Protein AF-A0A8G1U956-F1 (afdb_monomer)

pLDDT: mean 78.15, std 27.87, range [22.98, 98.88]

Foldseek 3Di:
DPADEAEFAEEEEALFLLSLLLLLLQLVLVGGYEYEAQAQDFDPDFPFFKAFPVNVLVCLLQVLVVQQPDFDFDQWFDQLLQIAGLADDAPRGGMTGGGSSSSSVSSNVSNVVSNYHYDYNWAWDAWDDDPQWIWTWTQHPVGIHIYIHNAYEYPNALPTPVCVRVVFDKDFDDFFFKKKKFFWAPDDDDADRLDAAQFWTWGWDADPVRTIMIIITGAPDTDDPDPDFDDVVVVQVRCCVGPVDGPPPIDTPDIGMWGQTWIATPFQDDSRYGYAASRGIDGTCGLSQRSNLRSVLSSQQNNQSSCVSVVVDDVVSNRLSGVQSVVLRVLLSVSRSVSCCSSRHHPVNVVVSVVLSVVCVDPVSVNVVSCSSNVQVRFGDDDDDDDPCHRGDDGFDWDQDPVGIDTPSHVSNVDVDDDDDDDDPDPPDDDDDDDDDDDDDDDDDDDDDDDDDDDDDDDDDDDDDDDDDDDDDDDDDDDDDDDDDDDDDDDDDDDDDDDDDDDDDDDDDDDDDDDDDDDDDDDDDDDDDDDDDDDDDDDDDDDDDDDDDDDDDDDDDDDDDD

Sequence (562 aa):
MAADRSQTDVVVVGAGPVGLMLAGELARGGARVVVLEKRHGRTTESRASTLHARTMEILDSRGLLPDLGDPPNEPRGHFGGIPMDLTLPGPHPGQWKVPQTRTEAVLEEWALPLGVDVRCGHTLAAVGEVGGQVEAEALGADGVLRLRARYLVACDGEDSTVRGLIGAEFPGTDAGRELIRADVAGIDVPARRFQRLERGLAIAARNPQGVTRVMVHEFGSTAGRRTGEPSFAEVAAVWQRVTGEDITGGTPLWVNSFGDASRQLARYRHGRILFAGDAAHRQMPIGGQALNLGLQDAFNLGWKLAA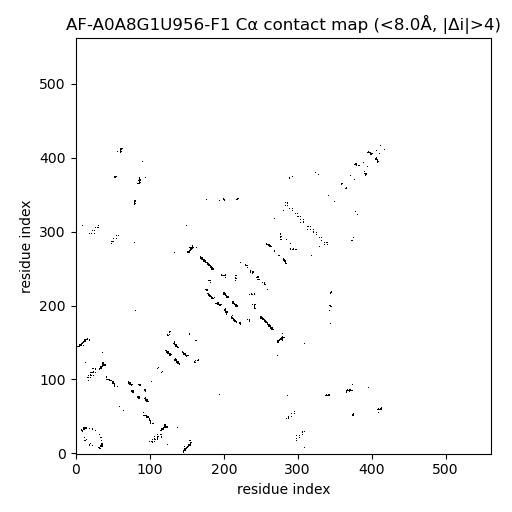VVRGDAGDDLLDTYHDERHAVGRRVLANIRSQATMLLGGPEVEPVRTLLGELITREEVRGHLAGMISGLDVRYPVDGPEHPLLGARLPHVLVRTGVGRAATAELLRAAPAACCCARPAWPAHPPPAGRTGSPRSPANPSPAAPWTAPAPSWSGPTATSPGSAPRTTACAPPCTAGSARPAEAPGRTPGTAAPPPHPRRPPPRPGTTAGLRTPHARGSPATATTPSLPRKDNHGRDSGRHRCHRHRCRPHRPDARR

Nearest PDB structures (foldseek):
  2qa2-assembly1_A-2  TM=9.614E-01  e=2.197E-51  Streptomyces
  4x4j-assembly1_A  TM=9.520E-01  e=1.843E-48  Amycolatopsis orientalis subsp. vinearia
  7vwp-assembly1_A  TM=9.411E-01  e=3.822E-48  Micromonospora rosaria
  7vwp-assembly2_B  TM=9.465E-01  e=1.644E-47  Micromonospora rosaria
  7vwp-assembly1_D-2  TM=9.442E-01  e=5.048E-47  Micromonospora rosaria

Organism: NCBI:txid88074

Solvent-accessible surface area (backbone atoms only — not comparable to full-atom values): 34417 Å² total; per-residue (Å²): 131,84,74,68,70,49,78,44,44,31,37,33,34,20,71,42,55,33,23,26,45,20,45,30,37,18,23,74,45,71,37,48,36,37,33,35,16,59,50,80,62,82,66,88,69,61,90,51,46,42,43,27,27,40,48,48,51,53,35,42,22,65,68,49,48,73,74,66,58,86,52,55,70,43,44,68,47,50,63,32,60,43,76,41,62,32,58,53,96,66,97,49,54,16,31,29,48,44,47,38,50,56,53,34,48,48,32,44,67,56,15,45,83,54,63,41,44,75,41,57,34,21,36,78,77,48,72,48,80,55,96,87,25,30,41,38,35,24,46,36,93,95,41,78,46,38,39,38,18,55,27,36,36,31,24,48,30,72,79,24,58,64,43,60,72,71,65,58,59,64,54,70,47,74,42,56,34,47,40,38,36,37,34,26,34,80,59,90,76,76,77,31,80,60,37,75,45,98,45,17,34,38,30,27,48,70,48,98,88,57,38,30,38,39,36,36,32,52,44,87,55,62,41,72,95,68,97,65,64,58,55,69,69,57,51,30,54,53,37,28,70,37,73,71,47,85,48,76,87,32,49,75,78,45,59,36,68,45,44,57,24,38,30,38,43,81,59,44,61,57,91,51,40,33,45,32,26,38,41,31,40,39,64,44,84,57,82,45,36,63,66,41,52,10,42,51,41,16,64,59,40,14,54,41,51,13,33,37,74,74,64,79,41,59,66,71,62,48,51,46,46,36,66,49,48,52,55,50,50,53,55,50,51,52,50,44,52,52,24,47,45,56,48,58,45,46,80,85,38,46,70,60,50,53,52,48,56,60,49,47,73,38,66,72,50,27,48,50,52,25,24,60,65,28,52,68,64,55,62,42,98,63,90,74,78,95,51,100,60,65,40,38,74,85,72,88,43,81,43,81,54,101,88,46,76,43,42,49,39,58,49,42,53,78,30,100,69,82,87,83,81,85,72,79,87,68,84,82,75,83,80,81,90,78,81,91,83,87,90,82,87,89,84,87,84,90,87,86,82,88,84,88,85,85,84,87,87,84,90,80,86,87,84,84,84,84,90,82,88,81,84,89,82,82,88,84,84,87,88,79,91,79,91,82,87,88,83,82,86,83,84,90,86,88,84,90,80,85,83,87,82,84,87,82,82,84,82,88,82,84,89,84,91,84,80,90,82,85,83,86,83,87,81,85,82,89,80,88,83,87,89,81,86,82,89,82,87,81,89,84,81,89,86,83,88,84,80,88,82,90,79,89,84,86,87,83,86,85,85,89,88,133

InterPro domains:
  IPR002938 FAD-binding domain [PF01494] (7-334)
  IPR036188 FAD/NAD(P)-binding domain superfamily [G3DSA:3.50.50.60] (10-334)
  IPR036188 FAD/NAD(P)-binding domain superfamily [SSF51905] (7-346)
  IPR050641 Rifampicin monooxygenase-like [PTHR43004] (1-334)

Structure (mmCIF, N/CA/C/O backbone):
data_AF-A0A8G1U956-F1
#
_entry.id   AF-A0A8G1U956-F1
#
loop_
_atom_site.group_PDB
_atom_site.id
_atom_site.type_symbol
_atom_site.label_atom_id
_atom_site.label_alt_id
_atom_site.label_comp_id
_atom_site.label_asym_id
_atom_site.label_entity_id
_atom_site.label_seq_id
_atom_site.pdbx_PDB_ins_code
_atom_site.Cartn_x
_atom_site.Cartn_y
_atom_site.Cartn_z
_atom_site.occupancy
_atom_site.B_iso_or_equiv
_atom_site.auth_seq_id
_atom_site.auth_comp_id
_atom_site.auth_asym_id
_atom_site.auth_atom_id
_atom_site.pdbx_PDB_model_num
ATOM 1 N N . MET A 1 1 ? -6.050 -25.867 34.397 1.00 36.09 1 MET A N 1
ATOM 2 C CA . MET A 1 1 ? -5.311 -24.633 34.064 1.00 36.09 1 MET A CA 1
ATOM 3 C C . MET A 1 1 ? -6.267 -23.719 33.321 1.00 36.09 1 MET A C 1
ATOM 5 O O . MET A 1 1 ? -6.673 -24.066 32.219 1.00 36.09 1 MET A O 1
ATOM 9 N N . ALA A 1 2 ? -6.735 -22.646 33.962 1.00 33.25 2 ALA A N 1
ATOM 10 C CA . ALA A 1 2 ? -7.567 -21.653 33.291 1.00 33.25 2 ALA A CA 1
ATOM 11 C C . ALA A 1 2 ? -6.692 -20.973 32.233 1.00 33.25 2 ALA A C 1
ATOM 13 O O . ALA A 1 2 ? -5.685 -20.367 32.582 1.00 33.25 2 ALA A O 1
ATOM 14 N N . ALA A 1 3 ? -7.009 -21.170 30.954 1.00 43.41 3 ALA A N 1
ATOM 15 C CA . ALA A 1 3 ? -6.305 -20.487 29.880 1.00 43.41 3 ALA A CA 1
ATOM 16 C C . ALA A 1 3 ? -6.486 -18.978 30.076 1.00 43.41 3 ALA A C 1
ATOM 18 O O . ALA A 1 3 ? -7.627 -18.520 30.175 1.00 43.41 3 ALA A O 1
ATOM 19 N N . ASP A 1 4 ? -5.375 -18.251 30.176 1.00 51.72 4 ASP A N 1
ATOM 20 C CA . ASP A 1 4 ? -5.362 -16.798 30.286 1.00 51.72 4 ASP A CA 1
ATOM 21 C C . ASP A 1 4 ? -6.109 -16.212 29.080 1.00 51.72 4 ASP A C 1
ATOM 23 O O . ASP A 1 4 ? -5.709 -16.381 27.925 1.00 51.72 4 ASP A O 1
ATOM 27 N N . ARG A 1 5 ? -7.287 -15.649 29.352 1.00 60.78 5 ARG A N 1
ATOM 28 C CA . ARG A 1 5 ? -8.169 -15.031 28.364 1.00 60.78 5 ARG A CA 1
ATOM 29 C C . ARG A 1 5 ? -7.995 -13.533 28.503 1.00 60.78 5 ARG A C 1
ATOM 31 O O . ARG A 1 5 ? -8.601 -12.928 29.386 1.00 60.78 5 ARG A O 1
ATOM 38 N N . SER A 1 6 ? -7.201 -12.935 27.626 1.00 79.81 6 SER A N 1
ATOM 39 C CA . SER A 1 6 ? -7.026 -11.486 27.601 1.00 79.81 6 SER A CA 1
ATOM 40 C C . SER A 1 6 ? -8.113 -10.824 26.750 1.00 79.81 6 SER A C 1
ATOM 42 O O . SER A 1 6 ? -8.519 -11.322 25.694 1.00 79.81 6 SER A O 1
ATOM 44 N N . GLN A 1 7 ? -8.643 -9.707 27.253 1.00 91.38 7 GLN A N 1
ATOM 45 C CA . GLN A 1 7 ? -9.733 -8.965 26.626 1.00 91.38 7 GLN A CA 1
ATOM 46 C C . GLN A 1 7 ? -9.228 -7.625 26.098 1.00 91.38 7 GLN A C 1
ATOM 48 O O . GLN A 1 7 ? -8.729 -6.796 26.862 1.00 91.38 7 GLN A O 1
ATOM 53 N N . THR A 1 8 ? -9.430 -7.386 24.807 1.00 96.62 8 THR A N 1
ATOM 54 C CA . THR A 1 8 ? -9.052 -6.145 24.123 1.00 96.62 8 THR A CA 1
ATOM 55 C C . THR A 1 8 ? -10.221 -5.612 23.296 1.00 96.62 8 THR A C 1
ATOM 57 O O . THR A 1 8 ? -11.270 -6.254 23.215 1.00 96.62 8 THR A O 1
ATOM 60 N N . ASP A 1 9 ? -10.082 -4.431 22.703 1.00 97.75 9 ASP A N 1
ATOM 61 C CA . ASP A 1 9 ? -11.124 -3.902 21.826 1.00 97.75 9 ASP A CA 1
ATOM 62 C C . ASP A 1 9 ? -10.911 -4.380 20.389 1.00 97.75 9 ASP A C 1
ATOM 64 O O . ASP A 1 9 ? -11.855 -4.871 19.764 1.00 97.75 9 ASP A O 1
ATOM 68 N N . VAL A 1 10 ? -9.668 -4.327 19.899 1.00 98.62 10 VAL A N 1
ATOM 69 C CA . VAL A 1 10 ? -9.298 -4.787 18.555 1.00 98.62 10 VAL A CA 1
ATOM 70 C C . VAL A 1 10 ? -8.060 -5.683 18.600 1.00 98.62 10 VAL A C 1
ATOM 72 O O . VAL A 1 10 ? -7.060 -5.349 19.238 1.00 98.62 10 VAL A O 1
ATOM 75 N N . VAL A 1 11 ? -8.118 -6.813 17.892 1.00 98.75 11 VAL A N 1
ATOM 76 C CA . VAL A 1 11 ? -6.933 -7.617 17.552 1.00 98.75 11 VAL A CA 1
ATOM 77 C C . VAL A 1 11 ? -6.506 -7.286 16.126 1.00 98.75 11 VAL A C 1
ATOM 79 O O . VAL A 1 11 ? -7.313 -7.370 15.207 1.00 98.75 11 VAL A O 1
ATOM 82 N N . VAL A 1 12 ? -5.241 -6.941 15.921 1.00 98.88 12 VAL A N 1
ATOM 83 C CA . VAL A 1 12 ? -4.641 -6.802 14.587 1.00 98.88 12 VAL A CA 1
ATOM 84 C C . VAL A 1 12 ? -3.729 -8.000 14.348 1.00 98.88 12 VAL A C 1
ATOM 86 O O . VAL A 1 12 ? -2.913 -8.336 15.201 1.00 98.88 12 VAL A O 1
ATOM 89 N N . VAL A 1 13 ? -3.857 -8.670 13.207 1.00 98.75 13 VAL A N 1
ATOM 90 C CA . VAL A 1 13 ? -3.028 -9.835 12.863 1.00 98.75 13 VAL A CA 1
ATOM 91 C C . VAL A 1 13 ? -2.005 -9.406 11.819 1.00 98.75 13 VAL A C 1
ATOM 93 O O . VAL A 1 13 ? -2.382 -9.051 10.710 1.00 98.75 13 VAL A O 1
ATOM 96 N N . GLY A 1 14 ? -0.724 -9.435 12.179 1.00 98.06 14 GLY A N 1
ATOM 97 C CA . GLY A 1 14 ? 0.415 -8.965 11.391 1.00 98.06 14 GLY A CA 1
ATOM 98 C C . GLY A 1 14 ? 0.943 -7.610 11.871 1.00 98.06 14 GLY A C 1
ATOM 99 O O . GLY A 1 14 ? 0.227 -6.613 11.836 1.00 98.06 14 GLY A O 1
ATOM 100 N N . ALA A 1 15 ? 2.224 -7.552 12.249 1.00 96.94 15 ALA A N 1
ATOM 101 C CA . ALA A 1 15 ? 2.962 -6.323 12.566 1.00 96.94 15 ALA A CA 1
ATOM 102 C C . ALA A 1 15 ? 3.822 -5.868 11.371 1.00 96.94 15 ALA A C 1
ATOM 104 O O . ALA A 1 15 ? 4.969 -5.446 11.509 1.00 96.94 15 ALA A O 1
ATOM 105 N N . GLY A 1 16 ? 3.277 -5.995 10.159 1.00 96.06 16 GLY A N 1
ATOM 106 C CA . GLY A 1 16 ? 3.798 -5.286 8.993 1.00 96.06 16 GLY A CA 1
ATOM 107 C C . GLY A 1 16 ? 3.453 -3.791 9.056 1.00 96.06 16 GLY A C 1
ATOM 108 O O . GLY A 1 16 ? 2.721 -3.356 9.947 1.00 96.06 16 GLY A O 1
ATOM 109 N N . PRO A 1 17 ? 3.889 -2.989 8.073 1.00 96.81 17 PRO A N 1
ATOM 110 C CA . PRO A 1 17 ? 3.665 -1.542 8.082 1.00 96.81 17 PRO A CA 1
ATOM 111 C C . PRO A 1 17 ? 2.170 -1.181 8.116 1.00 96.81 17 PRO A C 1
ATOM 113 O O . PRO A 1 17 ? 1.771 -0.256 8.813 1.00 96.81 17 PRO A O 1
ATOM 116 N N . VAL A 1 18 ? 1.317 -1.953 7.437 1.00 98.50 18 VAL A N 1
ATOM 117 C CA . VAL A 1 18 ? -0.144 -1.763 7.464 1.00 98.50 18 VAL A CA 1
ATOM 118 C C . VAL A 1 18 ? -0.718 -2.012 8.861 1.00 98.50 18 VAL A C 1
ATOM 120 O O . VAL A 1 18 ? -1.497 -1.202 9.357 1.00 98.50 18 VAL A O 1
ATOM 123 N N . GLY A 1 19 ? -0.314 -3.107 9.510 1.00 98.56 19 GLY A N 1
ATOM 124 C CA . GLY A 1 19 ? -0.787 -3.461 10.848 1.00 98.56 19 GLY A CA 1
ATOM 125 C C . GLY A 1 19 ? -0.326 -2.478 11.919 1.00 98.56 19 GLY A C 1
ATOM 126 O O . GLY A 1 19 ? -1.134 -2.068 12.747 1.00 98.56 19 GLY A O 1
ATOM 127 N N . LEU A 1 20 ? 0.932 -2.033 11.857 1.00 98.50 20 LEU A N 1
ATOM 128 C CA . LEU A 1 20 ? 1.485 -1.035 12.777 1.00 98.50 20 LEU A CA 1
ATOM 129 C C . LEU A 1 20 ? 0.822 0.338 12.598 1.00 98.50 20 LEU A C 1
ATOM 131 O O . LEU A 1 20 ? 0.425 0.956 13.584 1.00 98.50 20 LEU A O 1
ATOM 135 N N . MET A 1 21 ? 0.621 0.781 11.350 1.00 98.75 21 MET A N 1
ATOM 136 C CA . MET A 1 21 ? -0.123 2.012 11.062 1.00 98.75 21 MET A CA 1
ATOM 137 C C . MET A 1 21 ? -1.554 1.941 11.608 1.00 98.75 21 MET A C 1
ATOM 139 O O . MET A 1 21 ? -2.018 2.869 12.269 1.00 98.75 21 MET A O 1
ATOM 143 N N . LEU A 1 22 ? -2.252 0.827 11.364 1.00 98.88 22 LEU A N 1
ATOM 144 C CA . LEU A 1 22 ? -3.619 0.632 11.839 1.00 98.88 22 LEU A CA 1
ATOM 145 C C . LEU A 1 22 ? -3.685 0.619 13.368 1.00 98.88 22 LEU A C 1
ATOM 147 O O . LEU A 1 22 ? -4.555 1.266 13.946 1.00 98.88 22 LEU A O 1
ATOM 151 N N . ALA A 1 23 ? -2.774 -0.103 14.022 1.00 98.75 23 ALA A N 1
ATOM 152 C CA . ALA A 1 23 ? -2.728 -0.194 15.473 1.00 98.75 23 ALA A CA 1
ATOM 153 C C . ALA A 1 23 ? -2.494 1.180 16.115 1.00 98.75 23 ALA A C 1
ATOM 155 O O . ALA A 1 23 ? -3.193 1.530 17.065 1.00 98.75 23 ALA A O 1
ATOM 156 N N . GLY A 1 24 ? -1.584 1.984 15.556 1.00 98.38 24 GLY A N 1
ATOM 157 C CA . GLY A 1 24 ? -1.361 3.355 16.005 1.00 98.38 24 GLY A CA 1
ATOM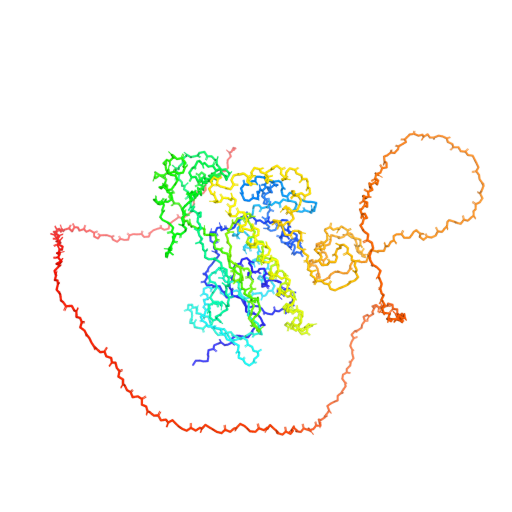 158 C C . GLY A 1 24 ? -2.573 4.269 15.784 1.00 98.38 24 GLY A C 1
ATOM 159 O O . GLY A 1 24 ? -2.955 4.994 16.701 1.00 98.38 24 GLY A O 1
ATOM 160 N N . GLU A 1 25 ? -3.256 4.203 14.631 1.00 98.31 25 GLU A N 1
ATOM 161 C CA . GLU A 1 25 ? -4.492 4.983 14.416 1.00 98.31 25 GLU A CA 1
ATOM 162 C C . GLU A 1 25 ? -5.608 4.588 15.393 1.00 98.31 25 GLU A C 1
ATOM 164 O O . GLU A 1 25 ? -6.298 5.462 15.923 1.00 98.31 25 GLU A O 1
ATOM 169 N N . LEU A 1 26 ? -5.775 3.289 15.655 1.00 98.44 26 LEU A N 1
ATOM 170 C CA . LEU A 1 26 ? -6.758 2.766 16.605 1.00 98.44 26 LEU A CA 1
ATOM 171 C C . LEU A 1 26 ? -6.464 3.227 18.037 1.00 98.44 26 LEU A C 1
ATOM 173 O O . LEU A 1 26 ? -7.364 3.730 18.713 1.00 98.44 26 LEU A O 1
ATOM 177 N N . ALA A 1 27 ? -5.212 3.099 18.482 1.00 97.81 27 ALA A N 1
ATOM 178 C CA . ALA A 1 27 ? -4.784 3.509 19.816 1.00 97.81 27 ALA A CA 1
ATOM 179 C C . ALA A 1 27 ? -4.865 5.030 20.004 1.00 97.81 27 ALA A C 1
ATOM 181 O O . ALA A 1 27 ? -5.357 5.504 21.026 1.00 97.81 27 ALA A O 1
ATOM 182 N N . ARG A 1 28 ? -4.500 5.816 18.981 1.00 95.81 28 ARG A N 1
ATOM 183 C CA . ARG A 1 28 ? -4.716 7.273 18.967 1.00 95.81 28 ARG A CA 1
ATOM 184 C C . ARG A 1 28 ? -6.202 7.633 19.035 1.00 95.81 28 ARG A C 1
ATOM 186 O O . ARG A 1 28 ? -6.571 8.646 19.620 1.00 95.81 28 ARG A O 1
ATOM 193 N N . GLY A 1 29 ? -7.059 6.792 18.460 1.00 95.50 29 GLY A N 1
ATOM 194 C CA . GLY A 1 29 ? -8.507 6.842 18.622 1.00 95.50 29 GLY A CA 1
ATOM 195 C C . GLY A 1 29 ? -9.014 6.283 19.960 1.00 95.50 29 GLY A C 1
ATOM 196 O O . GLY A 1 29 ? -10.220 6.171 20.139 1.00 95.50 29 GLY A O 1
ATOM 197 N N . GLY A 1 30 ? -8.157 5.919 20.912 1.00 95.44 30 GLY A N 1
ATOM 198 C CA . GLY A 1 30 ? -8.565 5.454 22.240 1.00 95.44 30 GLY A CA 1
ATOM 199 C C . GLY A 1 30 ? -9.076 4.010 22.307 1.00 95.44 30 GLY A C 1
ATOM 200 O O . GLY A 1 30 ? -9.703 3.650 23.301 1.00 95.44 30 GLY A O 1
ATOM 201 N N . ALA A 1 31 ? -8.837 3.181 21.286 1.00 97.25 31 ALA A N 1
ATOM 202 C CA . ALA A 1 31 ? -9.105 1.744 21.360 1.00 97.25 31 ALA A CA 1
ATOM 203 C C . ALA A 1 31 ? -7.935 0.998 22.025 1.00 97.25 31 ALA A C 1
ATOM 205 O O . ALA A 1 31 ? -6.773 1.321 21.780 1.00 97.25 31 ALA A O 1
ATOM 206 N N . ARG A 1 32 ? -8.217 -0.049 22.812 1.00 97.94 32 ARG A N 1
ATOM 207 C CA . ARG A 1 32 ? -7.186 -0.998 23.265 1.00 97.94 32 ARG A CA 1
ATOM 208 C C . ARG A 1 32 ? -6.881 -1.984 22.143 1.00 97.94 32 ARG A C 1
ATOM 210 O O . ARG A 1 32 ? -7.799 -2.600 21.592 1.00 97.94 32 ARG A O 1
ATOM 217 N N . VAL A 1 33 ? -5.601 -2.131 21.809 1.00 98.56 33 VAL A N 1
ATOM 218 C CA . VAL A 1 33 ? -5.155 -2.896 20.639 1.00 98.56 33 VAL A CA 1
ATOM 219 C C . VAL A 1 33 ? -4.106 -3.922 21.037 1.00 98.56 33 VAL A C 1
ATOM 221 O O . VAL A 1 33 ? -3.124 -3.586 21.694 1.00 98.56 33 VAL A O 1
ATOM 224 N N . VAL A 1 34 ? -4.307 -5.162 20.586 1.00 98.56 34 VAL A N 1
ATOM 225 C CA . VAL A 1 34 ? -3.283 -6.214 20.616 1.00 98.56 34 VAL A CA 1
ATOM 226 C C . VAL A 1 34 ? -2.910 -6.564 19.179 1.00 98.56 34 VAL A C 1
ATOM 228 O O . VAL A 1 34 ? -3.794 -6.848 18.371 1.00 98.56 34 VAL A O 1
ATOM 231 N N . VAL A 1 35 ? -1.619 -6.564 18.857 1.00 98.56 35 VAL A N 1
ATOM 232 C CA . VAL A 1 35 ? -1.087 -6.992 17.559 1.00 98.56 35 VAL A CA 1
ATOM 233 C C . VAL A 1 35 ? -0.463 -8.377 17.706 1.00 98.56 35 VAL A C 1
ATOM 235 O O . VAL A 1 35 ? 0.417 -8.571 18.537 1.00 98.56 35 VAL A O 1
ATOM 238 N N . LEU A 1 36 ? -0.893 -9.340 16.894 1.00 98.06 36 LEU A N 1
ATOM 239 C CA . LEU A 1 36 ? -0.307 -10.679 16.816 1.00 98.06 36 LEU A CA 1
ATOM 240 C C . LEU A 1 36 ? 0.659 -10.753 15.635 1.00 98.06 36 LEU A C 1
ATOM 242 O O . LEU A 1 36 ? 0.241 -10.574 14.494 1.00 98.06 36 LEU A O 1
ATOM 246 N N . GLU A 1 37 ? 1.932 -11.046 15.880 1.00 97.19 37 GLU A N 1
ATOM 247 C CA . GLU A 1 37 ? 2.950 -11.167 14.834 1.00 97.19 37 GLU A CA 1
ATOM 248 C C . GLU A 1 37 ? 3.657 -12.518 14.918 1.00 97.19 37 GLU A C 1
ATOM 250 O O . GLU A 1 37 ? 4.208 -12.878 15.954 1.00 97.19 37 GLU A O 1
ATOM 255 N N . LYS A 1 38 ? 3.689 -13.252 13.800 1.00 95.88 38 LYS A N 1
ATOM 256 C CA . LYS A 1 38 ? 4.317 -14.578 13.724 1.00 95.88 38 LYS A CA 1
ATOM 257 C C . LYS A 1 38 ? 5.843 -14.524 13.831 1.00 95.88 38 LYS A C 1
ATOM 259 O O . LYS A 1 38 ? 6.459 -15.466 14.318 1.00 95.88 38 LYS A O 1
ATOM 264 N N . ARG A 1 39 ? 6.471 -13.440 13.371 1.00 93.69 39 ARG A N 1
ATOM 265 C CA . ARG A 1 39 ? 7.922 -13.226 13.454 1.00 93.69 39 ARG A CA 1
ATOM 266 C C . ARG A 1 39 ? 8.334 -12.924 14.898 1.00 93.69 39 ARG A C 1
ATOM 268 O O . ARG A 1 39 ? 7.625 -12.237 15.624 1.00 93.69 39 ARG A O 1
ATOM 275 N N . HIS A 1 40 ? 9.515 -13.388 15.305 1.00 89.69 40 HIS A N 1
ATOM 276 C CA . HIS A 1 40 ? 10.098 -13.056 16.616 1.00 89.69 40 HIS A CA 1
ATOM 277 C C . HIS A 1 40 ? 10.765 -11.671 16.663 1.00 89.69 40 HIS A C 1
ATOM 279 O O . HIS A 1 40 ? 11.134 -11.203 17.735 1.00 89.69 40 HIS A O 1
ATOM 285 N N . GLY A 1 41 ? 10.926 -11.013 15.515 1.00 83.38 41 GLY A N 1
ATOM 286 C CA . GLY A 1 41 ? 11.522 -9.689 15.408 1.00 83.38 41 GLY A CA 1
ATOM 287 C C . GLY A 1 41 ? 11.230 -9.047 14.056 1.00 83.38 41 GLY A C 1
ATOM 288 O O . GLY A 1 41 ? 10.549 -9.631 13.207 1.00 83.38 41 GLY A O 1
ATOM 289 N N . ARG A 1 42 ? 11.762 -7.837 13.861 1.00 80.50 42 ARG A N 1
ATOM 290 C CA . ARG A 1 42 ? 11.619 -7.072 12.615 1.00 80.50 42 ARG A CA 1
ATOM 291 C C . ARG A 1 42 ? 12.161 -7.866 11.424 1.00 80.50 42 ARG A C 1
ATOM 293 O O . ARG A 1 42 ? 13.145 -8.597 11.545 1.00 80.50 42 ARG A O 1
ATOM 300 N N . THR A 1 43 ? 11.544 -7.689 10.256 1.00 76.00 43 THR A N 1
ATOM 301 C CA . THR A 1 43 ? 12.154 -8.177 9.013 1.00 76.00 43 THR A CA 1
ATOM 302 C C . THR A 1 43 ? 13.463 -7.438 8.758 1.00 76.00 43 THR A C 1
ATOM 304 O O . THR A 1 43 ? 13.565 -6.233 8.987 1.00 76.00 43 THR A O 1
ATOM 307 N N . THR A 1 44 ? 14.463 -8.153 8.260 1.00 73.06 44 THR A N 1
ATOM 308 C CA . THR A 1 44 ? 15.684 -7.557 7.704 1.00 73.06 44 THR A CA 1
ATOM 309 C C . THR A 1 44 ? 15.582 -7.372 6.188 1.00 73.06 44 THR A C 1
ATOM 311 O O . THR A 1 44 ? 16.412 -6.695 5.586 1.00 73.06 44 THR A O 1
ATOM 314 N N . GLU A 1 45 ? 14.538 -7.923 5.564 1.00 72.75 45 GLU A N 1
ATOM 315 C CA . GLU A 1 45 ? 14.290 -7.849 4.128 1.00 72.75 45 GLU A CA 1
ATOM 316 C C . GLU A 1 45 ? 13.415 -6.640 3.778 1.00 72.75 45 GLU A C 1
ATOM 318 O O . GLU A 1 45 ? 12.302 -6.494 4.290 1.00 72.75 45 GLU A O 1
ATOM 323 N N . SER A 1 46 ? 13.875 -5.805 2.843 1.00 66.62 46 SER A N 1
ATOM 324 C CA . SER A 1 46 ? 13.079 -4.704 2.286 1.00 66.62 46 SER A CA 1
ATOM 325 C C . SER A 1 46 ? 12.461 -5.128 0.953 1.00 66.62 46 SER A C 1
ATOM 327 O O . SER A 1 46 ? 13.138 -5.151 -0.080 1.00 66.62 46 SER A O 1
ATOM 329 N N . ARG A 1 47 ? 11.168 -5.471 0.971 1.00 70.88 47 ARG A N 1
ATOM 330 C CA . ARG A 1 47 ? 10.401 -5.848 -0.233 1.00 70.88 47 ARG A CA 1
ATOM 331 C C . ARG A 1 47 ? 9.868 -4.625 -0.981 1.00 70.88 47 ARG A C 1
ATOM 333 O O . ARG A 1 47 ? 9.918 -4.600 -2.206 1.00 70.88 47 ARG A O 1
ATOM 340 N N . ALA A 1 48 ? 9.451 -3.593 -0.251 1.00 74.56 48 ALA A N 1
ATOM 341 C CA . ALA A 1 48 ? 9.133 -2.273 -0.788 1.00 74.56 48 ALA A CA 1
ATOM 342 C C . ALA A 1 48 ? 10.221 -1.246 -0.437 1.00 74.56 48 ALA A C 1
ATOM 344 O O . ALA A 1 48 ? 10.949 -1.395 0.546 1.00 74.56 48 ALA A O 1
ATOM 345 N N . SER A 1 49 ? 10.340 -0.196 -1.251 1.00 84.25 49 SER A N 1
ATOM 346 C CA . SER A 1 49 ? 11.296 0.892 -1.010 1.00 84.25 49 SER A CA 1
ATOM 347 C C . SER A 1 49 ? 10.808 2.250 -1.523 1.00 84.25 49 SER A C 1
ATOM 349 O O . SER A 1 49 ? 11.613 3.089 -1.921 1.00 84.25 49 SER A O 1
ATOM 351 N N . THR A 1 50 ? 9.497 2.446 -1.683 1.00 94.62 50 THR A N 1
ATOM 352 C CA . THR A 1 50 ? 8.948 3.674 -2.279 1.00 94.62 50 THR A CA 1
ATOM 353 C C . THR A 1 50 ? 7.679 4.101 -1.560 1.00 94.62 50 THR A C 1
ATOM 355 O O . THR A 1 50 ? 6.700 3.357 -1.537 1.00 94.62 50 THR A O 1
ATOM 358 N N . LEU A 1 51 ? 7.701 5.309 -1.000 1.00 97.06 51 LEU A N 1
ATOM 359 C CA . LEU A 1 51 ? 6.526 6.005 -0.489 1.00 97.06 51 LEU A CA 1
ATOM 360 C C . LEU A 1 51 ? 6.134 7.108 -1.469 1.00 97.06 51 LEU A C 1
ATOM 362 O O . LEU A 1 51 ? 6.972 7.895 -1.907 1.00 97.06 51 LEU A O 1
ATOM 366 N N . HIS A 1 52 ? 4.858 7.151 -1.823 1.00 97.12 52 HIS A N 1
ATOM 367 C CA . HIS A 1 52 ? 4.307 8.147 -2.734 1.00 97.12 52 HIS A CA 1
ATOM 368 C C . HIS A 1 52 ? 3.767 9.360 -1.985 1.00 97.12 52 HIS A C 1
ATOM 370 O O . HIS A 1 52 ? 3.485 9.286 -0.787 1.00 97.12 52 HIS A O 1
ATOM 376 N N . ALA A 1 53 ? 3.573 10.462 -2.712 1.00 96.44 53 ALA A N 1
ATOM 377 C CA . ALA A 1 53 ? 3.127 11.743 -2.167 1.00 96.44 53 ALA A CA 1
ATOM 378 C C . ALA A 1 53 ? 1.942 11.629 -1.191 1.00 96.44 53 ALA A C 1
ATOM 380 O O . ALA A 1 53 ? 1.992 12.212 -0.109 1.00 96.44 53 ALA A O 1
ATOM 381 N N . ARG A 1 54 ? 0.902 10.833 -1.499 1.00 97.56 54 ARG A N 1
ATOM 382 C CA . ARG A 1 54 ? -0.250 10.696 -0.590 1.00 97.56 54 ARG A CA 1
ATOM 383 C C . ARG A 1 54 ? 0.117 10.046 0.743 1.00 97.56 54 ARG A C 1
ATOM 385 O O . ARG A 1 54 ? -0.402 10.444 1.782 1.00 97.56 54 ARG A O 1
ATOM 392 N N . THR A 1 55 ? 1.003 9.059 0.726 1.00 97.94 55 THR A N 1
ATOM 393 C CA . THR A 1 55 ? 1.480 8.403 1.947 1.00 97.94 55 THR A CA 1
ATOM 394 C C . THR A 1 55 ? 2.384 9.335 2.744 1.00 97.94 55 THR A C 1
ATOM 396 O O . THR A 1 55 ? 2.249 9.398 3.961 1.00 97.94 55 THR A O 1
ATOM 399 N N . MET A 1 56 ? 3.228 10.127 2.076 1.00 97.44 56 MET A N 1
ATOM 400 C CA . MET A 1 56 ? 4.012 11.172 2.743 1.00 97.44 56 MET A CA 1
ATOM 401 C C . MET A 1 56 ? 3.105 12.192 3.444 1.00 97.44 56 MET A C 1
ATOM 403 O O . MET A 1 56 ? 3.335 12.504 4.605 1.00 97.44 56 MET A O 1
ATOM 407 N N . GLU A 1 57 ? 2.016 12.637 2.804 1.00 96.75 57 GLU A N 1
ATOM 408 C CA . GLU A 1 57 ? 1.017 13.512 3.443 1.00 96.75 57 GLU A CA 1
ATOM 409 C C . GLU A 1 57 ? 0.327 12.860 4.652 1.00 96.75 57 GLU A C 1
ATOM 411 O O . GLU A 1 57 ? 0.022 13.536 5.635 1.00 96.75 57 GLU A O 1
ATOM 416 N N . ILE A 1 58 ? 0.063 11.551 4.594 1.00 96.88 58 ILE A N 1
ATOM 417 C CA . ILE A 1 58 ? -0.516 10.804 5.718 1.00 96.88 58 ILE A CA 1
ATOM 418 C C . ILE A 1 58 ? 0.459 10.770 6.897 1.00 96.88 58 ILE A C 1
ATOM 420 O O . ILE A 1 58 ? 0.068 11.114 8.013 1.00 96.88 58 ILE A O 1
ATOM 424 N N . LEU A 1 59 ? 1.723 10.421 6.654 1.00 97.25 59 LEU A N 1
ATOM 425 C CA . LEU A 1 59 ? 2.757 10.388 7.690 1.00 97.25 59 LEU A CA 1
ATOM 426 C C . LEU A 1 59 ? 3.020 11.788 8.266 1.00 97.25 59 LEU A C 1
ATOM 428 O O . LEU A 1 59 ? 3.162 11.943 9.479 1.00 97.25 59 LEU A O 1
ATOM 432 N N . ASP A 1 60 ? 2.978 12.825 7.429 1.00 95.56 60 ASP A N 1
ATOM 433 C CA . ASP A 1 60 ? 3.062 14.226 7.850 1.00 95.56 60 ASP A CA 1
ATOM 434 C C . ASP A 1 60 ? 1.913 14.611 8.788 1.00 95.56 60 ASP A C 1
ATOM 436 O O . ASP A 1 60 ? 2.126 15.202 9.848 1.00 95.56 60 ASP A O 1
ATOM 440 N N . SER A 1 61 ? 0.687 14.184 8.469 1.00 94.81 61 SER A N 1
ATOM 441 C CA . SER A 1 61 ? -0.494 14.412 9.315 1.00 94.81 61 SER A CA 1
ATOM 442 C C . SER A 1 61 ? -0.437 13.703 10.675 1.00 94.81 61 SER A C 1
ATOM 444 O O . SER A 1 61 ? -1.318 13.911 11.511 1.00 94.81 61 SER A O 1
ATOM 446 N N . ARG A 1 62 ? 0.586 12.870 10.906 1.00 95.56 62 ARG A N 1
ATOM 447 C CA . ARG A 1 62 ? 0.896 12.204 12.180 1.00 95.56 62 ARG A CA 1
ATOM 448 C C . ARG A 1 62 ? 2.247 12.606 12.768 1.00 95.56 62 ARG A C 1
ATOM 450 O O . ARG A 1 62 ? 2.588 12.141 13.846 1.00 95.56 62 ARG A O 1
ATOM 457 N N . GLY A 1 63 ? 2.973 13.511 12.110 1.00 95.50 63 GLY A N 1
ATOM 458 C CA . GLY A 1 63 ? 4.272 13.995 12.577 1.00 95.50 63 GLY A CA 1
ATOM 459 C C . GLY A 1 63 ? 5.402 12.974 12.436 1.00 95.50 63 GLY A C 1
ATOM 460 O O . GLY A 1 63 ? 6.400 13.111 13.125 1.00 95.50 63 GLY A O 1
ATOM 461 N N . LEU A 1 64 ? 5.256 11.980 11.554 1.00 97.00 64 LEU A N 1
ATOM 462 C CA . LEU A 1 64 ? 6.185 10.847 11.425 1.00 97.00 64 LEU A CA 1
ATOM 463 C C . LEU A 1 64 ? 7.301 11.069 10.400 1.00 97.00 64 LEU A C 1
ATOM 465 O O . LEU A 1 64 ? 8.209 10.252 10.283 1.00 97.00 64 LEU A O 1
ATOM 469 N N . LEU A 1 65 ? 7.232 12.150 9.618 1.00 95.25 65 LEU A N 1
ATOM 470 C CA . LEU A 1 65 ? 8.237 12.432 8.592 1.00 95.25 65 LEU A CA 1
ATOM 471 C C . LEU A 1 65 ? 9.652 12.661 9.138 1.00 95.25 65 LEU A C 1
ATOM 473 O O . LEU A 1 65 ? 10.568 12.114 8.528 1.00 95.25 65 LEU A O 1
ATOM 477 N N . PRO A 1 66 ? 9.869 13.404 10.245 1.00 95.31 66 PRO A N 1
ATOM 478 C CA . PRO A 1 66 ? 11.218 13.605 10.780 1.00 95.31 66 PRO A CA 1
ATOM 479 C C . PRO A 1 66 ? 11.926 12.284 11.098 1.00 95.31 66 PRO A C 1
ATOM 481 O O . PRO A 1 66 ? 13.123 12.140 10.860 1.00 95.31 66 PRO A O 1
ATOM 484 N N . ASP A 1 67 ? 11.168 11.284 11.548 1.00 96.00 67 ASP A N 1
ATOM 485 C CA . ASP A 1 67 ? 11.703 9.969 11.880 1.00 96.00 67 ASP A CA 1
ATOM 486 C C . ASP A 1 67 ? 12.052 9.148 10.632 1.00 96.00 67 ASP A C 1
ATOM 488 O O . ASP A 1 67 ? 12.790 8.173 10.718 1.00 96.00 67 ASP A O 1
ATOM 492 N N . LEU A 1 68 ? 11.623 9.531 9.429 1.00 94.38 68 LEU A N 1
ATOM 493 C CA . LEU A 1 68 ? 12.106 8.887 8.203 1.00 94.38 68 LEU A CA 1
ATOM 494 C C . LEU A 1 68 ? 13.549 9.293 7.852 1.00 94.38 68 LEU A C 1
ATOM 496 O O . LEU A 1 68 ? 14.184 8.594 7.059 1.00 94.38 68 LEU A O 1
ATOM 500 N N . GLY A 1 69 ? 14.077 10.361 8.463 1.00 92.06 69 GLY A N 1
ATOM 501 C CA . GLY A 1 69 ? 15.349 10.985 8.098 1.00 92.06 69 GLY A CA 1
ATOM 502 C C . GLY A 1 69 ? 15.221 11.815 6.819 1.00 92.06 69 GLY A C 1
ATOM 503 O O . GLY A 1 69 ? 14.175 12.408 6.571 1.00 92.06 69 GLY A O 1
ATOM 504 N N . ASP A 1 70 ? 16.263 11.796 5.985 1.00 91.44 70 ASP A N 1
ATOM 505 C CA . ASP A 1 70 ? 16.302 12.491 4.690 1.00 91.44 70 ASP A CA 1
ATOM 506 C C . ASP A 1 70 ? 16.246 11.488 3.522 1.00 91.44 70 ASP A C 1
ATOM 508 O O . ASP A 1 70 ? 17.252 11.262 2.836 1.00 91.44 70 ASP A O 1
ATOM 512 N N . PRO A 1 71 ? 15.107 10.804 3.297 1.00 92.88 71 PRO A N 1
ATOM 513 C CA . PRO A 1 71 ? 15.023 9.830 2.225 1.00 92.88 71 PRO A CA 1
ATOM 514 C C . PRO A 1 71 ? 15.188 10.511 0.859 1.00 92.88 71 PRO A C 1
ATOM 516 O O . PRO A 1 71 ? 14.607 11.574 0.627 1.00 92.88 71 PRO A O 1
ATOM 519 N N . PRO A 1 72 ? 15.921 9.899 -0.088 1.00 92.94 72 PRO A N 1
ATOM 520 C CA . PRO A 1 72 ? 16.045 10.442 -1.433 1.00 92.94 72 PRO A CA 1
ATOM 521 C C . PRO A 1 72 ? 14.679 10.594 -2.108 1.00 92.94 72 PRO A C 1
ATOM 523 O O . PRO A 1 72 ? 13.887 9.647 -2.145 1.00 92.94 72 PRO A O 1
ATOM 526 N N . ASN A 1 73 ? 14.425 11.767 -2.684 1.00 93.56 73 ASN A N 1
ATOM 527 C CA . ASN A 1 73 ? 13.288 11.996 -3.567 1.00 93.56 73 ASN A CA 1
ATOM 528 C C . ASN A 1 73 ? 13.693 11.712 -5.017 1.00 93.56 73 ASN A C 1
ATOM 530 O O . ASN A 1 73 ? 14.677 12.257 -5.518 1.00 93.56 73 ASN A O 1
ATOM 534 N N . GLU A 1 74 ? 12.912 10.886 -5.705 1.00 89.94 74 GLU A N 1
ATOM 535 C CA . GLU A 1 74 ? 13.058 10.596 -7.126 1.00 89.94 74 GLU A CA 1
ATOM 536 C C . GLU A 1 74 ? 11.829 11.083 -7.917 1.00 89.94 74 GLU A C 1
ATOM 538 O O . GLU A 1 74 ? 10.873 10.327 -8.120 1.00 89.94 74 GLU A O 1
ATOM 543 N N . PRO A 1 75 ? 11.859 12.314 -8.460 1.00 89.12 75 PRO A N 1
ATOM 544 C CA . PRO A 1 75 ? 10.784 12.844 -9.304 1.00 89.12 75 PRO A CA 1
ATOM 545 C C . PRO A 1 75 ? 10.435 11.940 -10.495 1.00 89.12 75 PRO A C 1
ATOM 547 O O . PRO A 1 75 ? 9.273 11.779 -10.860 1.00 89.12 75 PRO A O 1
ATOM 550 N N . ARG A 1 76 ? 11.449 11.295 -11.088 1.00 90.06 76 ARG A N 1
ATOM 551 C CA . ARG A 1 76 ? 11.278 10.405 -12.243 1.00 90.06 76 ARG A CA 1
ATOM 552 C C . ARG A 1 76 ? 10.811 9.019 -11.805 1.00 90.06 76 ARG A C 1
ATOM 554 O O . ARG A 1 76 ? 11.594 8.243 -11.253 1.00 90.06 76 ARG A O 1
ATOM 561 N N . GLY A 1 77 ? 9.573 8.674 -12.130 1.00 93.25 77 GLY A N 1
ATOM 562 C CA . GLY A 1 77 ? 9.003 7.333 -12.022 1.00 93.25 77 GLY A CA 1
ATOM 563 C C . GLY A 1 77 ? 8.823 6.665 -13.381 1.00 93.25 77 GLY A C 1
ATOM 564 O O . GLY A 1 77 ? 9.596 6.894 -14.313 1.00 93.25 77 GLY A O 1
ATOM 565 N N . HIS A 1 78 ? 7.818 5.800 -13.474 1.00 95.12 78 HIS A N 1
ATOM 566 C CA . HIS A 1 78 ? 7.421 5.170 -14.726 1.00 95.12 78 HIS A CA 1
ATOM 567 C C . HIS A 1 78 ? 5.947 4.763 -14.696 1.00 95.12 78 HIS A C 1
ATOM 569 O O . HIS A 1 78 ? 5.391 4.528 -13.625 1.00 95.12 78 HIS A O 1
ATOM 575 N N . PHE A 1 79 ? 5.373 4.531 -15.872 1.00 96.50 79 PHE A N 1
ATOM 576 C CA . PHE A 1 79 ? 4.148 3.756 -16.043 1.00 96.50 79 PHE A CA 1
ATOM 577 C C . PHE A 1 79 ? 4.468 2.532 -16.912 1.00 96.50 79 PHE A C 1
ATOM 579 O O . PHE A 1 79 ? 4.810 2.666 -18.083 1.00 96.50 79 PHE A O 1
ATOM 586 N N . GLY A 1 80 ? 4.469 1.327 -16.325 1.00 94.75 80 GLY A N 1
ATOM 587 C CA . GLY A 1 80 ? 4.820 0.097 -17.061 1.00 94.75 80 GLY A CA 1
ATOM 588 C C . GLY A 1 80 ? 6.221 0.113 -17.699 1.00 94.75 80 GLY A C 1
ATOM 589 O O . GLY A 1 80 ? 6.407 -0.355 -18.820 1.00 94.75 80 GLY A O 1
ATOM 590 N N . GLY A 1 81 ? 7.206 0.715 -17.026 1.00 94.56 81 GLY A N 1
ATOM 591 C CA . GLY A 1 81 ? 8.572 0.891 -17.534 1.00 94.56 81 GLY A CA 1
ATOM 592 C C . GLY A 1 81 ? 8.774 2.084 -18.477 1.00 94.56 81 GLY A C 1
ATOM 593 O O . GLY A 1 81 ? 9.917 2.391 -18.791 1.00 94.56 81 GLY A O 1
ATOM 594 N N . ILE A 1 82 ? 7.714 2.781 -18.903 1.00 96.25 82 ILE A N 1
ATOM 595 C CA . ILE A 1 82 ? 7.829 4.028 -19.678 1.00 96.25 82 ILE A CA 1
ATOM 596 C C . ILE A 1 82 ? 8.146 5.172 -18.704 1.00 96.25 82 ILE A C 1
ATOM 598 O O . ILE A 1 82 ? 7.339 5.408 -17.801 1.00 96.25 82 ILE A O 1
ATOM 602 N N . PRO A 1 83 ? 9.298 5.859 -18.820 1.00 95.31 83 PRO A N 1
ATOM 603 C CA . PRO A 1 83 ? 9.690 6.903 -17.877 1.00 95.31 83 PRO A CA 1
ATOM 604 C C . PRO A 1 83 ? 8.718 8.083 -17.872 1.00 95.31 83 PRO A C 1
ATOM 606 O O . PRO A 1 83 ? 8.267 8.524 -18.924 1.00 95.31 83 PRO A O 1
ATOM 609 N N . MET A 1 84 ? 8.442 8.632 -16.689 1.00 95.69 84 MET A N 1
ATOM 610 C CA . MET A 1 84 ? 7.642 9.852 -16.552 1.00 95.69 84 MET A CA 1
ATOM 611 C C . MET A 1 84 ? 7.979 10.619 -15.271 1.00 95.69 84 MET A C 1
ATOM 613 O O . MET A 1 84 ? 8.527 10.049 -14.326 1.00 95.69 84 MET A O 1
ATOM 617 N N . ASP A 1 85 ? 7.628 11.902 -15.224 1.00 95.88 85 ASP A N 1
ATOM 618 C CA . ASP A 1 85 ? 7.709 12.717 -14.010 1.00 95.88 85 ASP A CA 1
ATOM 619 C C . ASP A 1 85 ? 6.437 12.544 -13.158 1.00 95.88 85 ASP A C 1
ATOM 621 O O . ASP A 1 85 ? 5.321 12.750 -13.646 1.00 95.88 85 ASP A O 1
ATOM 625 N N . LEU A 1 86 ? 6.611 12.153 -11.893 1.00 96.12 86 LEU A N 1
ATOM 626 C CA . LEU A 1 86 ? 5.541 11.937 -10.913 1.00 96.12 86 LEU A CA 1
ATOM 627 C C . LEU A 1 86 ? 5.245 13.171 -10.047 1.00 96.12 86 LEU A C 1
ATOM 629 O O . LEU A 1 86 ? 4.426 13.096 -9.130 1.00 96.12 86 LEU A O 1
ATOM 633 N N . THR A 1 87 ? 5.907 14.301 -10.285 1.00 95.81 87 THR A N 1
ATOM 634 C CA . THR A 1 87 ? 5.686 15.516 -9.500 1.00 95.81 87 THR A CA 1
ATOM 635 C C . THR A 1 87 ? 4.298 16.101 -9.757 1.00 95.81 87 THR A C 1
ATOM 637 O O . THR A 1 87 ? 3.822 16.222 -10.889 1.00 95.81 87 THR A O 1
ATOM 640 N N . LEU A 1 88 ? 3.623 16.451 -8.667 1.00 94.75 88 LEU A N 1
ATOM 641 C CA . LEU A 1 88 ? 2.354 17.167 -8.651 1.00 94.75 88 LEU A CA 1
ATOM 642 C C . LEU A 1 88 ? 2.434 18.265 -7.586 1.00 94.75 88 LEU A C 1
ATOM 644 O O . LEU A 1 88 ? 3.185 18.100 -6.619 1.00 94.75 88 LEU A O 1
ATOM 648 N N . PRO A 1 89 ? 1.666 19.363 -7.719 1.00 91.81 89 PRO A N 1
ATOM 649 C CA . PRO A 1 89 ? 1.632 20.411 -6.708 1.00 91.81 89 PRO A CA 1
ATOM 650 C C . PRO A 1 89 ? 1.278 19.854 -5.324 1.00 91.81 89 PRO A C 1
ATOM 652 O O . PRO A 1 89 ? 0.242 19.211 -5.135 1.00 91.81 89 PRO A O 1
ATOM 655 N N . GLY A 1 90 ? 2.143 20.109 -4.346 1.00 90.69 90 GLY A N 1
ATOM 656 C CA . GLY A 1 90 ? 1.970 19.634 -2.980 1.00 90.69 90 GLY A CA 1
ATOM 657 C C . GLY A 1 90 ? 3.249 19.753 -2.153 1.00 90.69 90 GLY A C 1
ATOM 658 O O . GLY A 1 90 ? 4.297 20.109 -2.691 1.00 90.69 90 GLY A O 1
ATOM 659 N N . PRO A 1 91 ? 3.171 19.454 -0.847 1.00 90.31 91 PRO A N 1
ATOM 660 C CA . PRO A 1 91 ? 4.311 19.555 0.064 1.00 90.31 91 PRO A CA 1
ATOM 661 C C . PRO A 1 91 ? 5.351 18.449 -0.166 1.00 90.31 91 PRO A C 1
ATOM 663 O O . PRO A 1 91 ? 6.529 18.653 0.103 1.00 90.31 91 PRO A O 1
ATOM 666 N N . HIS A 1 92 ? 4.921 17.298 -0.698 1.00 93.69 92 HIS A N 1
ATOM 667 C CA . HIS A 1 92 ? 5.746 16.092 -0.838 1.00 93.69 92 HIS A CA 1
ATOM 668 C C . HIS A 1 92 ? 5.746 15.565 -2.286 1.00 93.69 92 HIS A C 1
ATOM 670 O O . HIS A 1 92 ? 5.291 14.444 -2.521 1.00 93.69 92 HIS A O 1
ATOM 676 N N . PRO A 1 93 ? 6.188 16.356 -3.284 1.00 93.62 93 PRO A N 1
ATOM 677 C CA . PRO A 1 93 ? 6.095 15.978 -4.694 1.00 93.62 93 PRO A CA 1
ATOM 678 C C . PRO A 1 93 ? 7.005 14.785 -5.028 1.00 93.62 93 PRO A C 1
ATOM 680 O O . PRO A 1 93 ? 8.090 14.655 -4.465 1.00 93.62 93 PRO A O 1
ATOM 683 N N . GLY A 1 94 ? 6.596 13.944 -5.982 1.00 92.44 94 GLY A N 1
ATOM 684 C CA . GLY A 1 94 ? 7.397 12.812 -6.460 1.00 92.44 94 GLY A CA 1
ATOM 685 C C . GLY A 1 94 ? 7.226 11.534 -5.631 1.00 92.44 94 GLY A C 1
ATOM 686 O O . GLY A 1 94 ? 6.139 11.240 -5.125 1.00 92.44 94 GLY A O 1
ATOM 687 N N . GLN A 1 95 ? 8.303 10.751 -5.532 1.00 94.88 95 GLN A N 1
ATOM 688 C CA . GLN A 1 95 ? 8.336 9.474 -4.817 1.00 94.88 95 GLN A CA 1
ATOM 689 C C . GLN A 1 95 ? 9.601 9.392 -3.954 1.00 94.88 95 GLN A C 1
ATOM 691 O O . GLN A 1 95 ? 10.665 9.857 -4.354 1.00 94.88 95 GLN A O 1
ATOM 696 N N . TRP A 1 96 ? 9.509 8.761 -2.791 1.00 96.00 96 TRP A N 1
ATOM 697 C CA . TRP A 1 96 ? 10.548 8.824 -1.767 1.00 96.00 96 TRP A CA 1
ATOM 698 C C . TRP A 1 96 ? 11.103 7.439 -1.469 1.00 96.00 96 TRP A C 1
ATOM 700 O O . TRP A 1 96 ? 10.345 6.497 -1.214 1.00 96.00 96 TRP A O 1
ATOM 710 N N . LYS A 1 97 ? 12.430 7.296 -1.509 1.00 93.88 97 LYS A N 1
ATOM 711 C CA . LYS A 1 97 ? 13.115 6.022 -1.283 1.00 93.88 97 LYS A CA 1
ATOM 712 C C . LYS A 1 97 ? 13.311 5.765 0.201 1.00 93.88 97 LYS A C 1
ATOM 714 O O . LYS A 1 97 ? 14.330 6.113 0.786 1.00 93.88 97 LYS A O 1
ATOM 719 N N . VAL A 1 98 ? 12.320 5.106 0.790 1.00 93.94 98 VAL A N 1
ATOM 720 C CA . VAL A 1 98 ? 12.340 4.670 2.187 1.00 93.94 98 VAL A CA 1
ATOM 721 C C . VAL A 1 98 ? 12.325 3.145 2.213 1.00 93.94 98 VAL A C 1
ATOM 723 O O . VAL A 1 98 ? 11.348 2.558 1.742 1.00 93.94 98 VAL A O 1
ATOM 726 N N . PRO A 1 99 ? 13.374 2.476 2.727 1.00 91.38 99 PRO A N 1
ATOM 727 C CA . PRO A 1 99 ? 13.334 1.038 2.955 1.00 91.38 99 PRO A CA 1
ATOM 728 C C . PRO A 1 99 ? 12.143 0.671 3.841 1.00 91.38 99 PRO A C 1
ATOM 730 O O . PRO A 1 99 ? 11.908 1.316 4.863 1.00 91.38 99 PRO A O 1
ATOM 733 N N . GLN A 1 100 ? 11.418 -0.389 3.491 1.00 91.50 100 GLN A N 1
ATOM 734 C CA . GLN A 1 100 ? 10.269 -0.853 4.270 1.00 91.50 100 GLN A CA 1
ATOM 735 C C . GLN A 1 100 ? 10.640 -1.129 5.733 1.00 91.50 100 GLN A C 1
ATOM 737 O O . GLN A 1 100 ? 9.852 -0.830 6.623 1.00 91.50 100 GLN A O 1
ATOM 742 N N . THR A 1 101 ? 11.854 -1.618 5.994 1.00 92.06 101 THR A N 1
ATOM 743 C CA . THR A 1 101 ? 12.375 -1.822 7.354 1.00 92.06 101 THR A CA 1
ATOM 744 C C . THR A 1 101 ? 12.413 -0.527 8.168 1.00 92.06 101 THR A C 1
ATOM 746 O O . THR A 1 101 ? 12.122 -0.549 9.362 1.00 92.06 101 THR A O 1
ATOM 749 N N . ARG A 1 102 ? 12.713 0.617 7.533 1.00 94.81 102 ARG A N 1
ATOM 750 C CA . ARG A 1 102 ? 12.658 1.931 8.186 1.00 94.81 102 ARG A CA 1
ATOM 751 C C . ARG A 1 102 ? 11.219 2.368 8.431 1.00 94.81 102 ARG A C 1
ATOM 753 O O . ARG A 1 102 ? 10.928 2.853 9.516 1.00 94.81 102 ARG A O 1
ATOM 760 N N . THR A 1 103 ? 10.322 2.165 7.466 1.00 95.75 103 THR A N 1
ATOM 761 C CA . THR A 1 103 ? 8.891 2.459 7.645 1.00 95.75 103 THR A CA 1
ATOM 762 C C . THR A 1 103 ? 8.282 1.635 8.784 1.00 95.75 103 THR A C 1
ATOM 764 O O . THR A 1 103 ? 7.597 2.199 9.627 1.00 95.75 103 THR A O 1
ATOM 767 N N . GLU A 1 104 ? 8.562 0.329 8.850 1.00 95.62 104 GLU A N 1
ATOM 768 C CA . GLU A 1 104 ? 8.128 -0.544 9.953 1.00 95.62 104 GLU A CA 1
ATOM 769 C C . GLU A 1 104 ? 8.667 -0.047 11.300 1.00 95.62 104 GLU A C 1
ATOM 771 O O . GLU A 1 104 ? 7.893 0.098 12.240 1.00 95.62 104 GLU A O 1
ATOM 776 N N . ALA A 1 105 ? 9.960 0.286 11.378 1.00 95.62 105 ALA A N 1
ATOM 777 C CA . ALA A 1 105 ? 10.576 0.797 12.603 1.00 95.62 105 ALA A CA 1
ATOM 778 C C . ALA A 1 105 ? 9.899 2.074 13.121 1.00 95.62 105 ALA A C 1
ATOM 780 O O . ALA A 1 105 ? 9.534 2.132 14.290 1.00 95.62 105 ALA A O 1
ATOM 781 N N . VAL A 1 106 ? 9.686 3.063 12.247 1.00 97.62 106 VAL A N 1
ATOM 782 C CA . VAL A 1 106 ? 9.050 4.340 12.615 1.00 97.62 106 VAL A CA 1
ATOM 783 C C . VAL A 1 106 ? 7.606 4.136 13.070 1.00 97.62 106 VAL A C 1
ATOM 785 O O . VAL A 1 106 ? 7.179 4.731 14.054 1.00 97.62 106 VAL A O 1
ATOM 788 N N . LEU A 1 107 ? 6.847 3.272 12.391 1.00 98.06 107 LEU A N 1
ATOM 789 C CA . LEU A 1 107 ? 5.461 2.993 12.771 1.00 98.06 107 LEU A CA 1
ATOM 790 C C . LEU A 1 107 ? 5.363 2.225 14.093 1.00 98.06 107 LEU A C 1
ATOM 792 O O . LEU A 1 107 ? 4.456 2.487 14.876 1.00 98.06 107 LEU A O 1
ATOM 796 N N . GLU A 1 108 ? 6.288 1.303 14.362 1.00 97.06 108 GLU A N 1
ATOM 797 C CA . GLU A 1 108 ? 6.368 0.605 15.648 1.00 97.06 108 GLU A CA 1
ATOM 798 C C . GLU A 1 108 ? 6.752 1.566 16.782 1.00 97.06 108 GLU A C 1
ATOM 800 O O . GLU A 1 108 ? 6.080 1.605 17.811 1.00 97.06 108 GLU A O 1
ATOM 805 N N . GLU A 1 109 ? 7.782 2.389 16.571 1.00 97.38 109 GLU A N 1
ATOM 806 C CA . GLU A 1 109 ? 8.239 3.414 17.520 1.00 97.38 109 GLU A CA 1
ATOM 807 C C . GLU A 1 109 ? 7.147 4.455 17.815 1.00 97.38 109 GLU A C 1
ATOM 809 O O . GLU A 1 109 ? 7.065 4.959 18.934 1.00 97.38 109 GLU A O 1
ATOM 814 N N . TRP A 1 110 ? 6.257 4.718 16.854 1.00 97.81 110 TRP A N 1
ATOM 815 C CA . TRP A 1 110 ? 5.068 5.549 17.041 1.00 97.81 110 TRP A CA 1
ATOM 816 C C . TRP A 1 110 ? 3.923 4.837 17.774 1.00 97.81 110 TRP A C 1
ATOM 818 O O . TRP A 1 110 ? 3.272 5.436 18.630 1.00 97.81 110 TRP A O 1
ATOM 828 N N . ALA A 1 111 ? 3.653 3.572 17.450 1.00 97.94 111 ALA A N 1
ATOM 829 C CA . ALA A 1 111 ? 2.504 2.840 17.977 1.00 97.94 111 ALA A CA 1
ATOM 830 C C . ALA A 1 111 ? 2.692 2.394 19.439 1.00 97.94 111 ALA A C 1
ATOM 832 O O . ALA A 1 111 ? 1.740 2.442 20.220 1.00 97.94 111 ALA A O 1
ATOM 833 N N . LEU A 1 112 ? 3.902 1.983 19.834 1.00 97.69 112 LEU A N 1
ATOM 834 C CA . LEU A 1 112 ? 4.160 1.450 21.179 1.00 97.69 112 LEU A CA 1
ATOM 835 C C . LEU A 1 112 ? 3.864 2.464 22.305 1.00 97.69 112 LEU A C 1
ATOM 837 O O . LEU A 1 112 ? 3.149 2.101 23.242 1.00 97.69 112 LEU A O 1
ATOM 841 N N . PRO A 1 113 ? 4.305 3.740 22.237 1.00 97.88 113 PRO A N 1
ATOM 842 C CA . PRO A 1 113 ? 3.978 4.737 23.260 1.00 97.88 113 PRO A CA 1
ATOM 843 C C . PRO A 1 113 ? 2.483 5.063 23.371 1.00 97.88 113 PRO A C 1
ATOM 845 O O . PRO A 1 113 ? 2.052 5.587 24.396 1.00 97.88 113 PRO A O 1
ATOM 848 N N . LEU A 1 114 ? 1.680 4.742 22.347 1.00 97.19 114 LEU A N 1
ATOM 849 C CA . LEU A 1 114 ? 0.220 4.889 22.377 1.00 97.19 114 LEU A CA 1
ATOM 850 C C . LEU A 1 114 ? -0.479 3.752 23.147 1.00 97.19 114 LEU A C 1
ATOM 852 O O . LEU A 1 114 ? -1.701 3.769 23.277 1.00 97.19 114 LEU A O 1
ATOM 856 N N . GLY A 1 115 ? 0.272 2.775 23.669 1.00 97.19 115 GLY A N 1
ATOM 857 C CA . GLY A 1 115 ? -0.258 1.652 24.447 1.00 97.19 115 GLY A CA 1
ATOM 858 C C . GLY A 1 115 ? -0.645 0.429 23.612 1.00 97.19 115 GLY A C 1
ATOM 859 O O . GLY A 1 115 ? -1.392 -0.421 24.095 1.00 97.19 115 GLY A O 1
ATOM 860 N N . VAL A 1 116 ? -0.162 0.331 22.369 1.00 98.31 116 VAL A N 1
ATOM 861 C CA . VAL A 1 116 ? -0.335 -0.866 21.533 1.00 98.31 116 VAL A CA 1
ATOM 862 C C . VAL A 1 116 ? 0.501 -2.020 22.094 1.00 98.31 116 VAL A C 1
ATOM 864 O O . VAL A 1 116 ? 1.711 -1.890 22.264 1.00 98.31 116 VAL A O 1
ATOM 867 N N . ASP A 1 117 ? -0.135 -3.167 22.333 1.00 97.56 117 ASP A N 1
ATOM 868 C CA . ASP A 1 117 ? 0.521 -4.391 22.806 1.00 97.56 117 ASP A CA 1
ATOM 869 C C . ASP A 1 117 ? 0.894 -5.294 21.620 1.00 97.56 117 ASP A C 1
ATOM 871 O O . ASP A 1 117 ? 0.024 -5.921 21.013 1.00 97.56 117 ASP A O 1
ATOM 875 N N . VAL A 1 118 ? 2.182 -5.352 21.265 1.00 96.81 118 VAL A N 1
ATOM 876 C CA . VAL A 1 118 ? 2.684 -6.176 20.153 1.00 96.81 118 VAL A CA 1
ATOM 877 C C . VAL A 1 118 ? 3.236 -7.505 20.673 1.00 96.81 118 VAL A C 1
ATOM 879 O O . VAL A 1 118 ? 4.252 -7.561 21.364 1.00 96.81 118 VAL A O 1
ATOM 882 N N . ARG A 1 119 ? 2.585 -8.604 20.284 1.00 95.56 119 ARG A N 1
ATOM 883 C CA . ARG A 1 119 ? 2.924 -9.983 20.653 1.00 95.56 119 ARG A CA 1
ATOM 884 C C . ARG A 1 119 ? 3.646 -10.676 19.493 1.00 95.56 119 ARG A C 1
ATOM 886 O O . ARG A 1 119 ? 3.020 -11.316 18.647 1.00 95.56 119 ARG A O 1
ATOM 893 N N . CYS A 1 120 ? 4.970 -10.554 19.459 1.00 95.75 120 CYS A N 1
ATOM 894 C CA . CYS A 1 120 ? 5.834 -11.253 18.500 1.00 95.75 120 CYS A CA 1
ATOM 895 C C . CYS A 1 120 ? 5.920 -12.762 18.790 1.00 95.75 120 CYS A C 1
ATOM 897 O O . CYS A 1 120 ? 5.710 -13.206 19.920 1.00 95.75 120 CYS A O 1
ATOM 899 N N . GLY A 1 121 ? 6.244 -13.563 17.775 1.00 96.19 121 GLY A N 1
ATOM 900 C CA . GLY A 1 121 ? 6.296 -15.026 17.862 1.00 96.19 121 GLY A CA 1
ATOM 901 C C . GLY A 1 121 ? 4.937 -15.707 18.064 1.00 96.19 121 GLY A C 1
ATOM 902 O O . GLY A 1 121 ? 4.907 -16.860 18.484 1.00 96.19 121 GLY A O 1
ATOM 903 N N . HIS A 1 122 ? 3.826 -15.011 17.803 1.00 96.81 122 HIS A N 1
ATOM 904 C CA . HIS A 1 122 ? 2.468 -15.529 17.958 1.00 96.81 122 HIS A CA 1
ATOM 905 C C . HIS A 1 122 ? 1.793 -15.677 16.593 1.00 96.81 122 HIS A C 1
ATOM 907 O O . HIS A 1 122 ? 1.485 -14.697 15.915 1.00 96.81 122 HIS A O 1
ATOM 913 N N . THR A 1 123 ? 1.533 -16.920 16.189 1.00 97.12 123 THR A N 1
ATOM 914 C CA . THR A 1 123 ? 0.867 -17.231 14.917 1.00 97.12 123 THR A CA 1
ATOM 915 C C . THR A 1 123 ? -0.607 -17.511 15.157 1.00 97.12 123 THR A C 1
ATOM 917 O O . THR A 1 123 ? -0.940 -18.448 15.878 1.00 97.12 123 THR A O 1
ATOM 920 N N . LEU A 1 124 ? -1.501 -16.729 14.547 1.00 97.88 124 LEU A N 1
ATOM 921 C CA . LEU A 1 124 ? -2.936 -17.006 14.602 1.00 97.88 124 LEU A CA 1
ATOM 922 C C . LEU A 1 124 ? -3.230 -18.393 14.007 1.00 97.88 124 LEU A C 1
ATOM 924 O O . LEU A 1 124 ? -2.803 -18.687 12.893 1.00 97.88 124 LEU A O 1
ATOM 928 N N . ALA A 1 125 ? -3.970 -19.220 14.740 1.00 97.56 125 ALA A N 1
ATOM 929 C CA . ALA A 1 125 ? -4.350 -20.570 14.330 1.00 97.56 125 ALA A CA 1
ATOM 930 C C . ALA A 1 125 ? -5.867 -20.763 14.221 1.00 97.56 125 ALA A C 1
ATOM 932 O O . ALA A 1 125 ? -6.313 -21.590 13.431 1.00 97.56 125 ALA A O 1
ATOM 933 N N . ALA A 1 126 ? -6.660 -19.998 14.974 1.00 97.38 126 ALA A N 1
ATOM 934 C CA . ALA A 1 126 ? -8.114 -20.031 14.877 1.00 97.38 126 ALA A CA 1
ATOM 935 C C . ALA A 1 126 ? -8.717 -18.645 15.106 1.00 97.38 126 ALA A C 1
ATOM 937 O O . ALA A 1 126 ? -8.198 -17.842 15.884 1.00 97.38 126 ALA A O 1
ATOM 938 N N . VAL A 1 127 ? -9.833 -18.381 14.433 1.00 97.75 127 VAL A N 1
ATOM 939 C CA . VAL A 1 127 ? -10.646 -17.180 14.620 1.00 97.75 127 VAL A CA 1
ATOM 940 C C . VAL A 1 127 ? -12.114 -17.530 14.408 1.00 97.75 127 VAL A C 1
ATOM 942 O O . VAL A 1 127 ? -12.445 -18.320 13.525 1.00 97.75 127 VAL A O 1
ATOM 945 N N . GLY A 1 128 ? -12.997 -16.942 15.207 1.00 95.19 128 GLY A N 1
ATOM 946 C CA . GLY A 1 128 ? -14.437 -17.085 15.037 1.00 95.19 128 GLY A CA 1
ATOM 947 C C . GLY A 1 128 ? -15.206 -15.972 15.730 1.00 95.19 128 GLY A C 1
ATOM 948 O O . GLY A 1 128 ? -14.707 -15.341 16.659 1.00 95.19 128 GLY A O 1
ATOM 949 N N . GLU A 1 129 ? -16.434 -15.734 15.281 1.00 94.44 129 GLU A N 1
ATOM 950 C CA . GLU A 1 129 ? -17.354 -14.820 15.953 1.00 94.44 129 GLU A CA 1
ATOM 951 C C . GLU A 1 129 ? -18.277 -15.614 16.890 1.00 94.44 129 GLU A C 1
ATOM 953 O O . GLU A 1 129 ? -18.984 -16.525 16.459 1.00 94.44 129 GLU A O 1
ATOM 958 N N . VAL A 1 130 ? -18.267 -15.281 18.183 1.00 90.88 130 VAL A N 1
ATOM 959 C CA . VAL A 1 130 ? -19.073 -15.934 19.221 1.00 90.88 130 VAL A CA 1
ATOM 960 C C . VAL A 1 130 ? -19.680 -14.867 20.126 1.00 90.88 130 VAL A C 1
ATOM 962 O O . VAL A 1 130 ? -18.970 -14.064 20.726 1.00 90.88 130 VAL A O 1
ATOM 965 N N . GLY A 1 131 ? -21.011 -14.853 20.244 1.00 86.25 131 GLY A N 1
ATOM 966 C CA . GLY A 1 131 ? -21.712 -13.951 21.167 1.00 86.25 131 GLY A CA 1
ATOM 967 C C . GLY A 1 131 ? -21.501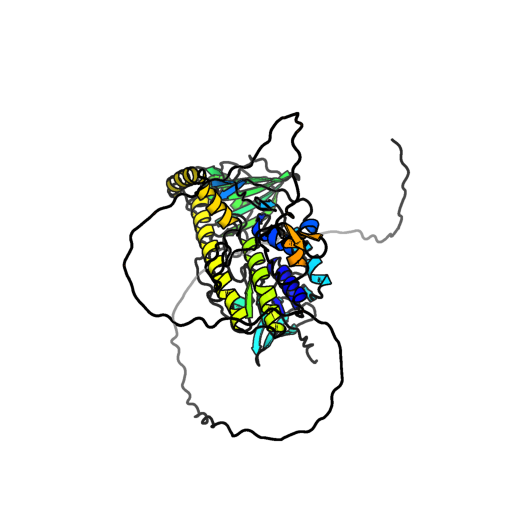 -12.458 20.878 1.00 86.25 131 GLY A C 1
ATOM 968 O O . GLY A 1 131 ? -21.449 -11.663 21.812 1.00 86.25 131 GLY A O 1
ATOM 969 N N . GLY A 1 132 ? -21.342 -12.076 19.605 1.00 88.06 132 GLY A N 1
ATOM 970 C CA . GLY A 1 132 ? -21.099 -10.685 19.207 1.00 88.06 132 GLY A CA 1
ATOM 971 C C . GLY A 1 132 ? -19.682 -10.184 19.513 1.00 88.06 132 GLY A C 1
ATOM 972 O O . GLY A 1 132 ? -19.464 -8.977 19.608 1.00 88.06 132 GLY A O 1
ATOM 973 N N . GLN A 1 133 ? -18.725 -11.092 19.688 1.00 93.94 133 GLN A N 1
ATOM 974 C CA . GLN A 1 133 ? -17.300 -10.804 19.839 1.00 93.94 133 GLN A CA 1
ATOM 975 C C . GLN A 1 133 ? -16.485 -11.750 18.961 1.00 93.94 133 GLN A C 1
ATOM 977 O O . GLN A 1 133 ? -16.955 -12.821 18.585 1.00 93.94 133 GLN A O 1
ATOM 982 N N . VAL A 1 134 ? -15.252 -11.364 18.656 1.00 97.06 134 VAL A N 1
ATOM 983 C CA . VAL A 1 134 ? -14.275 -12.236 18.010 1.00 97.06 134 VAL A CA 1
ATOM 984 C C . VAL A 1 134 ? -13.489 -12.981 19.084 1.00 97.06 134 VAL A C 1
ATOM 986 O O . VAL A 1 134 ? -12.943 -12.365 20.002 1.00 97.06 134 VAL A O 1
ATOM 989 N N . GLU A 1 135 ? -13.412 -14.302 18.955 1.00 97.25 135 GLU A N 1
ATOM 990 C CA . GLU A 1 135 ? -12.447 -15.136 19.665 1.00 97.25 135 GLU A CA 1
ATOM 991 C C . GLU A 1 135 ? -11.303 -15.486 18.710 1.00 97.25 135 GLU A C 1
ATOM 993 O O . GLU A 1 135 ? -11.539 -15.913 17.578 1.00 97.25 135 GLU A O 1
ATOM 998 N N . ALA A 1 136 ? -10.066 -15.290 19.160 1.00 97.31 136 ALA A N 1
ATOM 999 C CA . ALA A 1 136 ? -8.859 -15.607 18.408 1.00 97.31 136 ALA A CA 1
ATOM 1000 C C . ALA A 1 136 ? -7.938 -16.499 19.246 1.00 97.31 136 ALA A C 1
ATOM 1002 O O . ALA A 1 136 ? -7.722 -16.239 20.432 1.00 97.31 136 ALA A O 1
ATOM 1003 N N . GLU A 1 137 ? -7.378 -17.534 18.625 1.00 97.38 137 GLU A N 1
ATOM 1004 C CA . GLU A 1 137 ? -6.355 -18.388 19.226 1.00 97.38 137 GLU A CA 1
ATOM 1005 C C . GLU A 1 137 ? -5.046 -18.237 18.455 1.00 97.38 137 GLU A C 1
ATOM 1007 O O . GLU A 1 137 ? -5.008 -18.410 17.234 1.00 97.38 137 GLU A O 1
ATOM 1012 N N . ALA A 1 138 ? -3.971 -17.921 19.172 1.00 97.06 138 ALA A N 1
ATOM 1013 C CA . ALA A 1 138 ? -2.633 -17.793 18.617 1.00 97.06 138 ALA A CA 1
ATOM 1014 C C . ALA A 1 138 ? -1.668 -18.768 19.293 1.00 97.06 138 ALA A C 1
ATOM 1016 O O . ALA A 1 138 ? -1.686 -18.939 20.509 1.00 97.06 138 ALA A O 1
ATOM 1017 N N . LEU A 1 139 ? -0.815 -19.401 18.498 1.00 96.50 139 LEU A N 1
ATOM 1018 C CA . LEU A 1 139 ? 0.237 -20.298 18.957 1.00 96.50 139 LEU A CA 1
ATOM 1019 C C . LEU A 1 139 ? 1.507 -19.486 19.206 1.00 96.50 139 LEU A C 1
ATOM 1021 O O . LEU A 1 139 ? 2.019 -18.863 18.274 1.00 96.50 139 LEU A O 1
ATOM 1025 N N . GLY A 1 140 ? 1.998 -19.503 20.442 1.00 93.62 140 GLY A N 1
ATOM 1026 C CA . GLY A 1 140 ? 3.286 -18.941 20.841 1.00 93.62 140 GLY A CA 1
ATOM 1027 C C . GLY A 1 140 ? 4.178 -19.988 21.513 1.00 93.62 140 GLY A C 1
ATOM 1028 O O . GLY A 1 140 ? 3.771 -21.133 21.722 1.00 93.62 140 GLY A O 1
ATOM 1029 N N . ALA A 1 141 ? 5.402 -19.593 21.875 1.00 90.25 141 ALA A N 1
ATOM 1030 C CA . ALA A 1 141 ? 6.361 -20.474 22.552 1.00 90.25 141 ALA A CA 1
ATOM 1031 C C . ALA A 1 141 ? 5.842 -20.994 23.908 1.00 90.25 141 ALA A C 1
ATOM 1033 O O . ALA A 1 141 ? 6.101 -22.139 24.269 1.00 90.25 141 ALA A O 1
ATOM 1034 N N . ASP A 1 142 ? 5.053 -20.177 24.610 1.00 87.56 142 ASP A N 1
ATOM 1035 C CA . ASP A 1 142 ? 4.480 -20.494 25.925 1.00 87.56 142 ASP A CA 1
ATOM 1036 C C . ASP A 1 142 ? 3.126 -21.230 25.836 1.00 87.56 142 ASP A C 1
ATOM 1038 O O . ASP A 1 142 ? 2.459 -21.462 26.846 1.00 87.56 142 ASP A O 1
ATOM 1042 N N . GLY A 1 143 ? 2.705 -21.614 24.624 1.00 91.25 143 GLY A N 1
ATOM 1043 C CA . GLY A 1 143 ? 1.458 -22.326 24.357 1.00 91.25 143 GLY A CA 1
ATOM 1044 C C . GLY A 1 143 ? 0.412 -21.485 23.624 1.00 91.25 143 GLY A C 1
ATOM 1045 O O . GLY A 1 143 ? 0.730 -20.580 22.852 1.00 91.25 143 GLY A O 1
ATOM 1046 N N . VAL A 1 144 ? -0.862 -21.836 23.817 1.00 95.12 144 VAL A N 1
ATOM 1047 C CA . VAL A 1 144 ? -1.990 -21.192 23.127 1.00 95.12 144 VAL A CA 1
ATOM 1048 C C . VAL A 1 144 ? -2.426 -19.937 23.881 1.00 95.12 144 VAL A C 1
ATOM 1050 O O . VAL A 1 144 ? -2.939 -20.029 24.997 1.00 95.12 144 VAL A O 1
ATOM 1053 N N . LEU A 1 145 ? -2.298 -18.778 23.239 1.00 94.81 145 LEU A N 1
ATOM 1054 C CA . LEU A 1 145 ? -2.870 -17.511 23.683 1.00 94.81 145 LEU A CA 1
ATOM 1055 C C . LEU A 1 145 ? -4.307 -17.387 23.169 1.00 94.81 145 LEU A C 1
ATOM 1057 O O . LEU A 1 145 ? -4.549 -17.487 21.965 1.00 94.81 145 LEU A O 1
ATOM 1061 N N . ARG A 1 146 ? -5.259 -17.132 24.073 1.00 95.88 146 ARG A N 1
ATOM 1062 C CA . ARG A 1 146 ? -6.670 -16.914 23.730 1.00 95.88 146 ARG A CA 1
ATOM 1063 C C . ARG A 1 146 ? -7.063 -15.463 23.961 1.00 95.88 146 ARG A C 1
ATOM 1065 O O . ARG A 1 146 ? -6.981 -14.964 25.080 1.00 95.88 146 ARG A O 1
ATOM 1072 N N . LEU A 1 147 ? -7.552 -14.822 22.909 1.00 95.88 147 LEU A N 1
ATOM 1073 C CA . LEU A 1 147 ? -7.962 -13.423 22.904 1.00 95.88 147 LEU A CA 1
ATOM 1074 C C . LEU A 1 147 ? -9.461 -13.306 22.645 1.00 95.88 147 LEU A C 1
ATOM 1076 O O . LEU A 1 147 ? -10.015 -14.005 21.796 1.00 95.88 147 LEU A O 1
ATOM 1080 N N . ARG A 1 148 ? -10.106 -12.380 23.356 1.00 96.94 148 ARG A N 1
ATOM 1081 C CA . ARG A 1 148 ? -11.463 -11.911 23.051 1.00 96.94 148 ARG A CA 1
ATOM 1082 C C . ARG A 1 148 ? -11.429 -10.435 22.693 1.00 96.94 148 ARG A C 1
ATOM 1084 O O . ARG A 1 148 ? -10.880 -9.632 23.449 1.00 96.94 148 ARG A O 1
ATOM 1091 N N . ALA A 1 149 ? -12.041 -10.084 21.568 1.00 97.56 149 ALA A N 1
ATOM 1092 C CA . ALA A 1 149 ? -12.072 -8.718 21.063 1.00 97.56 149 ALA A CA 1
ATOM 1093 C C . ALA A 1 149 ? -13.428 -8.345 20.467 1.00 97.56 149 ALA A C 1
ATOM 1095 O O . ALA A 1 149 ? -14.225 -9.208 20.106 1.00 97.56 149 ALA A O 1
ATOM 1096 N N . ARG A 1 150 ? -13.703 -7.044 20.340 1.00 97.12 150 ARG A N 1
ATOM 1097 C CA . ARG A 1 150 ? -14.900 -6.568 19.627 1.00 97.12 150 ARG A CA 1
ATOM 1098 C C . ARG A 1 150 ? -14.748 -6.727 18.117 1.00 97.12 150 ARG A C 1
ATOM 1100 O O . ARG A 1 150 ? -15.748 -6.959 17.442 1.00 97.12 150 ARG A O 1
ATOM 1107 N N . TYR A 1 151 ? -13.517 -6.599 17.623 1.00 98.62 151 TYR A N 1
ATOM 1108 C CA . TYR A 1 151 ? -13.160 -6.715 16.213 1.00 98.62 151 TYR A CA 1
ATOM 1109 C C . TYR A 1 151 ? -11.786 -7.363 16.032 1.00 98.62 151 TYR A C 1
ATOM 1111 O O . TYR A 1 151 ? -10.927 -7.285 16.916 1.00 98.62 151 TYR A O 1
ATOM 1119 N N . LEU A 1 152 ? -11.569 -7.957 14.861 1.00 98.75 152 LEU A N 1
ATOM 1120 C CA . LEU A 1 152 ? -10.257 -8.399 14.399 1.00 98.75 152 LEU A CA 1
ATOM 1121 C C . LEU A 1 152 ? -9.978 -7.826 13.012 1.00 98.75 152 LEU A C 1
ATOM 1123 O O . LEU A 1 152 ? -10.859 -7.828 12.156 1.00 98.75 152 LEU A O 1
ATOM 1127 N N . VAL A 1 153 ? -8.754 -7.354 12.781 1.00 98.88 153 VAL A N 1
ATOM 1128 C CA . VAL A 1 153 ? -8.318 -6.868 11.470 1.00 98.88 153 VAL A CA 1
ATOM 1129 C C . VAL A 1 153 ? -7.112 -7.659 10.981 1.00 98.88 153 VAL A C 1
ATOM 1131 O O . VAL A 1 153 ? -6.076 -7.720 11.640 1.00 98.88 153 VAL A O 1
ATOM 1134 N N . ALA A 1 154 ? -7.260 -8.268 9.812 1.00 98.81 154 ALA A N 1
ATOM 1135 C CA . ALA A 1 154 ? -6.222 -8.996 9.110 1.00 98.81 154 ALA A CA 1
ATOM 1136 C C . ALA A 1 154 ? -5.322 -8.031 8.328 1.00 98.81 154 ALA A C 1
ATOM 1138 O O . ALA A 1 154 ? -5.759 -7.386 7.373 1.00 98.81 154 ALA A O 1
ATOM 1139 N N . CYS A 1 155 ? -4.060 -7.968 8.741 1.00 98.62 155 CYS A N 1
ATOM 1140 C CA . CYS A 1 155 ? -2.959 -7.236 8.115 1.00 98.62 155 CYS A CA 1
ATOM 1141 C C . CYS A 1 155 ? -1.769 -8.191 7.862 1.00 98.62 155 CYS A C 1
ATOM 1143 O O . CYS A 1 155 ? -0.606 -7.786 7.896 1.00 98.62 155 CYS A O 1
ATOM 1145 N N . ASP A 1 156 ? -2.059 -9.478 7.652 1.00 97.38 156 ASP A N 1
ATOM 1146 C CA . ASP A 1 156 ? -1.133 -10.616 7.714 1.00 97.38 156 ASP A CA 1
ATOM 1147 C C . ASP A 1 156 ? -0.546 -11.031 6.352 1.00 97.38 156 ASP A C 1
ATOM 1149 O O . ASP A 1 156 ? 0.047 -12.103 6.218 1.00 97.38 156 ASP A O 1
ATOM 1153 N N . GLY A 1 157 ? -0.632 -10.137 5.364 1.00 94.38 157 GLY A N 1
ATOM 1154 C CA . GLY A 1 157 ? 0.063 -10.242 4.081 1.00 94.38 157 GLY A CA 1
ATOM 1155 C C . GLY A 1 157 ? -0.699 -10.999 2.991 1.00 94.38 157 GLY A C 1
ATOM 1156 O O . GLY A 1 157 ? -1.855 -11.391 3.154 1.00 94.38 157 GLY A O 1
ATOM 1157 N N . GLU A 1 158 ? -0.029 -11.200 1.853 1.00 92.06 158 GLU A N 1
ATOM 1158 C CA . GLU A 1 158 ? -0.630 -11.792 0.649 1.00 92.06 158 GLU A CA 1
ATOM 1159 C C . GLU A 1 158 ? -1.196 -13.200 0.878 1.00 92.06 158 GLU A C 1
ATOM 1161 O O . GLU A 1 158 ? -2.231 -13.533 0.307 1.00 92.06 158 GLU A O 1
ATOM 1166 N N . ASP A 1 159 ? -0.592 -13.983 1.776 1.00 92.25 159 ASP A N 1
ATOM 1167 C CA . ASP A 1 159 ? -1.020 -15.329 2.177 1.00 92.25 159 ASP A CA 1
ATOM 1168 C C . ASP A 1 159 ? -1.785 -15.310 3.513 1.00 92.25 159 ASP A C 1
ATOM 1170 O O . ASP A 1 159 ? -1.557 -16.149 4.382 1.00 92.25 159 ASP A O 1
ATOM 1174 N N . SER A 1 160 ? -2.663 -14.314 3.693 1.00 97.50 160 SER A N 1
ATOM 1175 C CA . SER A 1 160 ? -3.462 -14.108 4.910 1.00 97.50 160 SER A CA 1
ATOM 1176 C C . SER A 1 160 ? -4.053 -15.406 5.473 1.00 97.50 160 SER A C 1
ATOM 1178 O O . SER A 1 160 ? -4.906 -16.054 4.853 1.00 97.50 160 SER A O 1
ATOM 1180 N N . THR A 1 161 ? -3.640 -15.739 6.696 1.00 97.62 161 THR A N 1
ATOM 1181 C CA . THR A 1 161 ? -4.180 -16.848 7.480 1.00 97.62 161 THR A CA 1
ATOM 1182 C C . THR A 1 161 ? -5.641 -16.582 7.816 1.00 97.62 161 THR A C 1
ATOM 1184 O O . THR A 1 161 ? -6.469 -17.482 7.695 1.00 97.62 161 THR A O 1
ATOM 1187 N N . VAL A 1 162 ? -5.988 -15.342 8.186 1.00 98.38 162 VAL A N 1
ATOM 1188 C CA . VAL A 1 162 ? -7.373 -14.970 8.525 1.00 98.38 162 VAL A CA 1
ATOM 1189 C C . VAL A 1 162 ? -8.305 -15.225 7.343 1.00 98.38 162 VAL A C 1
ATOM 1191 O O . VAL A 1 162 ? -9.375 -15.807 7.520 1.00 98.38 162 VAL A O 1
ATOM 1194 N N . ARG A 1 163 ? -7.882 -14.850 6.127 1.00 97.56 163 ARG A N 1
ATOM 1195 C CA . ARG A 1 163 ? -8.667 -15.056 4.902 1.00 97.56 163 ARG A CA 1
ATOM 1196 C C . ARG A 1 163 ? -8.956 -16.536 4.663 1.00 97.56 163 ARG A C 1
ATOM 1198 O O . ARG A 1 163 ? -10.090 -16.887 4.343 1.00 97.56 163 ARG A O 1
ATOM 1205 N N . GLY A 1 164 ? -7.947 -17.388 4.857 1.00 97.56 164 GLY A N 1
ATOM 1206 C CA . GLY A 1 164 ? -8.086 -18.840 4.754 1.00 97.56 164 GLY A CA 1
ATOM 1207 C C . GLY A 1 164 ? -9.010 -19.431 5.823 1.00 97.56 164 GLY A C 1
ATOM 1208 O O . GLY A 1 164 ? -9.887 -20.224 5.492 1.00 97.56 164 GLY A O 1
ATOM 1209 N N . LEU A 1 165 ? -8.860 -19.011 7.084 1.00 98.00 165 LEU A N 1
ATOM 1210 C CA . LEU A 1 165 ? -9.634 -19.537 8.216 1.00 98.00 165 LEU A CA 1
ATOM 1211 C C . LEU A 1 165 ? -11.137 -19.266 8.099 1.00 98.00 165 LEU A C 1
ATOM 1213 O O . LEU A 1 165 ? -11.934 -20.125 8.468 1.00 98.00 165 LEU A O 1
ATOM 1217 N N . ILE A 1 166 ? -11.529 -18.099 7.582 1.00 97.38 166 ILE A N 1
ATOM 1218 C CA . ILE A 1 166 ? -12.950 -17.748 7.434 1.00 97.38 166 ILE A CA 1
ATOM 1219 C C . ILE A 1 166 ? -13.522 -18.095 6.053 1.00 97.38 166 ILE A C 1
ATOM 1221 O O . ILE A 1 166 ? -14.699 -17.843 5.804 1.00 97.38 166 ILE A O 1
ATOM 1225 N N . GLY A 1 167 ? -12.699 -18.630 5.144 1.00 97.38 167 GLY A N 1
ATOM 1226 C CA . GLY A 1 167 ? -13.108 -18.950 3.776 1.00 97.38 167 GLY A CA 1
ATOM 1227 C C . GLY A 1 167 ? -13.544 -17.727 2.963 1.00 97.38 167 GLY A C 1
ATOM 1228 O O . GLY A 1 167 ? -14.482 -17.822 2.173 1.00 97.38 167 GLY A O 1
ATOM 1229 N N . ALA A 1 168 ? -12.909 -16.568 3.170 1.00 97.44 168 ALA A N 1
ATOM 1230 C CA . ALA A 1 168 ? -13.283 -15.344 2.466 1.00 97.44 168 ALA A CA 1
ATOM 1231 C C . ALA A 1 168 ? -12.907 -15.407 0.976 1.00 97.44 168 ALA A C 1
ATOM 1233 O O . ALA A 1 168 ? -11.795 -15.791 0.604 1.00 97.44 168 ALA A O 1
ATOM 1234 N N . GLU A 1 169 ? -13.849 -15.010 0.120 1.00 97.56 169 GLU A N 1
ATOM 1235 C CA . GLU A 1 169 ? -13.699 -15.073 -1.332 1.00 97.56 169 GLU A CA 1
ATOM 1236 C C . GLU A 1 169 ? -12.636 -14.084 -1.829 1.00 97.56 169 GLU A C 1
ATOM 1238 O O . GLU A 1 169 ? -12.698 -12.884 -1.547 1.00 97.56 169 GLU A O 1
ATOM 1243 N N . PHE A 1 170 ? -11.677 -14.591 -2.608 1.00 97.62 170 PHE A N 1
ATOM 1244 C CA . PHE A 1 170 ? -10.552 -13.817 -3.135 1.00 97.62 170 PHE A CA 1
ATOM 1245 C C . PHE A 1 170 ? -10.469 -13.902 -4.670 1.00 97.62 170 PHE A C 1
ATOM 1247 O O . PHE A 1 170 ? -9.524 -14.497 -5.214 1.00 97.62 170 PHE A O 1
ATOM 1254 N N . PRO A 1 171 ? -11.486 -13.378 -5.386 1.00 97.88 171 PRO A N 1
ATOM 1255 C CA . PRO A 1 171 ? -11.554 -13.444 -6.839 1.00 97.88 171 PRO A CA 1
ATOM 1256 C C . PRO A 1 171 ? -10.389 -12.707 -7.505 1.00 97.88 171 PRO A C 1
ATOM 1258 O O . PRO A 1 171 ? -9.798 -11.775 -6.957 1.00 97.88 171 PRO A O 1
ATOM 1261 N N . GLY A 1 172 ? -10.068 -13.136 -8.723 1.00 96.00 172 GLY A N 1
ATOM 1262 C CA . GLY A 1 172 ? -9.016 -12.548 -9.541 1.00 96.00 172 GLY A CA 1
ATOM 1263 C C . GLY A 1 172 ? -8.290 -13.586 -10.384 1.00 96.00 172 GLY A C 1
ATOM 1264 O O . GLY A 1 172 ? -8.793 -14.687 -10.602 1.00 96.00 172 GLY A O 1
ATOM 1265 N N . THR A 1 173 ? -7.106 -13.223 -10.862 1.00 94.31 173 THR A N 1
ATOM 1266 C CA . THR A 1 173 ? -6.287 -14.051 -11.749 1.00 94.31 173 THR A CA 1
ATOM 1267 C C . THR A 1 173 ? -5.024 -14.518 -11.041 1.00 94.31 173 THR A C 1
ATOM 1269 O O . THR A 1 173 ? -4.380 -13.746 -10.323 1.00 94.31 173 THR A O 1
ATOM 1272 N N . ASP A 1 174 ? -4.656 -15.777 -11.267 1.00 92.38 174 ASP A N 1
ATOM 1273 C CA . ASP A 1 174 ? -3.334 -16.280 -10.894 1.00 92.38 174 ASP A CA 1
ATOM 1274 C C . ASP A 1 174 ? -2.239 -15.624 -11.742 1.00 92.38 174 ASP A C 1
ATOM 1276 O O . ASP A 1 174 ? -2.524 -14.992 -12.762 1.00 92.38 174 ASP A O 1
ATOM 1280 N N . ALA A 1 175 ? -0.990 -15.741 -11.289 1.00 92.00 175 ALA A N 1
ATOM 1281 C CA . ALA A 1 175 ? 0.153 -15.218 -12.025 1.00 92.00 175 ALA A CA 1
ATOM 1282 C C . ALA A 1 175 ? 0.279 -15.950 -13.366 1.00 92.00 175 ALA A C 1
ATOM 1284 O O . ALA A 1 175 ? 0.387 -17.175 -13.401 1.00 92.00 175 ALA A O 1
ATOM 1285 N N . GLY A 1 176 ? 0.266 -15.190 -14.457 1.00 92.06 176 GLY A N 1
ATOM 1286 C CA . GLY A 1 176 ? 0.567 -15.677 -15.799 1.00 92.06 176 GLY A CA 1
ATOM 1287 C C . GLY A 1 176 ? 2.019 -15.418 -16.188 1.00 92.06 176 GLY A C 1
ATOM 1288 O O . GLY A 1 176 ? 2.583 -16.183 -16.961 1.00 92.06 176 GLY A O 1
ATOM 1289 N N . ARG A 1 177 ? 2.644 -14.375 -15.631 1.00 93.12 177 ARG A N 1
ATOM 1290 C CA . ARG A 1 177 ? 4.044 -13.987 -15.857 1.00 93.12 177 ARG A CA 1
ATOM 1291 C C . ARG A 1 177 ? 4.749 -13.753 -14.532 1.00 93.12 177 ARG A C 1
ATOM 1293 O O . ARG A 1 177 ? 4.115 -13.437 -13.524 1.00 93.12 177 ARG A O 1
ATOM 1300 N N . GLU A 1 178 ? 6.069 -13.865 -14.552 1.00 92.31 178 GLU A N 1
ATOM 1301 C CA . GLU A 1 178 ? 6.901 -13.607 -13.382 1.00 92.31 178 GLU A CA 1
ATOM 1302 C C . GLU A 1 178 ? 8.148 -12.792 -13.715 1.00 92.31 178 GLU A C 1
ATOM 1304 O O . GLU A 1 178 ? 8.716 -12.894 -14.801 1.00 92.31 178 GLU A O 1
ATOM 1309 N N . LEU A 1 179 ? 8.577 -11.990 -12.746 1.00 93.38 179 LEU A N 1
ATOM 1310 C CA . LEU A 1 179 ? 9.870 -11.325 -12.729 1.00 93.38 179 LEU A CA 1
ATOM 1311 C C . LEU A 1 179 ? 10.713 -11.983 -11.638 1.00 93.38 179 LEU A C 1
ATOM 1313 O O . LEU A 1 179 ? 10.345 -11.935 -10.461 1.00 93.38 179 LEU A O 1
ATOM 1317 N N . ILE A 1 180 ? 11.841 -12.578 -12.014 1.00 94.81 180 ILE A N 1
ATOM 1318 C CA . ILE A 1 180 ? 12.779 -13.172 -11.055 1.00 94.81 180 ILE A CA 1
ATOM 1319 C C . ILE A 1 180 ? 13.889 -12.178 -10.730 1.00 94.81 180 ILE A C 1
ATOM 1321 O O . ILE A 1 180 ? 14.296 -11.381 -11.580 1.00 94.81 180 ILE A O 1
ATOM 1325 N N . ARG A 1 181 ? 14.362 -12.194 -9.484 1.00 94.25 181 ARG A N 1
ATOM 1326 C CA . ARG A 1 181 ? 15.318 -11.218 -8.955 1.00 94.25 181 ARG A CA 1
ATOM 1327 C C . ARG A 1 181 ? 16.404 -11.900 -8.139 1.00 94.25 181 ARG A C 1
ATOM 1329 O O . ARG A 1 181 ? 16.118 -12.818 -7.375 1.00 94.25 181 ARG A O 1
ATOM 1336 N N . ALA A 1 182 ? 17.620 -11.365 -8.223 1.00 95.69 182 ALA A N 1
ATOM 1337 C CA . ALA A 1 182 ? 18.698 -11.672 -7.294 1.00 95.69 182 ALA A CA 1
ATOM 1338 C C . ALA A 1 182 ? 19.478 -10.413 -6.880 1.00 95.69 182 ALA A C 1
ATOM 1340 O O . ALA A 1 182 ? 19.688 -9.511 -7.689 1.00 95.69 182 ALA A O 1
ATOM 1341 N N . ASP A 1 183 ? 19.936 -10.375 -5.632 1.00 94.94 183 ASP A N 1
ATOM 1342 C CA . ASP A 1 183 ? 20.986 -9.466 -5.171 1.00 94.94 183 ASP A CA 1
ATOM 1343 C C . ASP A 1 183 ? 22.308 -10.231 -5.190 1.00 94.94 183 ASP A C 1
ATOM 1345 O O . ASP A 1 183 ? 22.446 -11.245 -4.506 1.00 94.94 183 ASP A O 1
ATOM 1349 N N . VAL A 1 184 ? 23.265 -9.774 -5.997 1.00 96.94 184 VAL A N 1
ATOM 1350 C CA . VAL A 1 184 ? 24.463 -10.545 -6.344 1.00 96.94 184 VAL A CA 1
ATOM 1351 C C . VAL A 1 184 ? 25.720 -9.720 -6.082 1.00 96.94 184 VAL A C 1
ATOM 1353 O O . VAL A 1 184 ? 25.860 -8.594 -6.565 1.00 96.94 184 VAL A O 1
ATOM 1356 N N . ALA A 1 185 ? 26.653 -10.280 -5.317 1.00 97.00 185 ALA A N 1
ATOM 1357 C CA . ALA A 1 185 ? 27.989 -9.723 -5.134 1.00 97.00 185 ALA A CA 1
ATOM 1358 C C . ALA A 1 185 ? 28.966 -10.298 -6.174 1.00 97.00 185 ALA A C 1
ATOM 1360 O O . ALA A 1 185 ? 28.814 -11.435 -6.612 1.00 97.00 185 ALA A O 1
ATOM 1361 N N . GLY A 1 186 ? 29.988 -9.524 -6.549 1.00 95.31 186 GLY A N 1
ATOM 1362 C CA . GLY A 1 186 ? 31.077 -10.009 -7.409 1.00 95.31 186 GLY A CA 1
ATOM 1363 C C . GLY A 1 186 ? 30.768 -10.089 -8.908 1.00 95.31 186 GLY A C 1
ATOM 1364 O O . GLY A 1 186 ? 31.585 -10.618 -9.649 1.00 95.31 186 GLY A O 1
ATOM 1365 N N . ILE A 1 187 ? 29.633 -9.552 -9.366 1.00 96.19 187 ILE A N 1
ATOM 1366 C CA . ILE A 1 187 ? 29.326 -9.416 -10.801 1.00 96.19 187 ILE A CA 1
ATOM 1367 C C . ILE A 1 187 ? 29.582 -7.994 -11.285 1.00 96.19 187 ILE A C 1
ATOM 1369 O O . ILE A 1 187 ? 29.462 -7.044 -10.501 1.00 96.19 187 ILE A O 1
ATOM 1373 N N . ASP A 1 188 ? 29.879 -7.847 -12.576 1.00 93.50 188 ASP A N 1
ATOM 1374 C CA . ASP A 1 188 ? 29.978 -6.560 -13.258 1.00 93.50 188 ASP A CA 1
ATOM 1375 C C . ASP A 1 188 ? 29.141 -6.540 -14.534 1.00 93.50 188 ASP A C 1
ATOM 1377 O O . ASP A 1 188 ? 29.516 -7.098 -15.559 1.00 93.50 188 ASP A O 1
ATOM 1381 N N . VAL A 1 189 ? 27.959 -5.931 -14.429 1.00 96.00 189 VAL A N 1
ATOM 1382 C CA . VAL A 1 189 ? 27.007 -5.765 -15.530 1.00 96.00 189 VAL A CA 1
ATOM 1383 C C . VAL A 1 189 ? 26.589 -4.292 -15.618 1.00 96.00 189 VAL A C 1
ATOM 1385 O O . VAL A 1 189 ? 26.488 -3.626 -14.580 1.00 96.00 189 VAL A O 1
ATOM 1388 N N . PRO A 1 190 ? 26.309 -3.761 -16.822 1.00 95.88 190 PRO A N 1
ATOM 1389 C CA . PRO A 1 190 ? 25.807 -2.406 -17.005 1.00 95.88 190 PRO A CA 1
ATOM 1390 C C . PRO A 1 190 ? 24.538 -2.132 -16.195 1.00 95.88 190 PRO A C 1
ATOM 1392 O O . PRO A 1 190 ? 23.661 -2.992 -16.066 1.00 95.88 190 PRO A O 1
ATOM 1395 N N . ALA A 1 191 ? 24.407 -0.900 -15.699 1.00 95.75 191 ALA A N 1
ATOM 1396 C CA . ALA A 1 191 ? 23.178 -0.440 -15.065 1.00 95.75 191 ALA A CA 1
ATOM 1397 C C . ALA A 1 191 ? 22.035 -0.377 -16.090 1.00 95.75 191 ALA A C 1
ATOM 1399 O O . ALA A 1 191 ? 22.184 0.173 -17.181 1.00 95.75 191 ALA A O 1
ATOM 1400 N N . ARG A 1 192 ? 20.871 -0.920 -15.724 1.00 95.44 192 ARG A N 1
ATOM 1401 C CA . ARG A 1 192 ? 19.687 -1.015 -16.587 1.00 95.44 192 ARG A CA 1
ATOM 1402 C C . ARG A 1 192 ? 18.449 -0.612 -15.814 1.00 95.44 192 ARG A C 1
ATOM 1404 O O . ARG A 1 192 ? 18.142 -1.197 -14.776 1.00 95.44 192 ARG A O 1
ATOM 1411 N N . ARG A 1 193 ? 17.701 0.354 -16.340 1.00 92.69 193 ARG A N 1
ATOM 1412 C CA . ARG A 1 193 ? 16.431 0.797 -15.759 1.00 92.69 193 ARG A CA 1
ATOM 1413 C C . ARG A 1 193 ? 15.287 0.401 -16.682 1.00 92.69 193 ARG A C 1
ATOM 1415 O O . ARG A 1 193 ? 15.034 1.090 -17.661 1.00 92.69 193 ARG A O 1
ATOM 1422 N N . PHE A 1 194 ? 14.615 -0.702 -16.347 1.00 93.75 194 PHE A N 1
ATOM 1423 C CA . PHE A 1 194 ? 13.520 -1.279 -17.139 1.00 93.75 194 PHE A CA 1
ATOM 1424 C C . PHE A 1 194 ? 13.883 -1.453 -18.625 1.00 93.75 194 PHE A C 1
ATOM 1426 O O . PHE A 1 194 ? 13.066 -1.174 -19.502 1.00 93.75 194 PHE A O 1
ATOM 1433 N N . GLN A 1 195 ? 15.119 -1.871 -18.917 1.00 96.00 195 GLN A N 1
ATOM 1434 C CA . GLN A 1 195 ? 15.582 -1.997 -20.295 1.00 96.00 195 GLN A CA 1
ATOM 1435 C C . GLN A 1 195 ? 14.887 -3.184 -20.955 1.00 96.00 195 GLN A C 1
ATOM 1437 O O . GLN A 1 195 ? 15.010 -4.317 -20.488 1.00 96.00 195 GLN A O 1
ATOM 1442 N N . ARG A 1 196 ? 14.182 -2.921 -22.053 1.00 95.94 196 ARG A N 1
ATOM 1443 C CA . ARG A 1 196 ? 13.605 -3.960 -22.904 1.00 95.94 196 ARG A CA 1
ATOM 1444 C C . ARG A 1 196 ? 14.600 -4.299 -24.010 1.00 95.94 196 ARG A C 1
ATOM 1446 O O . ARG A 1 196 ? 15.126 -3.407 -24.671 1.00 95.94 196 ARG A O 1
ATOM 1453 N N . LEU A 1 197 ? 14.894 -5.583 -24.129 1.00 95.75 197 LEU A N 1
ATOM 1454 C CA . LEU A 1 197 ? 15.789 -6.214 -25.090 1.00 95.75 197 LEU A CA 1
ATOM 1455 C C . LEU A 1 197 ? 14.954 -7.116 -26.005 1.00 95.75 197 LEU A C 1
ATOM 1457 O O . LEU A 1 197 ? 13.785 -7.372 -25.724 1.00 95.75 197 LEU A O 1
ATOM 1461 N N . GLU A 1 198 ? 15.554 -7.632 -27.074 1.00 94.38 198 GLU A N 1
ATOM 1462 C CA . GLU A 1 198 ? 14.859 -8.467 -28.066 1.00 94.38 198 GLU A CA 1
ATOM 1463 C C . GLU A 1 198 ? 14.086 -9.638 -27.433 1.00 94.38 198 GLU A C 1
ATOM 1465 O O . GLU A 1 198 ? 12.952 -9.922 -27.811 1.00 94.38 198 GLU A O 1
ATOM 1470 N N . ARG A 1 199 ? 14.681 -10.286 -26.423 1.00 95.31 199 ARG A N 1
ATOM 1471 C CA . ARG A 1 199 ? 14.133 -11.490 -25.782 1.00 95.31 199 ARG A CA 1
ATOM 1472 C C . ARG A 1 199 ? 13.433 -11.247 -24.447 1.00 95.31 199 ARG A C 1
ATOM 1474 O O . ARG A 1 199 ? 12.862 -12.184 -23.891 1.00 95.31 199 ARG A O 1
ATOM 1481 N N . GLY A 1 200 ? 13.499 -10.045 -23.881 1.00 96.94 200 GLY A N 1
ATOM 1482 C CA . GLY A 1 200 ? 12.999 -9.846 -22.525 1.00 96.94 200 GLY A CA 1
ATOM 1483 C C . GLY A 1 200 ? 13.266 -8.483 -21.910 1.00 96.94 200 GLY A C 1
ATOM 1484 O O . GLY A 1 200 ? 13.729 -7.544 -22.548 1.00 96.94 200 GLY A O 1
ATOM 1485 N N . LEU A 1 201 ? 12.974 -8.390 -20.620 1.00 97.31 201 LEU A N 1
ATOM 1486 C CA . LEU A 1 201 ? 13.207 -7.229 -19.773 1.00 97.31 201 LEU A CA 1
ATOM 1487 C C . LEU A 1 201 ? 14.378 -7.508 -18.829 1.00 97.31 201 LEU A C 1
ATOM 1489 O O . LEU A 1 201 ? 14.402 -8.552 -18.180 1.00 97.31 201 LEU A O 1
ATOM 1493 N N . ALA A 1 202 ? 15.280 -6.537 -18.679 1.00 97.62 202 ALA A N 1
ATOM 1494 C CA . ALA A 1 202 ? 16.373 -6.578 -17.715 1.00 97.62 202 ALA A CA 1
ATOM 1495 C C . ALA A 1 202 ? 16.460 -5.286 -16.882 1.00 97.62 202 ALA A C 1
ATOM 1497 O O . ALA A 1 202 ? 16.346 -4.161 -17.382 1.00 97.62 202 ALA A O 1
ATOM 1498 N N . ILE A 1 203 ? 16.696 -5.452 -15.582 1.00 96.81 203 ILE A N 1
ATOM 1499 C CA . ILE A 1 203 ? 16.959 -4.379 -14.619 1.00 96.81 203 ILE A CA 1
ATOM 1500 C C . ILE A 1 203 ? 18.254 -4.727 -13.891 1.00 96.81 203 ILE A C 1
ATOM 1502 O O . ILE A 1 203 ? 18.405 -5.850 -13.423 1.00 96.81 203 ILE A O 1
ATOM 1506 N N . ALA A 1 204 ? 19.162 -3.763 -13.777 1.00 97.00 204 ALA A N 1
ATOM 1507 C CA . ALA A 1 204 ? 20.410 -3.889 -13.037 1.00 97.00 204 ALA A CA 1
ATOM 1508 C C . ALA A 1 204 ? 20.700 -2.579 -12.306 1.00 97.00 204 ALA A C 1
ATOM 1510 O O . ALA A 1 204 ? 20.787 -1.520 -12.929 1.00 97.00 204 ALA A O 1
ATOM 1511 N N . ALA A 1 205 ? 20.856 -2.649 -10.988 1.00 94.12 205 ALA A N 1
ATOM 1512 C CA . ALA A 1 205 ? 21.222 -1.503 -10.166 1.00 94.12 205 ALA A CA 1
ATOM 1513 C C . ALA A 1 205 ? 22.246 -1.924 -9.111 1.00 94.12 205 ALA A C 1
ATOM 1515 O O . ALA A 1 205 ? 21.968 -2.791 -8.281 1.00 94.12 205 ALA A O 1
ATOM 1516 N N . ARG A 1 206 ? 23.426 -1.300 -9.142 1.00 93.50 206 ARG A N 1
ATOM 1517 C CA . ARG A 1 206 ? 24.480 -1.508 -8.146 1.00 93.50 206 ARG A CA 1
ATOM 1518 C C . ARG A 1 206 ? 24.293 -0.537 -6.983 1.00 93.50 206 ARG A C 1
ATOM 1520 O O . ARG A 1 206 ? 24.125 0.661 -7.202 1.00 93.50 206 ARG A O 1
ATOM 1527 N N . ASN A 1 207 ? 24.313 -1.048 -5.755 1.00 89.19 207 ASN A N 1
ATOM 1528 C CA . ASN A 1 207 ? 24.281 -0.219 -4.553 1.00 89.19 207 ASN A CA 1
ATOM 1529 C C . ASN A 1 207 ? 25.694 0.286 -4.175 1.00 89.19 207 ASN A C 1
ATOM 1531 O O . ASN A 1 207 ? 26.690 -0.226 -4.693 1.00 89.19 207 ASN A O 1
ATOM 1535 N N . PRO A 1 208 ? 25.820 1.263 -3.255 1.00 87.25 208 PRO A N 1
ATOM 1536 C CA . PRO A 1 208 ? 27.124 1.779 -2.825 1.00 87.25 208 PRO A CA 1
ATOM 1537 C C . PRO A 1 208 ? 28.058 0.733 -2.194 1.00 87.25 208 PRO A C 1
ATOM 1539 O O . PRO A 1 208 ? 29.265 0.939 -2.154 1.00 87.25 208 PRO A O 1
ATOM 1542 N N . GLN A 1 209 ? 27.521 -0.390 -1.708 1.00 87.88 209 GLN A N 1
ATOM 1543 C CA . GLN A 1 209 ? 28.282 -1.508 -1.139 1.00 87.88 209 GLN A CA 1
ATOM 1544 C C . GLN A 1 209 ? 28.786 -2.495 -2.208 1.00 87.88 209 GLN A C 1
ATOM 1546 O O . GLN A 1 209 ? 29.388 -3.512 -1.871 1.00 87.88 209 GLN A O 1
ATOM 1551 N N . GLY A 1 210 ? 28.537 -2.225 -3.493 1.00 90.94 210 GLY A N 1
ATOM 1552 C CA . GLY A 1 210 ? 29.000 -3.046 -4.610 1.00 90.94 210 GLY A CA 1
ATOM 1553 C C . GLY A 1 210 ? 28.111 -4.248 -4.945 1.00 90.94 210 GLY A C 1
ATOM 1554 O O . GLY A 1 210 ? 28.423 -4.966 -5.894 1.00 90.94 210 GLY A O 1
ATOM 1555 N N . VAL A 1 211 ? 26.996 -4.453 -4.237 1.00 94.62 211 VAL A N 1
ATOM 1556 C CA . VAL A 1 211 ? 26.005 -5.495 -4.552 1.00 94.62 211 VAL A CA 1
ATOM 1557 C C . VAL A 1 211 ? 25.135 -5.027 -5.713 1.00 94.62 211 VAL A C 1
ATOM 1559 O O . VAL A 1 211 ? 24.598 -3.917 -5.690 1.00 94.62 211 VAL A O 1
ATOM 1562 N N . THR A 1 212 ? 24.970 -5.880 -6.719 1.00 96.25 212 THR A N 1
ATOM 1563 C CA . THR A 1 212 ? 24.144 -5.598 -7.893 1.00 96.25 212 THR A CA 1
ATOM 1564 C C . THR A 1 212 ? 22.825 -6.343 -7.791 1.00 96.25 212 THR A C 1
ATOM 1566 O O . THR A 1 212 ? 22.794 -7.571 -7.757 1.00 96.25 212 THR A O 1
ATOM 1569 N N . ARG A 1 213 ? 21.722 -5.595 -7.769 1.00 95.31 213 ARG A N 1
ATOM 1570 C CA . ARG A 1 213 ? 20.377 -6.145 -7.912 1.00 95.31 213 ARG A CA 1
ATOM 1571 C C . ARG A 1 213 ? 20.083 -6.361 -9.385 1.00 95.31 213 ARG A C 1
ATOM 1573 O O . ARG A 1 213 ? 20.045 -5.385 -10.133 1.00 95.31 213 ARG A O 1
ATOM 1580 N N . VAL A 1 214 ? 19.821 -7.603 -9.768 1.00 96.94 214 VAL A N 1
ATOM 1581 C CA . VAL A 1 214 ? 19.361 -7.987 -11.104 1.00 96.94 214 VAL A CA 1
ATOM 1582 C C . VAL A 1 214 ? 17.903 -8.429 -11.048 1.00 96.94 214 VAL A C 1
ATOM 1584 O O . VAL A 1 214 ? 17.501 -9.140 -10.129 1.00 96.94 214 VAL A O 1
ATOM 1587 N N . MET A 1 215 ? 17.095 -7.999 -12.015 1.00 96.69 215 MET A N 1
ATOM 1588 C CA . MET A 1 215 ? 15.752 -8.538 -12.249 1.00 96.69 215 MET A CA 1
ATOM 1589 C C . MET A 1 215 ? 15.586 -8.836 -13.729 1.00 96.69 215 MET A C 1
ATOM 1591 O O . MET A 1 215 ? 16.003 -8.026 -14.561 1.00 96.69 215 MET A O 1
ATOM 1595 N N . VAL A 1 216 ? 14.963 -9.963 -14.056 1.00 97.31 216 VAL A N 1
ATOM 1596 C CA . VAL A 1 216 ? 14.817 -10.394 -15.446 1.00 97.31 216 VAL A CA 1
ATOM 1597 C C . VAL A 1 216 ? 13.491 -11.099 -15.695 1.00 97.31 216 VAL A C 1
ATOM 1599 O O . VAL A 1 216 ? 12.970 -11.805 -14.831 1.00 97.31 216 VAL A O 1
ATOM 1602 N N . HIS A 1 217 ? 12.944 -10.874 -16.885 1.00 96.88 217 HIS A N 1
ATOM 1603 C CA . HIS A 1 217 ? 11.790 -11.582 -17.429 1.00 96.88 217 HIS A CA 1
ATOM 1604 C C . HIS A 1 217 ? 12.045 -11.886 -18.909 1.00 96.88 217 HIS A C 1
ATOM 1606 O O . HIS A 1 217 ? 12.414 -10.985 -19.660 1.00 96.88 217 HIS A O 1
ATOM 1612 N N . GLU A 1 218 ? 11.843 -13.132 -19.332 1.00 96.81 218 GLU A N 1
ATOM 1613 C CA . GLU A 1 218 ? 11.910 -13.540 -20.742 1.00 96.81 218 GLU A CA 1
ATOM 1614 C C . GLU A 1 218 ? 10.512 -13.439 -21.363 1.00 96.81 218 GLU A C 1
ATOM 1616 O O . GLU A 1 218 ? 9.553 -13.985 -20.816 1.00 96.81 218 GLU A O 1
ATOM 1621 N N . PHE A 1 219 ? 10.367 -12.743 -22.492 1.00 95.62 219 PHE A N 1
ATOM 1622 C CA . PHE A 1 219 ? 9.057 -12.576 -23.122 1.00 95.62 219 PHE A CA 1
ATOM 1623 C C . PHE A 1 219 ? 8.487 -13.919 -23.589 1.00 95.62 219 PHE A C 1
ATOM 1625 O O . PHE A 1 219 ? 9.208 -14.784 -24.081 1.00 95.62 219 PHE A O 1
ATOM 1632 N N . GLY A 1 220 ? 7.176 -14.096 -23.412 1.00 91.00 220 GLY A N 1
ATOM 1633 C CA . GLY A 1 220 ? 6.487 -15.358 -23.696 1.00 91.00 220 GLY A CA 1
ATOM 1634 C C . GLY A 1 220 ? 6.664 -16.433 -22.616 1.00 91.00 220 GLY A C 1
ATOM 1635 O O . GLY A 1 220 ? 6.007 -17.469 -22.697 1.00 91.00 220 GLY A O 1
ATOM 1636 N N . SER A 1 221 ? 7.492 -16.200 -21.589 1.00 90.62 221 SER A N 1
ATOM 1637 C CA . SER A 1 221 ? 7.581 -17.110 -20.443 1.00 90.62 221 SER A CA 1
ATOM 1638 C C . SER A 1 221 ? 6.330 -17.026 -19.562 1.00 90.62 221 SER A C 1
ATOM 1640 O O . SER A 1 221 ? 5.789 -15.946 -19.305 1.00 90.62 221 SER A O 1
ATOM 1642 N N . THR A 1 222 ? 5.869 -18.186 -19.092 1.00 86.50 222 THR A N 1
ATOM 1643 C CA . THR A 1 222 ? 4.749 -18.304 -18.152 1.00 86.50 222 THR A CA 1
ATOM 1644 C C . THR A 1 222 ? 5.261 -18.485 -16.732 1.00 86.50 222 THR A C 1
ATOM 1646 O O . THR A 1 222 ? 6.213 -19.240 -16.529 1.00 86.50 222 THR A O 1
ATOM 1649 N N . ALA A 1 223 ? 4.594 -17.882 -15.747 1.00 83.88 223 ALA A N 1
ATOM 1650 C CA . ALA A 1 223 ? 4.886 -18.140 -14.339 1.00 83.88 223 ALA A CA 1
ATOM 1651 C C . ALA A 1 223 ? 4.698 -19.634 -14.023 1.00 83.88 223 ALA A C 1
ATOM 1653 O O . ALA A 1 223 ? 3.616 -20.197 -14.215 1.00 83.88 223 ALA A O 1
ATOM 1654 N N . GLY A 1 224 ? 5.758 -20.292 -13.554 1.00 71.38 224 GLY A N 1
ATOM 1655 C CA . GLY A 1 224 ? 5.680 -21.683 -13.119 1.00 71.38 224 GLY A CA 1
ATOM 1656 C C . GLY A 1 224 ? 4.915 -21.819 -11.800 1.00 71.38 224 GLY A C 1
ATOM 1657 O O . GLY A 1 224 ? 4.889 -20.906 -10.977 1.00 71.38 224 GLY A O 1
ATOM 1658 N N . ARG A 1 225 ? 4.328 -22.993 -11.533 1.00 69.88 225 ARG A N 1
ATOM 1659 C CA . ARG A 1 225 ? 3.859 -23.321 -10.178 1.00 69.88 225 ARG A CA 1
ATOM 1660 C C . ARG A 1 225 ? 5.081 -23.643 -9.317 1.00 69.88 225 ARG A C 1
ATOM 1662 O O . ARG A 1 225 ? 5.677 -24.704 -9.480 1.00 69.88 225 ARG A O 1
ATOM 1669 N N . ARG A 1 226 ? 5.460 -22.737 -8.415 1.00 71.31 226 ARG A N 1
ATOM 1670 C CA . ARG A 1 226 ? 6.659 -22.875 -7.566 1.00 71.31 226 ARG A CA 1
ATOM 1671 C C . ARG A 1 226 ? 6.240 -23.174 -6.127 1.00 71.31 226 ARG A C 1
ATOM 1673 O O . ARG A 1 226 ? 5.266 -22.615 -5.635 1.00 71.31 226 ARG A O 1
ATOM 1680 N N . THR A 1 227 ? 6.967 -24.059 -5.449 1.00 71.75 227 THR A N 1
ATOM 1681 C CA . THR A 1 227 ? 6.799 -24.334 -4.007 1.00 71.75 227 THR A CA 1
ATOM 1682 C C . THR A 1 227 ? 7.780 -23.535 -3.140 1.00 71.75 227 THR A C 1
ATOM 1684 O O . THR A 1 227 ? 7.807 -23.716 -1.927 1.00 71.75 227 THR A O 1
ATOM 1687 N N . GLY A 1 228 ? 8.600 -22.676 -3.753 1.00 80.44 228 GLY A N 1
ATOM 1688 C CA . GLY A 1 228 ? 9.616 -21.860 -3.092 1.00 80.44 228 GLY A CA 1
ATOM 1689 C C . GLY A 1 228 ? 10.262 -20.856 -4.050 1.00 80.44 228 GLY A C 1
ATOM 1690 O O . GLY A 1 228 ? 9.847 -20.727 -5.205 1.00 80.44 228 GLY A O 1
ATOM 1691 N N . GLU A 1 229 ? 11.278 -20.148 -3.558 1.00 88.19 229 GLU A N 1
ATOM 1692 C CA . GLU A 1 229 ? 12.002 -19.122 -4.320 1.00 88.19 229 GLU A CA 1
ATOM 1693 C C . GLU A 1 229 ? 12.907 -19.713 -5.416 1.00 88.19 229 GLU A C 1
ATOM 1695 O O . GLU A 1 229 ? 13.212 -20.909 -5.389 1.00 88.19 229 GLU A O 1
ATOM 1700 N N . PRO A 1 230 ? 13.291 -18.934 -6.449 1.00 91.19 230 PRO A N 1
ATOM 1701 C CA . PRO A 1 230 ? 14.123 -19.443 -7.530 1.00 91.19 230 PRO A CA 1
ATOM 1702 C C . PRO A 1 230 ? 15.520 -19.805 -7.067 1.00 91.19 230 PRO A C 1
ATOM 1704 O O . PRO A 1 230 ? 16.048 -19.243 -6.108 1.00 91.19 230 PRO A O 1
ATOM 1707 N N . SER A 1 231 ? 16.150 -20.712 -7.809 1.00 94.56 231 SER A N 1
ATOM 1708 C CA . SER A 1 231 ? 17.590 -20.902 -7.668 1.00 94.56 231 SER A CA 1
ATOM 1709 C C . SER A 1 231 ? 18.331 -19.743 -8.339 1.00 94.56 231 SER A C 1
ATOM 1711 O O . SER A 1 231 ? 17.871 -19.186 -9.336 1.00 94.56 231 SER A O 1
ATOM 1713 N N . PHE A 1 232 ? 19.520 -19.398 -7.845 1.00 96.81 232 PHE A N 1
ATOM 1714 C CA . PHE A 1 232 ? 20.358 -18.414 -8.535 1.00 96.81 232 PHE A CA 1
ATOM 1715 C C . PHE A 1 232 ? 20.746 -18.872 -9.952 1.00 96.81 232 PHE A C 1
ATOM 1717 O O . PHE A 1 232 ? 20.791 -18.057 -10.867 1.00 96.81 232 PHE A O 1
ATOM 1724 N N . ALA A 1 233 ? 20.953 -20.178 -10.152 1.00 96.81 233 ALA A N 1
ATOM 1725 C CA . ALA A 1 233 ? 21.262 -20.755 -11.461 1.00 96.81 233 ALA A CA 1
ATOM 1726 C C . ALA A 1 233 ? 20.160 -20.480 -12.499 1.00 96.81 233 ALA A C 1
ATOM 1728 O O . ALA A 1 233 ? 20.450 -20.202 -13.658 1.00 96.81 233 ALA A O 1
ATOM 1729 N N . GLU A 1 234 ? 18.897 -20.501 -12.078 1.00 95.31 234 GLU A N 1
ATOM 1730 C CA . GLU A 1 234 ? 17.759 -20.140 -12.923 1.00 95.31 234 GLU A CA 1
ATOM 1731 C C . GLU A 1 234 ? 17.762 -18.652 -13.283 1.00 95.31 234 GLU A C 1
ATOM 1733 O O . GLU A 1 234 ? 17.608 -18.315 -14.457 1.00 95.31 234 GLU A O 1
ATOM 1738 N N . VAL A 1 235 ? 18.023 -17.768 -12.310 1.00 96.94 235 VAL A N 1
ATOM 1739 C CA . VAL A 1 235 ? 18.178 -16.325 -12.567 1.00 96.94 235 VAL A CA 1
ATOM 1740 C C . VAL A 1 235 ? 19.308 -16.071 -13.561 1.00 96.94 235 VAL A C 1
ATOM 1742 O O . VAL A 1 235 ? 19.102 -15.351 -14.535 1.00 96.94 235 VAL A O 1
ATOM 1745 N N . ALA A 1 236 ? 20.469 -16.699 -13.363 1.00 97.94 236 ALA A N 1
ATOM 1746 C CA . ALA A 1 236 ? 21.616 -16.580 -14.256 1.00 97.94 236 ALA A CA 1
ATOM 1747 C C . ALA A 1 236 ? 21.315 -17.105 -15.668 1.00 97.94 236 ALA A C 1
ATOM 1749 O O . ALA A 1 236 ? 21.659 -16.455 -16.651 1.00 97.94 236 ALA A O 1
ATOM 1750 N N . ALA A 1 237 ? 20.610 -18.234 -15.785 1.00 97.38 237 ALA A N 1
ATOM 1751 C CA . ALA A 1 237 ? 20.237 -18.801 -17.076 1.00 97.38 237 ALA A CA 1
ATOM 1752 C C . ALA A 1 237 ? 19.260 -17.904 -17.851 1.00 97.38 237 ALA A C 1
ATOM 1754 O O . ALA A 1 237 ? 19.405 -17.742 -19.062 1.00 97.38 237 ALA A O 1
ATOM 1755 N N . VAL A 1 238 ? 18.256 -17.328 -17.179 1.00 97.31 238 VAL A N 1
ATOM 1756 C CA . VAL A 1 238 ? 17.321 -16.380 -17.810 1.00 97.31 238 VAL A CA 1
ATOM 1757 C C . VAL A 1 238 ? 18.045 -15.078 -18.160 1.00 97.31 238 VAL A C 1
ATOM 1759 O O . VAL A 1 238 ? 17.863 -14.568 -19.263 1.00 97.31 238 VAL A O 1
ATOM 1762 N N . TRP A 1 239 ? 18.908 -14.574 -17.270 1.00 98.19 239 TRP A N 1
ATOM 1763 C CA . TRP A 1 239 ? 19.740 -13.396 -17.521 1.00 98.19 239 TRP A CA 1
ATOM 1764 C C . TRP A 1 239 ? 20.575 -13.576 -18.789 1.00 98.19 239 TRP A C 1
ATOM 1766 O O . TRP A 1 239 ? 20.410 -12.800 -19.722 1.00 98.19 239 TRP A O 1
ATOM 1776 N N . GLN A 1 240 ? 21.342 -14.665 -18.894 1.00 98.06 240 GLN A N 1
ATOM 1777 C CA . GLN A 1 240 ? 22.149 -14.989 -20.074 1.00 98.06 240 GLN A CA 1
ATOM 1778 C C . GLN A 1 240 ? 21.320 -15.046 -21.366 1.00 98.06 240 GLN A C 1
ATOM 1780 O O . GLN A 1 240 ? 21.769 -14.555 -22.400 1.00 98.06 240 GLN A O 1
ATOM 1785 N N . ARG A 1 241 ? 20.108 -15.622 -21.341 1.00 97.81 241 ARG A N 1
ATOM 1786 C CA . ARG A 1 241 ? 19.236 -15.668 -22.530 1.00 97.81 241 ARG A CA 1
ATOM 1787 C C . ARG A 1 241 ? 18.707 -14.295 -22.934 1.00 97.81 241 ARG A C 1
ATOM 1789 O O . ARG A 1 241 ? 18.534 -14.056 -24.124 1.00 97.81 241 ARG A O 1
ATOM 1796 N N . VAL A 1 242 ? 18.416 -13.424 -21.970 1.00 97.81 242 VAL A N 1
ATOM 1797 C CA . VAL A 1 242 ? 17.813 -12.106 -22.217 1.00 97.81 242 VAL A CA 1
ATOM 1798 C C . VAL A 1 242 ? 18.863 -11.045 -22.547 1.00 97.81 242 VAL A C 1
ATOM 1800 O O . VAL A 1 242 ? 18.634 -10.230 -23.438 1.00 97.81 242 VAL A O 1
ATOM 1803 N N . THR A 1 243 ? 19.999 -11.041 -21.847 1.00 98.00 243 THR A N 1
ATOM 1804 C CA . THR A 1 243 ? 21.037 -10.001 -21.943 1.00 98.00 243 THR A CA 1
ATOM 1805 C C . THR A 1 243 ? 22.279 -10.434 -22.714 1.00 98.00 243 THR A C 1
ATOM 1807 O O . THR A 1 243 ? 23.019 -9.571 -23.179 1.00 98.00 243 THR A O 1
ATOM 1810 N N . GLY A 1 244 ? 22.519 -11.742 -22.850 1.00 97.62 244 GLY A N 1
ATOM 1811 C CA . GLY A 1 244 ? 23.767 -12.285 -23.390 1.00 97.62 244 GLY A CA 1
ATOM 1812 C C . GLY A 1 244 ? 24.933 -12.310 -22.393 1.00 97.62 244 GLY A C 1
ATOM 1813 O O . GLY A 1 244 ? 26.033 -12.699 -22.777 1.00 97.62 244 GLY A O 1
ATOM 1814 N N . GLU A 1 245 ? 24.718 -11.920 -21.134 1.00 97.56 245 GLU A N 1
ATOM 1815 C CA . GLU A 1 245 ? 25.772 -11.792 -20.117 1.00 97.56 245 GLU A CA 1
ATOM 1816 C C . GLU A 1 245 ? 25.761 -12.953 -19.118 1.00 97.56 245 GLU A C 1
ATOM 1818 O O . GLU A 1 245 ? 24.694 -13.382 -18.675 1.00 97.56 245 GLU A O 1
ATOM 1823 N N . ASP A 1 246 ? 26.944 -13.400 -18.693 1.00 97.12 246 ASP A N 1
ATOM 1824 C CA . ASP A 1 246 ? 27.084 -14.470 -17.706 1.00 97.12 246 ASP A CA 1
ATOM 1825 C C . ASP A 1 246 ? 27.271 -13.886 -16.300 1.00 97.12 246 ASP A C 1
ATOM 1827 O O . ASP A 1 246 ? 28.213 -13.137 -16.036 1.00 97.12 246 ASP A O 1
ATOM 1831 N N . ILE A 1 247 ? 26.369 -14.241 -15.383 1.00 97.94 247 ILE A N 1
ATOM 1832 C CA . ILE A 1 247 ? 26.440 -13.853 -13.966 1.00 97.94 247 ILE A CA 1
ATOM 1833 C C . ILE A 1 247 ? 26.690 -15.045 -13.033 1.00 97.94 247 ILE A C 1
ATOM 1835 O O . ILE A 1 247 ? 26.652 -14.876 -11.817 1.00 97.94 247 ILE A O 1
ATOM 1839 N N . THR A 1 248 ? 26.955 -16.245 -13.560 1.00 97.31 248 THR A N 1
ATOM 1840 C CA . THR A 1 248 ? 27.112 -17.481 -12.769 1.00 97.31 248 THR A CA 1
ATOM 1841 C C . THR A 1 248 ? 28.264 -17.428 -11.765 1.00 97.31 248 THR A C 1
ATOM 1843 O O . THR A 1 248 ? 28.184 -18.075 -10.723 1.00 97.31 248 THR A O 1
ATOM 1846 N N . GLY A 1 249 ? 29.296 -16.617 -12.026 1.00 95.75 249 GLY A N 1
ATOM 1847 C CA . GLY A 1 249 ? 30.412 -16.380 -11.102 1.00 95.75 249 GLY A CA 1
ATOM 1848 C C . GLY A 1 249 ? 30.076 -15.506 -9.885 1.00 95.75 249 GLY A C 1
ATOM 1849 O O . GLY A 1 249 ? 30.927 -15.315 -9.018 1.00 95.75 249 GLY A O 1
ATOM 1850 N N . GLY A 1 250 ? 28.863 -14.953 -9.814 1.00 96.50 250 GLY A N 1
ATOM 1851 C CA . GLY A 1 250 ? 28.417 -14.108 -8.712 1.00 96.50 250 GLY A CA 1
ATOM 1852 C C . GLY A 1 250 ? 28.021 -14.877 -7.452 1.00 96.50 250 GLY A C 1
ATOM 1853 O O . GLY A 1 250 ? 27.551 -16.011 -7.508 1.00 96.50 250 GLY A O 1
ATOM 1854 N N . THR A 1 251 ? 28.124 -14.213 -6.302 1.00 97.06 251 THR A N 1
ATOM 1855 C CA . THR A 1 251 ? 27.628 -14.737 -5.023 1.00 97.06 251 THR A CA 1
ATOM 1856 C C . THR A 1 251 ? 26.212 -14.213 -4.767 1.00 97.06 251 THR A C 1
ATOM 1858 O O . THR A 1 251 ? 26.061 -13.010 -4.516 1.00 97.06 251 THR A O 1
ATOM 1861 N N . PRO A 1 252 ? 25.167 -15.064 -4.799 1.00 96.00 252 PRO A N 1
ATOM 1862 C CA . PRO A 1 252 ? 23.808 -14.637 -4.492 1.00 96.00 252 PRO A CA 1
ATOM 1863 C C . PRO A 1 252 ? 23.661 -14.371 -2.992 1.00 96.00 252 PRO A C 1
ATOM 1865 O O . PRO A 1 252 ? 23.912 -15.241 -2.161 1.00 96.00 252 PRO A O 1
ATOM 1868 N N . LEU A 1 253 ? 23.231 -13.162 -2.647 1.00 93.12 253 LEU A N 1
ATOM 1869 C CA . LEU A 1 253 ? 22.905 -12.763 -1.277 1.00 93.12 253 LEU A CA 1
ATOM 1870 C C . LEU A 1 253 ? 21.415 -12.937 -0.984 1.00 93.12 253 LEU A C 1
ATOM 1872 O O . LEU A 1 253 ? 21.031 -13.226 0.145 1.00 93.12 253 LEU A O 1
ATOM 1876 N N . TRP A 1 254 ? 20.577 -12.763 -2.006 1.00 91.56 254 TRP A N 1
ATOM 1877 C CA . TRP A 1 254 ? 19.134 -12.939 -1.914 1.00 91.56 254 TRP A CA 1
ATOM 1878 C C . TRP A 1 254 ? 18.560 -13.261 -3.288 1.00 91.56 254 TRP A C 1
ATOM 1880 O O . TRP A 1 254 ? 19.002 -12.686 -4.281 1.00 91.56 254 TRP A O 1
ATOM 1890 N N . VAL A 1 255 ? 17.580 -14.160 -3.354 1.00 93.12 255 VAL A N 1
ATOM 1891 C CA . VAL A 1 255 ? 16.893 -14.541 -4.593 1.00 93.12 255 VAL A CA 1
ATOM 1892 C C . VAL A 1 255 ? 15.408 -14.654 -4.300 1.00 93.12 255 VAL A C 1
ATOM 1894 O O . VAL A 1 255 ? 15.030 -15.240 -3.287 1.00 93.12 255 VAL A O 1
ATOM 1897 N N . ASN A 1 256 ? 14.573 -14.089 -5.169 1.00 91.44 256 ASN A N 1
ATOM 1898 C CA . ASN A 1 256 ? 13.134 -14.295 -5.098 1.00 91.44 256 ASN A CA 1
ATOM 1899 C C . ASN A 1 256 ? 12.433 -14.095 -6.454 1.00 91.44 256 ASN A C 1
ATOM 1901 O O . ASN A 1 256 ? 13.065 -13.776 -7.464 1.00 91.44 256 ASN A O 1
ATOM 1905 N N . SER A 1 257 ? 11.112 -14.261 -6.466 1.00 91.62 257 SER A N 1
ATOM 1906 C CA . SER A 1 257 ? 10.256 -14.043 -7.638 1.00 91.62 257 SER A CA 1
ATOM 1907 C C . SER A 1 257 ? 9.025 -13.193 -7.322 1.00 91.62 257 SER A C 1
ATOM 1909 O O . SER A 1 257 ? 8.574 -13.118 -6.181 1.00 91.62 257 SER A O 1
ATOM 1911 N N . PHE A 1 258 ? 8.481 -12.539 -8.350 1.00 89.38 258 PHE A N 1
ATOM 1912 C CA . PHE A 1 258 ? 7.234 -11.783 -8.273 1.00 89.38 258 PHE A CA 1
ATOM 1913 C C . PHE A 1 258 ? 6.330 -12.144 -9.447 1.00 89.38 258 PHE A C 1
ATOM 1915 O O . PHE A 1 258 ? 6.676 -11.873 -10.597 1.00 89.38 258 PHE A O 1
ATOM 1922 N N . GLY A 1 259 ? 5.165 -12.720 -9.160 1.00 91.75 259 GLY A N 1
ATOM 1923 C CA . GLY A 1 259 ? 4.143 -12.996 -10.168 1.00 91.75 259 GLY A CA 1
ATOM 1924 C C . GLY A 1 259 ? 3.231 -11.796 -10.434 1.00 91.75 259 GLY A C 1
ATOM 1925 O O . GLY A 1 259 ? 3.053 -10.935 -9.570 1.00 91.75 259 GLY A O 1
ATOM 1926 N N . ASP A 1 260 ? 2.588 -11.774 -11.602 1.00 92.94 260 ASP A N 1
ATOM 1927 C CA . ASP A 1 260 ? 1.550 -10.793 -11.953 1.00 92.94 260 ASP A CA 1
ATOM 1928 C C . ASP A 1 260 ? 0.130 -11.185 -11.505 1.00 92.94 260 ASP A C 1
ATOM 1930 O O . ASP A 1 260 ? -0.864 -10.694 -12.048 1.00 92.94 260 ASP A O 1
ATOM 1934 N N . ALA A 1 261 ? 0.030 -12.034 -10.473 1.00 93.94 261 ALA A N 1
ATOM 1935 C CA . ALA A 1 261 ? -1.238 -12.369 -9.836 1.00 93.94 261 ALA A CA 1
ATOM 1936 C C . ALA A 1 261 ? -1.967 -11.092 -9.397 1.00 93.94 261 ALA A C 1
ATOM 1938 O O . ALA A 1 261 ? -1.362 -10.156 -8.867 1.00 93.94 261 ALA A O 1
ATOM 1939 N N . SER A 1 262 ? -3.281 -11.066 -9.605 1.00 96.56 262 SER A N 1
ATOM 1940 C CA . SER A 1 262 ? -4.115 -9.916 -9.274 1.00 96.56 262 SER A CA 1
ATOM 1941 C C . SER A 1 262 ? -5.421 -10.395 -8.672 1.00 96.56 262 SER A C 1
ATOM 1943 O O . SER A 1 262 ? -6.280 -10.912 -9.386 1.00 96.56 262 SER A O 1
ATOM 1945 N N . ARG A 1 263 ? -5.555 -10.262 -7.352 1.00 97.75 263 ARG A N 1
ATOM 1946 C CA . ARG A 1 263 ? -6.721 -10.726 -6.590 1.00 97.75 263 ARG A CA 1
ATOM 1947 C C . ARG A 1 263 ? -7.145 -9.680 -5.574 1.00 97.75 263 ARG A C 1
ATOM 1949 O O . ARG A 1 263 ? -6.301 -9.004 -5.000 1.00 97.75 263 ARG A O 1
ATOM 1956 N N . GLN A 1 264 ? -8.441 -9.558 -5.336 1.00 98.69 264 GLN A N 1
ATOM 1957 C CA . GLN A 1 264 ? -9.004 -8.643 -4.346 1.00 98.69 264 GLN A CA 1
ATOM 1958 C C . GLN A 1 264 ? -10.117 -9.355 -3.594 1.00 98.69 264 GLN A C 1
ATOM 1960 O O . GLN A 1 264 ? -10.857 -10.127 -4.193 1.00 98.69 264 GLN A O 1
ATOM 1965 N N . LEU A 1 265 ? -10.241 -9.113 -2.290 1.00 98.50 265 LEU A N 1
ATOM 1966 C CA . LEU A 1 265 ? -11.354 -9.644 -1.510 1.00 98.50 265 LEU A CA 1
ATOM 1967 C C . LEU A 1 265 ? -12.680 -9.102 -2.029 1.00 98.50 265 LEU A C 1
ATOM 1969 O O . LEU A 1 265 ? -12.812 -7.894 -2.203 1.00 98.50 265 LEU A O 1
ATOM 1973 N N . ALA A 1 266 ? -13.679 -9.976 -2.168 1.00 98.44 266 ALA A N 1
ATOM 1974 C CA . ALA A 1 266 ? -15.028 -9.563 -2.559 1.00 98.44 266 ALA A CA 1
ATOM 1975 C C . ALA A 1 266 ? -15.659 -8.596 -1.539 1.00 98.44 266 ALA A C 1
ATOM 1977 O O . ALA A 1 266 ? -16.434 -7.711 -1.901 1.00 98.44 266 ALA A O 1
ATOM 1978 N N . ARG A 1 267 ? -15.319 -8.750 -0.251 1.00 98.44 267 ARG A N 1
ATOM 1979 C CA . ARG A 1 267 ? -15.726 -7.854 0.837 1.00 98.44 267 ARG A CA 1
ATOM 1980 C C . ARG A 1 267 ? -14.558 -7.605 1.778 1.00 98.44 267 ARG A C 1
ATOM 1982 O O . ARG A 1 267 ? -13.827 -8.518 2.131 1.00 98.44 267 ARG A O 1
ATOM 1989 N N . TYR A 1 268 ? -14.388 -6.356 2.203 1.00 98.69 268 TYR A N 1
ATOM 1990 C CA . TYR A 1 268 ? -13.323 -5.988 3.151 1.00 98.69 268 TYR A CA 1
ATOM 1991 C C . TYR A 1 268 ? -13.743 -6.195 4.612 1.00 98.69 268 TYR A C 1
ATOM 1993 O O . TYR A 1 268 ? -12.894 -6.171 5.502 1.00 98.69 268 TYR A O 1
ATOM 2001 N N . ARG A 1 269 ? -15.043 -6.403 4.854 1.00 98.12 269 ARG A N 1
ATOM 2002 C CA . ARG A 1 269 ? -15.654 -6.629 6.164 1.00 98.12 269 ARG A CA 1
ATOM 2003 C C . ARG A 1 269 ? -16.541 -7.872 6.115 1.00 98.12 269 ARG A C 1
ATOM 2005 O O . ARG A 1 269 ? -17.400 -7.998 5.246 1.00 98.12 269 ARG A O 1
ATOM 2012 N N . HIS A 1 270 ? -16.343 -8.752 7.086 1.00 97.44 270 HIS A N 1
ATOM 2013 C CA . HIS A 1 270 ? -17.111 -9.963 7.348 1.00 97.44 270 HIS A CA 1
ATOM 2014 C C . HIS A 1 270 ? -17.563 -9.924 8.812 1.00 97.44 270 HIS A C 1
ATOM 2016 O O . HIS A 1 270 ? -16.857 -10.397 9.702 1.00 97.44 270 HIS A O 1
ATOM 2022 N N . GLY A 1 271 ? -18.706 -9.282 9.075 1.00 95.56 271 GLY A N 1
ATOM 2023 C CA . GLY A 1 271 ? -19.172 -9.034 10.441 1.00 95.56 271 GLY A CA 1
ATOM 2024 C C . GLY A 1 271 ? -18.149 -8.215 11.230 1.00 95.56 271 GLY A C 1
ATOM 2025 O O . GLY A 1 271 ? -17.931 -7.033 10.942 1.00 95.56 271 GLY A O 1
ATOM 2026 N N . ARG A 1 272 ? -17.506 -8.855 12.212 1.00 97.88 272 ARG A N 1
ATOM 2027 C CA . ARG A 1 272 ? -16.483 -8.248 13.083 1.00 97.88 272 ARG A CA 1
ATOM 2028 C C . ARG A 1 272 ? -15.037 -8.489 12.641 1.00 97.88 272 ARG A C 1
ATOM 2030 O O . ARG A 1 272 ? -14.112 -8.068 13.338 1.00 97.88 272 ARG A O 1
ATOM 2037 N N . ILE A 1 273 ? -14.836 -9.145 11.501 1.00 98.56 273 ILE A N 1
ATOM 2038 C CA . ILE A 1 273 ? -13.518 -9.427 10.927 1.00 98.56 273 ILE A CA 1
ATOM 2039 C C . ILE A 1 273 ? -13.323 -8.557 9.683 1.00 98.56 273 ILE A C 1
ATOM 2041 O O . ILE A 1 273 ? -14.144 -8.588 8.769 1.00 98.56 273 ILE A O 1
ATOM 2045 N N . LEU A 1 274 ? -12.252 -7.768 9.646 1.00 98.81 274 LEU A N 1
ATOM 2046 C CA . LEU A 1 274 ? -11.932 -6.861 8.540 1.00 98.81 274 LEU A CA 1
ATOM 2047 C C . LEU A 1 274 ? -10.545 -7.156 7.965 1.00 98.81 274 LEU A C 1
ATOM 2049 O O . LEU A 1 274 ? -9.735 -7.817 8.607 1.00 98.81 274 LEU A O 1
ATOM 2053 N N . PHE A 1 275 ? -10.259 -6.646 6.770 1.00 98.88 275 PHE A N 1
ATOM 2054 C CA . PHE A 1 275 ? -8.993 -6.866 6.065 1.00 98.88 275 PHE A CA 1
ATOM 2055 C C . PHE A 1 275 ? -8.404 -5.550 5.566 1.00 98.88 275 PHE A C 1
ATOM 2057 O O . PHE A 1 275 ? -9.148 -4.705 5.070 1.00 98.88 275 PHE A O 1
ATOM 2064 N N . ALA A 1 276 ? -7.082 -5.391 5.652 1.00 98.88 276 ALA A N 1
ATOM 2065 C CA . ALA A 1 276 ? -6.354 -4.233 5.134 1.00 98.88 276 ALA A CA 1
ATOM 2066 C C . ALA A 1 276 ? -5.003 -4.637 4.521 1.00 98.88 276 ALA A C 1
ATOM 2068 O O . ALA A 1 276 ? -4.369 -5.606 4.946 1.00 98.88 276 ALA A O 1
ATOM 2069 N N . GLY A 1 277 ? -4.536 -3.868 3.531 1.00 98.31 277 GLY A N 1
ATOM 2070 C CA . GLY A 1 277 ? -3.268 -4.145 2.850 1.00 98.31 277 GLY A CA 1
ATOM 2071 C C . GLY A 1 277 ? -3.291 -5.445 2.054 1.00 98.31 277 GLY A C 1
ATOM 2072 O O . GLY A 1 277 ? -4.336 -5.845 1.547 1.00 98.31 277 GLY A O 1
ATOM 2073 N N . ASP A 1 278 ? -2.147 -6.127 1.978 1.00 97.25 278 ASP A N 1
ATOM 2074 C CA . ASP A 1 278 ? -1.995 -7.302 1.111 1.00 97.25 278 ASP A CA 1
ATOM 2075 C C . ASP A 1 278 ? -2.909 -8.488 1.496 1.00 97.25 278 ASP A C 1
ATOM 2077 O O . ASP A 1 278 ? -3.162 -9.388 0.695 1.00 97.25 278 ASP A O 1
ATOM 2081 N N . ALA A 1 279 ? -3.471 -8.473 2.711 1.00 98.19 279 ALA A N 1
ATOM 2082 C CA . ALA A 1 279 ? -4.506 -9.421 3.117 1.00 98.19 279 ALA A CA 1
ATOM 2083 C C . ALA A 1 279 ? -5.818 -9.230 2.327 1.00 98.19 279 ALA A C 1
ATOM 2085 O O . ALA A 1 279 ? -6.547 -10.201 2.099 1.00 98.19 279 ALA A O 1
ATOM 2086 N N . ALA A 1 280 ? -6.093 -7.998 1.883 1.00 98.50 280 ALA A N 1
ATOM 2087 C CA . ALA A 1 280 ? -7.270 -7.602 1.117 1.00 98.50 280 ALA A CA 1
ATOM 2088 C C . ALA A 1 280 ? -7.044 -7.542 -0.401 1.00 98.50 280 ALA A C 1
ATOM 2090 O O . ALA A 1 280 ? -8.003 -7.683 -1.164 1.00 98.50 280 ALA A O 1
ATOM 2091 N N . HIS A 1 281 ? -5.808 -7.336 -0.858 1.00 97.81 281 HIS A N 1
ATOM 2092 C CA . HIS A 1 281 ? -5.469 -7.225 -2.278 1.00 97.81 281 HIS A CA 1
ATOM 2093 C C . HIS A 1 281 ? -4.065 -7.757 -2.571 1.00 97.81 281 HIS A C 1
ATOM 2095 O O . HIS A 1 281 ? -3.112 -7.452 -1.874 1.00 97.81 281 HIS A O 1
ATOM 2101 N N . ARG A 1 282 ? -3.941 -8.573 -3.618 1.00 95.38 282 ARG A N 1
ATOM 2102 C CA . ARG A 1 282 ? -2.679 -9.130 -4.105 1.00 95.38 282 ARG A CA 1
ATOM 2103 C C . ARG A 1 282 ? -2.395 -8.596 -5.500 1.00 95.38 282 ARG A C 1
ATOM 2105 O O . ARG A 1 282 ? -3.269 -8.641 -6.369 1.00 95.38 282 ARG A O 1
ATOM 2112 N N . GLN A 1 283 ? -1.167 -8.131 -5.711 1.00 93.56 283 GLN A N 1
ATOM 2113 C CA . GLN A 1 283 ? -0.730 -7.477 -6.938 1.00 93.56 283 GLN A CA 1
ATOM 2114 C C . GLN A 1 283 ? 0.774 -7.642 -7.151 1.00 93.56 283 GLN A C 1
ATOM 2116 O O . GLN A 1 283 ? 1.537 -7.801 -6.199 1.00 93.56 283 GLN A O 1
ATOM 2121 N N . MET A 1 284 ? 1.211 -7.491 -8.401 1.00 92.12 284 MET A N 1
ATOM 2122 C CA . MET A 1 284 ? 2.628 -7.337 -8.712 1.00 92.12 284 MET A CA 1
ATOM 2123 C C . MET A 1 284 ? 3.183 -6.036 -8.101 1.00 92.12 284 MET A C 1
ATOM 2125 O O . MET A 1 284 ? 2.520 -4.997 -8.192 1.00 92.12 284 MET A O 1
ATOM 2129 N N . PRO A 1 285 ? 4.410 -6.021 -7.547 1.00 90.56 285 PRO A N 1
ATOM 2130 C CA . PRO A 1 285 ? 5.015 -4.822 -6.962 1.00 90.56 285 PRO A CA 1
ATOM 2131 C C . PRO A 1 285 ? 5.558 -3.842 -8.023 1.00 90.56 285 PRO A C 1
ATOM 2133 O O . PRO A 1 285 ? 6.716 -3.428 -7.982 1.00 90.56 285 PRO A O 1
ATOM 2136 N N . ILE A 1 286 ? 4.724 -3.441 -8.983 1.00 90.88 286 ILE A N 1
ATOM 2137 C CA . ILE A 1 286 ? 5.057 -2.436 -9.999 1.00 90.88 286 ILE A CA 1
ATOM 2138 C C . ILE A 1 286 ? 4.704 -1.036 -9.488 1.00 90.88 286 ILE A C 1
ATOM 2140 O O . ILE A 1 286 ? 3.703 -0.838 -8.800 1.00 90.88 286 ILE A O 1
ATOM 2144 N N . GLY A 1 287 ? 5.559 -0.055 -9.793 1.00 87.12 287 GLY A N 1
ATOM 2145 C CA . GLY A 1 287 ? 5.309 1.354 -9.473 1.00 87.12 287 GLY A CA 1
ATOM 2146 C C . GLY A 1 287 ? 5.305 1.675 -7.974 1.00 87.12 287 GLY A C 1
ATOM 2147 O O . GLY A 1 287 ? 4.935 2.778 -7.593 1.00 87.12 287 GLY A O 1
ATOM 2148 N N . GLY A 1 288 ? 5.689 0.733 -7.103 1.00 90.94 288 GLY A N 1
ATOM 2149 C CA . GLY A 1 288 ? 5.739 0.938 -5.652 1.00 90.94 288 GLY A CA 1
ATOM 2150 C C . GLY A 1 288 ? 4.373 1.140 -4.983 1.00 90.94 288 GLY A C 1
ATOM 2151 O O . GLY A 1 288 ? 4.311 1.713 -3.904 1.00 90.94 288 GLY A O 1
ATOM 2152 N N . GLN A 1 289 ? 3.265 0.713 -5.591 1.00 94.88 289 GLN A N 1
ATOM 2153 C CA . GLN A 1 289 ? 1.920 1.090 -5.126 1.00 94.88 289 GLN A CA 1
ATOM 2154 C C . GLN A 1 289 ? 1.365 0.229 -3.976 1.00 94.88 289 GLN A C 1
ATOM 2156 O O . GLN A 1 289 ? 0.570 0.739 -3.193 1.00 94.88 289 GLN A O 1
ATOM 2161 N N . ALA A 1 290 ? 1.789 -1.032 -3.826 1.00 93.81 290 ALA A N 1
ATOM 216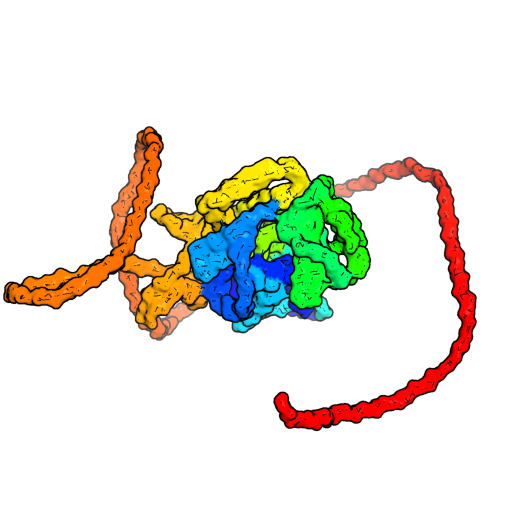2 C CA . ALA A 1 290 ? 1.182 -1.980 -2.877 1.00 93.81 290 ALA A CA 1
ATOM 2163 C C . ALA A 1 290 ? 1.241 -1.511 -1.407 1.00 93.81 290 ALA A C 1
ATOM 2165 O O . ALA A 1 290 ? 0.206 -1.354 -0.760 1.00 93.81 290 ALA A O 1
ATOM 2166 N N . LEU A 1 291 ? 2.440 -1.179 -0.911 1.00 96.06 291 LEU A N 1
ATOM 2167 C CA . LEU A 1 291 ? 2.622 -0.650 0.447 1.00 96.06 291 LEU A CA 1
ATOM 2168 C C . LEU A 1 291 ? 1.812 0.638 0.674 1.00 96.06 291 LEU A C 1
ATOM 2170 O O . LEU A 1 291 ? 1.176 0.807 1.712 1.00 96.06 291 LEU A O 1
ATOM 2174 N N . ASN A 1 292 ? 1.817 1.539 -0.311 1.00 98.12 292 ASN A N 1
ATOM 2175 C CA . ASN A 1 292 ? 1.092 2.806 -0.246 1.00 98.12 292 ASN A CA 1
ATOM 2176 C C . ASN A 1 292 ? -0.423 2.589 -0.155 1.00 98.12 292 ASN A C 1
ATOM 2178 O O . ASN A 1 292 ? -1.085 3.247 0.645 1.00 98.12 292 ASN A O 1
ATOM 2182 N N . LEU A 1 293 ? -0.963 1.645 -0.931 1.00 98.25 293 LEU A N 1
ATOM 2183 C CA . LEU A 1 293 ? -2.373 1.277 -0.883 1.00 98.25 293 LEU A CA 1
ATOM 2184 C C . LEU A 1 293 ? -2.756 0.752 0.508 1.00 98.25 293 LEU A C 1
ATOM 2186 O O . LEU A 1 293 ? -3.716 1.244 1.097 1.00 98.25 293 LEU A O 1
ATOM 2190 N N . GLY A 1 294 ? -1.966 -0.169 1.066 1.00 98.31 294 GLY A N 1
ATOM 2191 C CA . GLY A 1 294 ? -2.226 -0.732 2.391 1.00 98.31 294 GLY A CA 1
ATOM 2192 C C . GLY A 1 294 ? -2.137 0.290 3.529 1.00 98.31 294 GLY A C 1
ATOM 2193 O O . GLY A 1 294 ? -2.995 0.306 4.407 1.00 98.31 294 GLY A O 1
ATOM 2194 N N . LEU A 1 295 ? -1.149 1.191 3.510 1.00 98.69 295 LEU A N 1
ATOM 2195 C CA . LEU A 1 295 ? -1.052 2.268 4.508 1.00 98.69 295 LEU A CA 1
ATOM 2196 C C . LEU A 1 295 ? -2.252 3.224 4.439 1.00 98.69 295 LEU A C 1
ATOM 2198 O O . LEU A 1 295 ? -2.737 3.689 5.471 1.00 98.69 295 LEU A O 1
ATOM 2202 N N . GLN A 1 296 ? -2.769 3.488 3.237 1.00 98.75 296 GLN A N 1
ATOM 2203 C CA . GLN A 1 296 ? -3.986 4.280 3.053 1.00 98.75 296 GLN A CA 1
ATOM 2204 C C . GLN A 1 296 ? -5.245 3.547 3.535 1.00 98.75 296 GLN A C 1
ATOM 2206 O O . GLN A 1 296 ? -6.153 4.202 4.047 1.00 98.75 296 GLN A O 1
ATOM 2211 N N . ASP A 1 297 ? -5.304 2.217 3.416 1.00 98.88 297 ASP A N 1
ATOM 2212 C CA . ASP A 1 297 ? -6.391 1.415 3.991 1.00 98.88 297 ASP A CA 1
ATOM 2213 C C . ASP A 1 297 ? -6.384 1.495 5.519 1.00 98.88 297 ASP A C 1
ATOM 2215 O O . ASP A 1 297 ? -7.414 1.797 6.120 1.00 98.88 297 ASP A O 1
ATOM 2219 N N . ALA A 1 298 ? -5.215 1.311 6.141 1.00 98.81 298 ALA A N 1
ATOM 2220 C CA . ALA A 1 298 ? -5.041 1.437 7.587 1.00 98.81 298 ALA A CA 1
ATOM 2221 C C . ALA A 1 298 ? -5.446 2.830 8.097 1.00 98.81 298 ALA A C 1
ATOM 2223 O O . ALA A 1 298 ? -6.183 2.944 9.077 1.00 98.81 298 ALA A O 1
ATOM 2224 N N . PHE A 1 299 ? -5.024 3.885 7.393 1.00 98.50 299 PHE A N 1
ATOM 2225 C CA . PHE A 1 299 ? -5.399 5.264 7.709 1.00 98.50 299 PHE A CA 1
ATOM 2226 C C . PHE A 1 299 ? -6.908 5.513 7.583 1.00 98.50 299 PHE A C 1
ATOM 2228 O O . PHE A 1 299 ? -7.480 6.252 8.382 1.00 98.50 299 PHE A O 1
ATOM 2235 N N . ASN A 1 300 ? -7.567 4.902 6.593 1.00 98.69 300 ASN A N 1
ATOM 2236 C CA . ASN A 1 300 ? -9.013 5.011 6.419 1.00 98.69 300 ASN A CA 1
ATOM 2237 C C . ASN A 1 300 ? -9.783 4.279 7.525 1.00 98.69 300 ASN A C 1
ATOM 2239 O O . ASN A 1 300 ? -10.706 4.843 8.107 1.00 98.69 300 ASN A O 1
ATOM 2243 N N . LEU A 1 301 ? -9.389 3.038 7.816 1.00 98.81 301 LEU A N 1
ATOM 2244 C CA . LEU A 1 301 ? -10.085 2.164 8.753 1.00 98.81 301 LEU A CA 1
ATOM 2245 C C . LEU A 1 301 ? -9.900 2.596 10.210 1.00 98.81 301 LEU A C 1
ATOM 2247 O O . LEU A 1 301 ? -10.855 2.548 10.983 1.00 98.81 301 LEU A O 1
ATOM 2251 N N . GLY A 1 302 ? -8.690 3.007 10.596 1.00 98.38 302 GLY A N 1
ATOM 2252 C CA . GLY A 1 302 ? -8.319 3.178 12.001 1.00 98.38 302 GLY A CA 1
ATOM 2253 C C . GLY A 1 302 ? -9.229 4.137 12.770 1.00 98.38 302 GLY A C 1
ATOM 2254 O O . GLY A 1 302 ? -9.733 3.786 13.836 1.00 98.38 302 GLY A O 1
ATOM 2255 N N . TRP A 1 303 ? -9.522 5.315 12.214 1.00 97.31 303 TRP A N 1
ATOM 2256 C CA . TRP A 1 303 ? -10.384 6.290 12.894 1.00 97.31 303 TRP A CA 1
ATOM 2257 C C . TRP A 1 303 ? -11.860 5.860 12.930 1.00 97.31 303 TRP A C 1
ATOM 2259 O O . TRP A 1 303 ? -12.529 6.089 13.940 1.00 97.31 303 TRP A O 1
ATOM 2269 N N . LYS A 1 304 ? -12.357 5.208 11.865 1.00 98.38 304 LYS A N 1
ATOM 2270 C CA . LYS A 1 304 ? -13.739 4.705 11.771 1.00 98.38 304 LYS A CA 1
ATOM 2271 C C . LYS A 1 304 ? -13.975 3.612 12.804 1.00 98.38 304 LYS A C 1
ATOM 2273 O O . LYS A 1 304 ? -14.905 3.689 13.603 1.00 98.38 304 LYS A O 1
ATOM 2278 N N . LEU A 1 305 ? -13.082 2.625 12.833 1.00 98.56 305 LEU A N 1
ATOM 2279 C CA . LEU A 1 305 ? -13.177 1.501 13.753 1.00 98.56 305 LEU A CA 1
ATOM 2280 C C . LEU A 1 305 ? -12.998 1.949 15.208 1.00 98.56 305 LEU A C 1
ATOM 2282 O O . LEU A 1 305 ? -13.729 1.479 16.077 1.00 98.56 305 LEU A O 1
ATOM 2286 N N . ALA A 1 306 ? -12.105 2.905 15.482 1.00 97.69 306 ALA A N 1
ATOM 2287 C CA . ALA A 1 306 ? -11.990 3.485 16.817 1.00 97.69 306 ALA A CA 1
ATOM 2288 C C . ALA A 1 306 ? -13.288 4.187 17.261 1.00 97.69 306 ALA A C 1
ATOM 2290 O O . ALA A 1 306 ? -13.721 3.996 18.396 1.00 97.69 306 ALA A O 1
ATOM 2291 N N . ALA A 1 307 ? -13.944 4.951 16.378 1.00 97.31 307 ALA A N 1
ATOM 2292 C CA . ALA A 1 307 ? -15.228 5.588 16.685 1.00 97.31 307 ALA A CA 1
ATOM 2293 C C . ALA A 1 307 ? -16.329 4.561 17.003 1.00 97.31 307 ALA A C 1
ATOM 2295 O O . ALA A 1 307 ? -17.045 4.718 17.992 1.00 97.31 307 ALA A O 1
ATOM 2296 N N . VAL A 1 308 ? -16.410 3.470 16.234 1.00 97.81 308 VAL A N 1
ATOM 2297 C CA . VAL A 1 308 ? -17.360 2.373 16.494 1.00 97.81 308 VAL A CA 1
ATOM 2298 C C . VAL A 1 308 ? -17.054 1.647 17.804 1.00 97.81 308 VAL A C 1
ATOM 2300 O O . VAL A 1 308 ? -17.961 1.340 18.574 1.00 97.81 308 VAL A O 1
ATOM 2303 N N . VAL A 1 309 ? -15.779 1.398 18.109 1.00 96.12 309 VAL A N 1
ATOM 2304 C CA . VAL A 1 309 ? -15.368 0.771 19.374 1.00 96.12 309 VAL A CA 1
ATOM 2305 C C . VAL A 1 309 ? -15.784 1.612 20.583 1.00 96.12 309 VAL A C 1
ATOM 2307 O O . VAL A 1 309 ? -16.264 1.038 21.565 1.00 96.12 309 VAL A O 1
ATOM 2310 N N . ARG A 1 310 ? -15.643 2.944 20.503 1.00 95.19 310 ARG A N 1
ATOM 2311 C CA . ARG A 1 310 ? -16.070 3.881 21.557 1.00 95.19 310 ARG A CA 1
ATOM 2312 C C . ARG A 1 310 ? -17.590 4.038 21.655 1.00 95.19 310 ARG A C 1
ATOM 2314 O O . ARG A 1 310 ? -18.079 4.445 22.703 1.00 95.19 310 ARG A O 1
ATOM 2321 N N . GLY A 1 311 ? -18.328 3.670 20.607 1.00 95.69 311 GLY A N 1
ATOM 2322 C CA . GLY A 1 311 ? -19.776 3.865 20.518 1.00 95.69 311 GLY A CA 1
ATOM 2323 C C . GLY A 1 311 ? -20.185 5.254 20.018 1.00 95.69 311 GLY A C 1
ATOM 2324 O O . GLY A 1 311 ? -21.354 5.608 20.125 1.00 95.69 311 GLY A O 1
ATOM 2325 N N . ASP A 1 312 ? -19.248 6.025 19.457 1.00 95.75 312 ASP A N 1
ATOM 2326 C CA . ASP A 1 312 ? -19.513 7.355 18.886 1.00 95.75 312 ASP A CA 1
ATOM 2327 C C . ASP A 1 312 ? -20.144 7.271 17.486 1.00 95.75 312 ASP A C 1
ATOM 2329 O O . ASP A 1 312 ? -20.688 8.252 16.980 1.00 95.75 312 ASP A O 1
ATOM 2333 N N . ALA A 1 313 ? -20.037 6.110 16.838 1.00 95.75 313 ALA A N 1
ATOM 2334 C CA . ALA A 1 313 ? -20.575 5.842 15.513 1.00 95.75 313 ALA A CA 1
ATOM 2335 C C . ALA A 1 313 ? -21.098 4.402 15.412 1.00 95.75 313 ALA A C 1
ATOM 2337 O O . ALA A 1 313 ? -20.639 3.511 16.129 1.00 95.75 313 ALA A O 1
ATOM 2338 N N . GLY A 1 314 ? -22.060 4.189 14.514 1.00 94.38 314 GLY A N 1
ATOM 2339 C CA . GLY A 1 314 ? -22.633 2.876 14.215 1.00 94.38 314 GLY A CA 1
ATOM 2340 C C . GLY A 1 314 ? -21.920 2.139 13.080 1.00 94.38 314 GLY A C 1
ATOM 2341 O O . GLY A 1 314 ? -20.931 2.618 12.519 1.00 94.38 314 GLY A O 1
ATOM 2342 N N . ASP A 1 315 ? -22.466 0.976 12.724 1.00 94.88 315 ASP A N 1
ATOM 2343 C CA . ASP A 1 315 ? -21.932 0.119 11.662 1.00 94.88 315 ASP A CA 1
ATOM 2344 C C . ASP A 1 315 ? -21.938 0.789 10.284 1.00 94.88 315 ASP A C 1
ATOM 2346 O O . ASP A 1 315 ? -21.008 0.540 9.522 1.00 94.88 315 ASP A O 1
ATOM 2350 N N . ASP A 1 316 ? -22.878 1.702 10.016 1.00 96.19 316 ASP A N 1
ATOM 2351 C CA . ASP A 1 316 ? -22.960 2.450 8.754 1.00 96.19 316 ASP A CA 1
ATOM 2352 C C . ASP A 1 316 ? -21.655 3.198 8.444 1.00 96.19 316 ASP A C 1
ATOM 2354 O O . ASP A 1 316 ? -21.167 3.173 7.316 1.00 96.19 316 ASP A O 1
ATOM 2358 N N . LEU A 1 317 ? -21.025 3.815 9.457 1.00 96.56 317 LEU A N 1
ATOM 2359 C CA . LEU A 1 317 ? -19.727 4.469 9.274 1.00 96.56 317 LEU A CA 1
ATOM 2360 C C . LEU A 1 317 ? -18.640 3.446 8.937 1.00 96.56 317 LEU A C 1
ATOM 2362 O O . LEU A 1 317 ? -17.775 3.715 8.107 1.00 96.56 317 LEU A O 1
ATOM 2366 N N . LEU A 1 318 ? -18.646 2.289 9.595 1.00 98.00 318 LEU A N 1
ATOM 2367 C CA . LEU A 1 318 ? -17.640 1.258 9.366 1.00 98.00 318 LEU A CA 1
ATOM 2368 C C . LEU A 1 318 ? -17.818 0.584 8.000 1.00 98.00 318 LEU A C 1
ATOM 2370 O O . LEU A 1 318 ? -16.820 0.228 7.380 1.00 98.00 318 LEU A O 1
ATOM 2374 N N . ASP A 1 319 ? -19.044 0.481 7.490 1.00 97.69 319 ASP A N 1
ATOM 2375 C CA . ASP A 1 319 ? -19.332 -0.058 6.158 1.00 97.69 319 ASP A CA 1
ATOM 2376 C C . ASP A 1 319 ? -18.759 0.817 5.039 1.00 97.69 319 ASP A C 1
ATOM 2378 O O . ASP A 1 319 ? -18.224 0.282 4.061 1.00 97.69 319 ASP A O 1
ATOM 2382 N N . THR A 1 320 ? -18.677 2.138 5.247 1.00 98.25 320 THR A N 1
ATOM 2383 C CA . THR A 1 320 ? -17.995 3.034 4.295 1.00 98.25 320 THR A CA 1
ATOM 2384 C C . THR A 1 320 ? -16.526 2.660 4.062 1.00 98.25 320 THR A C 1
ATOM 2386 O O . THR A 1 320 ? -15.968 3.013 3.027 1.00 98.25 320 THR A O 1
ATOM 2389 N N . TYR A 1 321 ? -15.860 1.943 4.983 1.00 98.75 321 TYR A N 1
ATOM 2390 C CA . TYR A 1 321 ? -14.501 1.439 4.738 1.00 98.75 321 TYR A CA 1
ATOM 2391 C C . TYR A 1 321 ? -14.457 0.549 3.494 1.00 98.75 321 TYR A C 1
ATOM 2393 O O . TYR A 1 321 ? -13.573 0.709 2.650 1.00 98.75 321 TYR A O 1
ATOM 2401 N N . HIS A 1 322 ? -15.417 -0.369 3.360 1.00 98.56 322 HIS A N 1
ATOM 2402 C CA . HIS A 1 322 ? -15.499 -1.223 2.185 1.00 98.56 322 HIS A CA 1
ATOM 2403 C C . HIS A 1 322 ? -15.806 -0.392 0.940 1.00 98.56 322 HIS A C 1
ATOM 2405 O O . HIS A 1 322 ? -15.043 -0.465 -0.021 1.00 98.56 322 HIS A O 1
ATOM 2411 N N . ASP A 1 323 ? -16.858 0.425 0.975 1.00 97.38 323 ASP A N 1
ATOM 2412 C CA . ASP A 1 323 ? -17.318 1.179 -0.197 1.00 97.38 323 ASP A CA 1
ATOM 2413 C C . ASP A 1 323 ? -16.223 2.095 -0.759 1.00 97.38 323 ASP A C 1
ATOM 2415 O O . ASP A 1 323 ? -15.967 2.132 -1.966 1.00 97.38 323 ASP A O 1
ATOM 2419 N N . GLU A 1 324 ? -15.499 2.773 0.130 1.00 98.56 324 GLU A N 1
ATOM 2420 C CA . GLU A 1 324 ? -14.403 3.661 -0.229 1.00 98.56 324 GLU A CA 1
ATOM 2421 C C . GLU A 1 324 ? -13.165 2.895 -0.713 1.00 98.56 324 GLU A C 1
ATOM 2423 O O . GLU A 1 324 ? -12.607 3.190 -1.775 1.00 98.56 324 GLU A O 1
ATOM 2428 N N . ARG A 1 325 ? -12.687 1.917 0.066 1.00 98.75 325 ARG A N 1
ATOM 2429 C CA . ARG A 1 325 ? -11.360 1.317 -0.152 1.00 98.75 325 ARG A CA 1
ATOM 2430 C C . ARG A 1 325 ? -11.373 0.166 -1.137 1.00 98.75 325 ARG A C 1
ATOM 2432 O O . ARG A 1 325 ? -10.387 -0.022 -1.850 1.00 98.75 325 ARG A O 1
ATOM 2439 N N . HIS A 1 326 ? -12.485 -0.549 -1.265 1.00 98.62 326 HIS A N 1
ATOM 2440 C CA . HIS A 1 326 ? -12.627 -1.581 -2.285 1.00 98.62 326 HIS A CA 1
ATOM 2441 C C . HIS A 1 326 ? -12.614 -0.968 -3.695 1.00 98.62 326 HIS A C 1
ATOM 2443 O O . HIS A 1 326 ? -11.923 -1.473 -4.584 1.00 98.62 326 HIS A O 1
ATOM 2449 N N . ALA A 1 327 ? -13.292 0.168 -3.900 1.00 98.06 327 ALA A N 1
ATOM 2450 C CA . ALA A 1 327 ? -13.273 0.886 -5.176 1.00 98.06 327 ALA A CA 1
ATOM 2451 C C . ALA A 1 327 ? -11.866 1.392 -5.545 1.00 98.06 327 ALA A C 1
ATOM 2453 O O . ALA A 1 327 ? -11.445 1.254 -6.699 1.00 98.06 327 ALA A O 1
ATOM 2454 N N . VAL A 1 328 ? -11.121 1.918 -4.566 1.00 98.56 328 VAL A N 1
ATOM 2455 C CA . VAL A 1 328 ? -9.724 2.339 -4.757 1.00 98.56 328 VAL A CA 1
ATOM 2456 C C . VAL A 1 328 ? -8.829 1.142 -5.073 1.00 98.56 328 VAL A C 1
ATOM 2458 O O . VAL A 1 328 ? -8.106 1.185 -6.069 1.00 98.56 328 VAL A O 1
ATOM 2461 N N . GLY A 1 329 ? -8.916 0.057 -4.297 1.00 98.25 329 GLY A N 1
ATOM 2462 C CA . GLY A 1 329 ? -8.155 -1.172 -4.536 1.00 98.25 329 GLY A CA 1
ATOM 2463 C C . GLY A 1 329 ? -8.377 -1.720 -5.945 1.00 98.25 329 GLY A C 1
ATOM 2464 O O . GLY A 1 329 ? -7.417 -1.971 -6.670 1.00 98.25 329 GLY A O 1
ATOM 2465 N N . ARG A 1 330 ? -9.633 -1.762 -6.405 1.00 98.12 330 ARG A N 1
ATOM 2466 C CA . ARG A 1 330 ? -9.992 -2.211 -7.757 1.00 98.12 330 ARG A CA 1
ATOM 2467 C C . ARG A 1 330 ? -9.327 -1.369 -8.848 1.00 98.12 330 ARG A C 1
ATOM 2469 O O . ARG A 1 330 ? -8.796 -1.918 -9.813 1.00 98.12 330 ARG A O 1
ATOM 2476 N N . ARG A 1 331 ? -9.334 -0.037 -8.707 1.00 97.81 331 ARG A N 1
ATOM 2477 C CA . ARG A 1 331 ? -8.675 0.886 -9.653 1.00 97.81 331 ARG A CA 1
ATOM 2478 C C . ARG A 1 331 ? -7.153 0.733 -9.627 1.00 97.81 331 ARG A C 1
ATOM 2480 O O . ARG A 1 331 ? -6.519 0.804 -10.680 1.00 97.81 331 ARG A O 1
ATOM 2487 N N . VAL A 1 332 ? -6.574 0.514 -8.447 1.00 97.88 332 VAL A N 1
ATOM 2488 C CA . VAL A 1 332 ? -5.130 0.303 -8.288 1.00 97.88 332 VAL A CA 1
ATOM 2489 C C . VAL A 1 332 ? -4.689 -0.998 -8.953 1.00 97.88 332 VAL A C 1
ATOM 2491 O O . VAL A 1 332 ? -3.780 -0.982 -9.779 1.00 97.88 332 VAL A O 1
ATOM 2494 N N . LEU A 1 333 ? -5.390 -2.101 -8.695 1.00 97.69 333 LEU A N 1
ATOM 2495 C CA . LEU A 1 333 ? -5.112 -3.392 -9.326 1.00 97.69 333 LEU A CA 1
ATOM 2496 C C . LEU A 1 333 ? -5.270 -3.330 -10.846 1.00 97.69 333 LEU A C 1
ATOM 2498 O O . LEU A 1 333 ? -4.427 -3.861 -11.568 1.00 97.69 333 LEU A O 1
ATOM 2502 N N . ALA A 1 334 ? -6.305 -2.648 -11.345 1.00 97.12 334 ALA A N 1
ATOM 2503 C CA . ALA A 1 334 ? -6.497 -2.462 -12.779 1.00 97.12 334 ALA A CA 1
ATOM 2504 C C . ALA A 1 334 ? -5.306 -1.739 -13.429 1.00 97.12 334 ALA A C 1
ATOM 2506 O O . ALA A 1 334 ? -4.794 -2.208 -14.445 1.00 97.12 334 ALA A O 1
ATOM 2507 N N . ASN A 1 335 ? -4.812 -0.646 -12.835 1.00 95.88 335 ASN A N 1
ATOM 2508 C CA . ASN A 1 335 ? -3.658 0.050 -13.405 1.00 95.88 335 ASN A CA 1
ATOM 2509 C C . ASN A 1 335 ? -2.357 -0.752 -13.266 1.00 95.88 335 ASN A C 1
ATOM 2511 O O . ASN A 1 335 ? -1.564 -0.756 -14.203 1.00 95.88 335 ASN A O 1
ATOM 2515 N N . ILE A 1 336 ? -2.155 -1.489 -12.167 1.00 96.75 336 ILE A N 1
ATOM 2516 C CA . ILE A 1 336 ? -0.984 -2.362 -12.010 1.00 96.75 336 ILE A CA 1
ATOM 2517 C C . ILE A 1 336 ? -0.994 -3.456 -13.080 1.00 96.75 336 ILE A C 1
ATOM 2519 O O . ILE A 1 336 ? 0.047 -3.720 -13.673 1.00 96.75 336 ILE A O 1
ATOM 2523 N N . ARG A 1 337 ? -2.155 -4.041 -13.403 1.00 96.00 337 ARG A N 1
ATOM 2524 C CA . ARG A 1 337 ? -2.291 -5.011 -14.505 1.00 96.00 337 ARG A CA 1
ATOM 2525 C C . ARG A 1 337 ? -1.950 -4.402 -15.866 1.00 96.00 337 ARG A C 1
ATOM 2527 O O . ARG A 1 337 ? -1.263 -5.047 -16.662 1.00 96.00 337 ARG A O 1
ATOM 2534 N N . SER A 1 338 ? -2.378 -3.166 -16.128 1.00 96.25 338 SER A N 1
ATOM 2535 C CA . SER A 1 338 ? -1.977 -2.438 -17.339 1.00 96.25 338 SER A CA 1
ATOM 2536 C C . SER A 1 338 ? -0.464 -2.232 -17.375 1.00 96.25 338 SER A C 1
ATOM 2538 O O . SER A 1 338 ? 0.178 -2.542 -18.375 1.00 96.25 338 SER A O 1
ATOM 2540 N N . GLN A 1 339 ? 0.136 -1.791 -16.268 1.00 97.12 339 GLN A N 1
ATOM 2541 C CA . GLN A 1 339 ? 1.581 -1.607 -16.184 1.00 97.12 339 GLN A CA 1
ATOM 2542 C C . GLN A 1 339 ? 2.351 -2.928 -16.329 1.00 97.12 339 GLN A C 1
ATOM 2544 O O . GLN A 1 339 ? 3.359 -2.946 -17.025 1.00 97.12 339 GLN A O 1
ATOM 2549 N N . ALA A 1 340 ? 1.879 -4.025 -15.732 1.00 95.75 340 ALA A N 1
ATOM 2550 C CA . ALA A 1 340 ? 2.468 -5.358 -15.867 1.00 95.75 340 ALA A CA 1
ATOM 2551 C C . ALA A 1 340 ? 2.434 -5.840 -17.316 1.00 95.75 340 ALA A C 1
ATOM 2553 O O . ALA A 1 340 ? 3.439 -6.323 -17.826 1.00 95.75 340 ALA A O 1
ATOM 2554 N N . THR A 1 341 ? 1.311 -5.632 -18.005 1.00 95.25 341 THR A N 1
ATOM 2555 C CA . THR A 1 341 ? 1.172 -5.967 -19.428 1.00 95.25 341 THR A CA 1
ATOM 2556 C C . THR A 1 341 ? 2.166 -5.180 -20.274 1.00 95.25 341 THR A C 1
ATOM 2558 O O . THR A 1 341 ? 2.871 -5.763 -21.087 1.00 95.25 341 THR A O 1
ATOM 2561 N N . MET A 1 342 ? 2.294 -3.876 -20.038 1.00 95.38 342 MET A N 1
ATOM 2562 C CA . MET A 1 342 ? 3.243 -3.039 -20.776 1.00 95.38 342 MET A CA 1
ATOM 2563 C C . MET A 1 342 ? 4.698 -3.369 -20.443 1.00 95.38 342 MET A C 1
ATOM 2565 O O . MET A 1 342 ? 5.567 -3.241 -21.301 1.00 95.38 342 MET A O 1
ATOM 2569 N N . LEU A 1 343 ? 4.981 -3.757 -19.200 1.00 95.38 343 LEU A N 1
ATOM 2570 C CA . LEU A 1 343 ? 6.335 -4.010 -18.724 1.00 95.38 343 LEU A CA 1
ATOM 2571 C C . LEU A 1 343 ? 6.848 -5.398 -19.127 1.00 95.38 343 LEU A C 1
ATOM 2573 O O . LEU A 1 343 ? 8.016 -5.517 -19.494 1.00 95.38 343 LEU A O 1
ATOM 2577 N N . LEU A 1 344 ? 5.990 -6.420 -19.058 1.00 95.38 344 LEU A N 1
ATOM 2578 C CA . LEU A 1 344 ? 6.333 -7.832 -19.259 1.00 95.38 344 LEU A CA 1
ATOM 2579 C C . LEU A 1 344 ? 5.797 -8.422 -20.574 1.00 95.38 344 LEU A C 1
ATOM 2581 O O . LEU A 1 344 ? 6.183 -9.525 -20.935 1.00 95.38 344 LEU A O 1
ATOM 2585 N N . GLY A 1 345 ? 4.908 -7.731 -21.294 1.00 94.81 345 GLY A N 1
ATOM 2586 C CA . GLY A 1 345 ? 4.477 -8.152 -22.634 1.00 94.81 345 GLY A CA 1
ATOM 2587 C C . GLY A 1 345 ? 5.648 -8.176 -23.617 1.00 94.81 345 GLY A C 1
ATOM 2588 O O . GLY A 1 345 ? 6.648 -7.498 -23.383 1.00 94.81 345 GLY A O 1
ATOM 2589 N N . GLY A 1 346 ? 5.545 -8.947 -24.694 1.00 94.06 346 GLY A N 1
ATOM 2590 C CA . GLY A 1 346 ? 6.565 -9.051 -25.737 1.00 94.06 346 GLY A CA 1
ATOM 2591 C C . GLY A 1 346 ? 6.508 -7.908 -26.761 1.00 94.06 346 GLY A C 1
ATOM 2592 O O . GLY A 1 346 ? 6.020 -6.818 -26.452 1.00 94.06 346 GLY A O 1
ATOM 2593 N N . PRO A 1 347 ? 7.013 -8.117 -27.990 1.00 92.44 347 PRO A N 1
ATOM 2594 C CA . PRO A 1 347 ? 6.975 -7.114 -29.058 1.00 92.44 347 PRO A CA 1
ATOM 2595 C C . PRO A 1 347 ? 5.566 -6.593 -29.390 1.00 92.44 347 PRO A C 1
ATOM 2597 O O . PRO A 1 347 ? 5.416 -5.470 -29.868 1.00 92.44 347 PRO A O 1
ATOM 2600 N N . GLU A 1 348 ? 4.522 -7.373 -29.103 1.00 94.62 348 GLU A N 1
ATOM 2601 C CA . GLU A 1 348 ? 3.128 -7.022 -29.373 1.00 94.62 348 GLU A CA 1
ATOM 2602 C C . GLU A 1 348 ? 2.638 -5.785 -28.608 1.00 94.62 348 GLU A C 1
ATOM 2604 O O . GLU A 1 348 ? 1.699 -5.125 -29.054 1.00 94.62 348 GLU A O 1
ATOM 2609 N N . VAL A 1 349 ? 3.271 -5.435 -27.480 1.00 95.88 349 VAL A N 1
ATOM 2610 C CA . VAL A 1 349 ? 2.894 -4.240 -26.708 1.00 95.88 349 VAL A CA 1
ATOM 2611 C C . VAL A 1 349 ? 3.627 -2.973 -27.156 1.00 95.88 349 VAL A C 1
ATOM 2613 O O . VAL A 1 349 ? 3.219 -1.878 -26.766 1.00 95.88 349 VAL A O 1
ATOM 2616 N N . GLU A 1 350 ? 4.675 -3.069 -27.983 1.00 95.62 350 GLU A N 1
ATOM 2617 C CA . GLU A 1 350 ? 5.505 -1.910 -28.353 1.00 95.62 350 GLU A CA 1
ATOM 2618 C C . GLU A 1 350 ? 4.743 -0.778 -29.060 1.00 95.62 350 GLU A C 1
ATOM 2620 O O . GLU A 1 350 ? 4.944 0.373 -28.671 1.00 95.62 350 GLU A O 1
ATOM 2625 N N . PRO A 1 351 ? 3.816 -1.026 -30.009 1.00 97.44 351 PRO A N 1
ATOM 2626 C CA . PRO A 1 351 ? 3.063 0.063 -30.638 1.00 97.44 351 PRO A CA 1
ATOM 2627 C C . PRO A 1 351 ? 2.264 0.894 -29.624 1.00 97.44 351 PRO A C 1
ATOM 2629 O O . PRO A 1 351 ? 2.267 2.125 -29.669 1.00 97.44 351 PRO A O 1
ATOM 2632 N N . VAL A 1 352 ? 1.628 0.224 -28.657 1.00 97.50 352 VAL A N 1
ATOM 2633 C CA . VAL A 1 352 ? 0.879 0.890 -27.581 1.00 97.50 352 VAL A CA 1
ATOM 2634 C C . VAL A 1 352 ? 1.834 1.616 -26.632 1.00 97.50 352 VAL A C 1
ATOM 2636 O O . VAL A 1 352 ? 1.503 2.691 -26.137 1.00 97.50 352 VAL A O 1
ATOM 2639 N N . ARG A 1 353 ? 3.029 1.062 -26.379 1.00 97.12 353 ARG A N 1
ATOM 2640 C CA . ARG A 1 353 ? 4.043 1.689 -25.516 1.00 97.12 353 ARG A CA 1
ATOM 2641 C C . ARG A 1 353 ? 4.574 2.978 -26.130 1.00 97.12 353 ARG A C 1
ATOM 2643 O O . ARG A 1 353 ? 4.667 3.969 -25.412 1.00 97.12 353 ARG A O 1
ATOM 2650 N N . THR A 1 354 ? 4.866 2.977 -27.429 1.00 97.38 354 THR A N 1
ATOM 2651 C CA . THR A 1 354 ? 5.293 4.167 -28.180 1.00 97.38 354 THR A CA 1
ATOM 2652 C C . THR A 1 354 ? 4.228 5.255 -28.118 1.00 97.38 354 THR A C 1
ATOM 2654 O O . THR A 1 354 ? 4.520 6.359 -27.662 1.00 97.38 354 THR A O 1
ATOM 2657 N N . LEU A 1 355 ? 2.977 4.921 -28.456 1.00 98.06 355 LEU A N 1
ATOM 2658 C CA . LEU A 1 355 ? 1.865 5.870 -28.390 1.00 98.06 355 LEU A CA 1
ATOM 2659 C C . LEU A 1 355 ? 1.682 6.433 -26.974 1.00 98.06 355 LEU A C 1
ATOM 2661 O O . LEU A 1 355 ? 1.525 7.637 -26.791 1.00 98.06 355 LEU A O 1
ATOM 2665 N N . LEU A 1 356 ? 1.725 5.579 -25.950 1.00 97.50 356 LEU A N 1
ATOM 2666 C CA . LEU A 1 356 ? 1.607 6.033 -24.567 1.00 97.50 356 LEU A CA 1
ATOM 2667 C C . LEU A 1 356 ? 2.782 6.933 -24.159 1.00 97.50 356 LEU A C 1
ATOM 2669 O O . LEU A 1 356 ? 2.570 7.915 -23.453 1.00 97.50 356 LEU A O 1
ATOM 2673 N N . GLY A 1 357 ? 3.998 6.638 -24.623 1.00 97.19 357 GLY A N 1
ATOM 2674 C CA . GLY A 1 357 ? 5.171 7.489 -24.430 1.00 97.19 357 GLY A CA 1
ATOM 2675 C C . GLY A 1 357 ? 4.984 8.889 -25.016 1.00 97.19 357 GLY A C 1
ATOM 2676 O O . GLY A 1 357 ? 5.291 9.870 -24.342 1.00 97.19 357 GLY A O 1
ATOM 2677 N N . GLU A 1 358 ? 4.409 8.996 -26.216 1.00 98.00 358 GLU A N 1
ATOM 2678 C CA . GLU A 1 358 ? 4.052 10.282 -26.829 1.00 98.00 358 GLU A CA 1
ATOM 2679 C C . GLU A 1 358 ? 2.991 11.023 -26.006 1.00 98.00 358 GLU A C 1
ATOM 2681 O O . GLU A 1 358 ? 3.148 12.206 -25.702 1.00 98.00 358 GLU A O 1
ATOM 2686 N N . LEU A 1 359 ? 1.927 10.329 -25.591 1.00 98.25 359 LEU A N 1
ATOM 2687 C CA . LEU A 1 359 ? 0.831 10.925 -24.825 1.00 98.25 359 LEU A CA 1
ATOM 2688 C C . LEU A 1 359 ? 1.273 11.405 -23.438 1.00 98.25 359 LEU A C 1
ATOM 2690 O O . LEU A 1 359 ? 0.826 12.459 -22.996 1.00 98.25 359 LEU A O 1
ATOM 2694 N N . ILE A 1 360 ? 2.182 10.685 -22.773 1.00 97.12 360 ILE A N 1
ATOM 2695 C CA . ILE A 1 360 ? 2.743 11.056 -21.462 1.00 97.12 360 ILE A CA 1
ATOM 2696 C C . ILE A 1 360 ? 3.489 12.398 -21.503 1.00 97.12 360 ILE A C 1
ATOM 2698 O O . ILE A 1 360 ? 3.651 13.029 -20.462 1.00 97.12 360 ILE A O 1
ATOM 2702 N N . THR A 1 361 ? 3.911 12.882 -22.675 1.00 96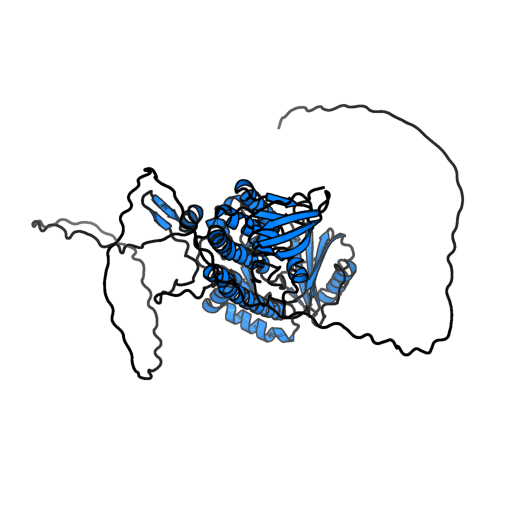.00 361 THR A N 1
ATOM 2703 C CA . THR A 1 361 ? 4.514 14.223 -22.798 1.00 96.00 361 THR A CA 1
ATOM 2704 C C . THR A 1 361 ? 3.508 15.362 -22.599 1.00 96.00 361 THR A C 1
ATOM 2706 O O . THR A 1 361 ? 3.912 16.500 -22.367 1.00 96.00 361 THR A O 1
ATOM 2709 N N . ARG A 1 362 ? 2.199 15.076 -22.669 1.00 98.12 362 ARG A N 1
ATOM 2710 C CA . ARG A 1 362 ? 1.124 16.039 -22.403 1.00 98.12 362 ARG A CA 1
ATOM 2711 C C . ARG A 1 362 ? 0.875 16.136 -20.900 1.00 98.12 362 ARG A C 1
ATOM 2713 O O . ARG A 1 362 ? 0.702 15.117 -20.230 1.00 98.12 362 ARG A O 1
ATOM 2720 N N . GLU A 1 363 ? 0.814 17.360 -20.382 1.00 97.38 363 GLU A N 1
ATOM 2721 C CA . GLU A 1 363 ? 0.699 17.628 -18.944 1.00 97.38 363 GLU A CA 1
ATOM 2722 C C . GLU A 1 363 ? -0.569 17.022 -18.332 1.00 97.38 363 GLU A C 1
ATOM 2724 O O . GLU A 1 363 ? -0.524 16.484 -17.229 1.00 97.38 363 GLU A O 1
ATOM 2729 N N . GLU A 1 364 ? -1.684 17.021 -19.059 1.00 97.88 364 GLU A N 1
ATOM 2730 C CA . GLU A 1 364 ? -2.946 16.453 -18.586 1.00 97.88 364 GLU A CA 1
ATOM 2731 C C . GLU A 1 364 ? -2.848 14.933 -18.392 1.00 97.88 364 GLU A C 1
ATOM 2733 O O . GLU A 1 364 ? -3.314 14.393 -17.386 1.00 97.88 364 GLU A O 1
ATOM 2738 N N . VAL A 1 365 ? -2.200 14.234 -19.331 1.00 98.06 365 VAL A N 1
ATOM 2739 C CA . VAL A 1 365 ? -2.007 12.775 -19.276 1.00 98.06 365 VAL A CA 1
ATOM 2740 C C . VAL A 1 365 ? -0.991 12.420 -18.197 1.00 98.06 365 VAL A C 1
ATOM 2742 O O . VAL A 1 365 ? -1.245 11.549 -17.361 1.00 98.06 365 VAL A O 1
ATOM 2745 N N . ARG A 1 366 ? 0.146 13.123 -18.177 1.00 97.62 366 ARG A N 1
ATOM 2746 C CA . ARG A 1 366 ? 1.176 12.966 -17.150 1.00 97.62 366 ARG A CA 1
ATOM 2747 C C . ARG A 1 366 ? 0.600 13.198 -15.757 1.00 97.62 366 ARG A C 1
ATOM 2749 O O . ARG A 1 366 ? 0.789 12.362 -14.878 1.00 97.62 366 ARG A O 1
ATOM 2756 N N . GLY A 1 367 ? -0.131 14.295 -15.567 1.00 97.75 367 GLY A N 1
ATOM 2757 C CA . GLY A 1 367 ? -0.753 14.671 -14.303 1.00 97.75 367 GLY A CA 1
ATOM 2758 C C . GLY A 1 367 ? -1.797 13.656 -13.841 1.00 97.75 367 GLY A C 1
ATOM 2759 O O . GLY A 1 367 ? -1.818 13.292 -12.665 1.00 97.75 367 GLY A O 1
ATOM 2760 N N . HIS A 1 368 ? -2.604 13.124 -14.766 1.00 97.75 368 HIS A N 1
ATOM 2761 C CA . HIS A 1 368 ? -3.549 12.045 -14.476 1.00 97.75 368 HIS A CA 1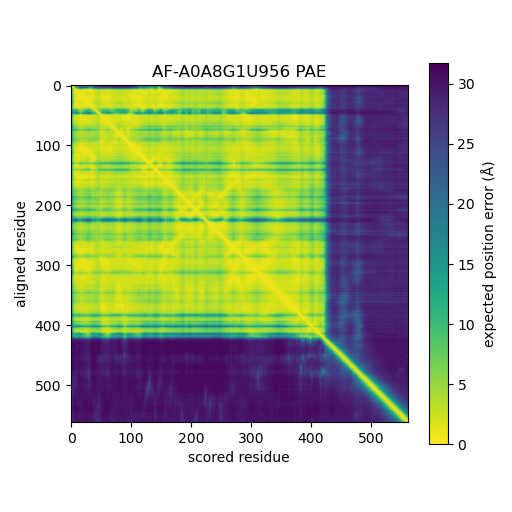
ATOM 2762 C C . HIS A 1 368 ? -2.844 10.776 -13.972 1.00 97.75 368 HIS A C 1
ATOM 2764 O O . HIS A 1 368 ? -3.200 10.243 -12.918 1.00 97.75 368 HIS A O 1
ATOM 2770 N N . LEU A 1 369 ? -1.817 10.304 -14.686 1.00 97.62 369 LEU A N 1
ATOM 2771 C CA . LEU A 1 369 ? -1.070 9.101 -14.306 1.00 97.62 369 LEU A CA 1
ATOM 2772 C C . LEU A 1 369 ? -0.264 9.304 -13.015 1.00 97.62 369 LEU A C 1
ATOM 2774 O O . LEU A 1 369 ? -0.246 8.418 -12.160 1.00 97.62 369 LEU A O 1
ATOM 2778 N N . ALA A 1 370 ? 0.344 10.478 -12.827 1.00 97.44 370 ALA A N 1
ATOM 2779 C CA . ALA A 1 370 ? 1.032 10.836 -11.591 1.00 97.44 370 ALA A CA 1
ATOM 2780 C C . ALA A 1 370 ? 0.060 10.862 -10.402 1.00 97.44 370 ALA A C 1
ATOM 2782 O O . ALA A 1 370 ? 0.380 10.334 -9.337 1.00 97.44 370 ALA A O 1
ATOM 2783 N N . GLY A 1 371 ? -1.150 11.403 -10.580 1.00 97.12 371 GLY A N 1
ATOM 2784 C CA . GLY A 1 371 ? -2.200 11.415 -9.558 1.00 97.12 371 GLY A CA 1
ATOM 2785 C C . GLY A 1 371 ? -2.635 10.005 -9.165 1.00 97.12 371 GLY A C 1
ATOM 2786 O O . GLY A 1 371 ? -2.708 9.697 -7.975 1.00 97.12 371 GLY A O 1
ATOM 2787 N N . MET A 1 372 ? -2.816 9.141 -10.166 1.00 97.12 372 MET A N 1
ATOM 2788 C CA . MET A 1 372 ? -3.195 7.738 -10.000 1.00 97.12 372 MET A CA 1
ATOM 2789 C C . MET A 1 372 ? -2.119 6.905 -9.290 1.00 97.12 372 MET A C 1
ATOM 2791 O O . MET A 1 372 ? -2.435 6.137 -8.381 1.00 97.12 372 MET A O 1
ATOM 2795 N N . ILE A 1 373 ? -0.846 7.039 -9.683 1.00 96.94 373 ILE A N 1
ATOM 2796 C CA . ILE A 1 373 ? 0.272 6.317 -9.050 1.00 96.94 373 ILE A CA 1
ATOM 2797 C C . ILE A 1 373 ? 0.477 6.811 -7.617 1.00 96.94 373 ILE A C 1
ATOM 2799 O O . ILE A 1 373 ? 0.674 6.008 -6.704 1.00 96.94 373 ILE A O 1
ATOM 2803 N N . SER A 1 374 ? 0.417 8.130 -7.416 1.00 96.62 374 SER A N 1
ATOM 2804 C CA . SER A 1 374 ? 0.720 8.740 -6.123 1.00 96.62 374 SER A CA 1
ATOM 2805 C C . SER A 1 374 ? -0.404 8.624 -5.090 1.00 96.62 374 SER A C 1
ATOM 2807 O O . SER A 1 374 ? -0.156 8.841 -3.902 1.00 96.62 374 SER A O 1
ATOM 2809 N N . GLY A 1 375 ? -1.625 8.295 -5.526 1.00 96.56 375 GLY A N 1
ATOM 2810 C CA . GLY A 1 375 ? -2.834 8.254 -4.701 1.00 96.56 375 GLY A CA 1
ATOM 2811 C C . GLY A 1 375 ? -3.427 9.634 -4.393 1.00 96.56 375 GLY A C 1
ATOM 2812 O O . GLY A 1 375 ? -4.283 9.750 -3.516 1.00 96.56 375 G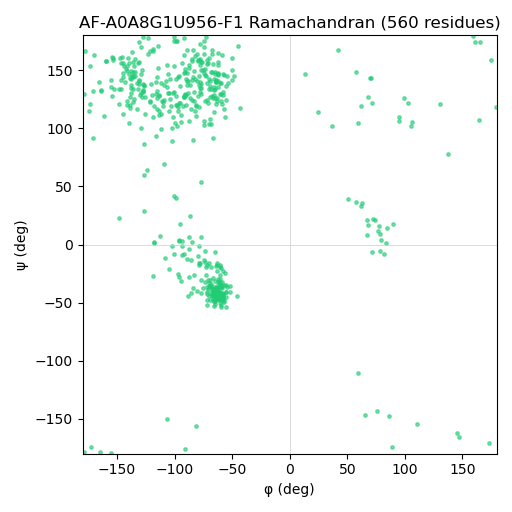LY A O 1
ATOM 2813 N N . LEU A 1 376 ? -2.968 10.693 -5.068 1.00 96.75 376 LEU A N 1
ATOM 2814 C CA . LEU A 1 376 ? -3.483 12.052 -4.874 1.00 96.75 376 LEU A CA 1
ATOM 2815 C C . LEU A 1 376 ? -4.818 12.295 -5.596 1.00 96.75 376 LEU A C 1
ATOM 2817 O O . LEU A 1 376 ? -5.495 13.269 -5.266 1.00 96.75 376 LEU A O 1
ATOM 2821 N N . ASP A 1 377 ? -5.197 11.435 -6.548 1.00 96.00 377 ASP A N 1
ATOM 2822 C CA . ASP A 1 377 ? -6.464 11.511 -7.293 1.00 96.00 377 ASP A CA 1
ATOM 2823 C C . ASP A 1 377 ? -7.642 10.797 -6.601 1.00 96.00 377 ASP A C 1
ATOM 2825 O O . ASP A 1 377 ? -8.775 10.868 -7.084 1.00 96.00 377 ASP A O 1
ATOM 2829 N N . VAL A 1 378 ? -7.389 10.126 -5.471 1.00 97.19 378 VAL A N 1
ATOM 2830 C CA . VAL A 1 378 ? -8.408 9.393 -4.713 1.00 97.19 378 VAL A CA 1
ATOM 2831 C C . VAL A 1 378 ? -9.473 10.357 -4.192 1.00 97.19 378 VAL A C 1
ATOM 2833 O O . VAL A 1 378 ? -9.174 11.335 -3.500 1.00 97.19 378 VAL A O 1
ATOM 2836 N N . ARG A 1 379 ? -10.731 10.040 -4.508 1.00 96.50 379 ARG A N 1
ATOM 2837 C CA . ARG A 1 379 ? -11.928 10.758 -4.070 1.00 96.50 379 ARG A CA 1
ATOM 2838 C C . ARG A 1 379 ? -12.992 9.765 -3.630 1.00 96.50 379 ARG A C 1
ATOM 2840 O O . ARG A 1 379 ? -13.237 8.787 -4.334 1.00 96.50 379 ARG A O 1
ATOM 2847 N N . TYR A 1 380 ? -13.609 10.028 -2.487 1.00 97.00 380 TYR A N 1
ATOM 2848 C CA . TYR A 1 380 ? -14.675 9.201 -1.935 1.00 97.00 380 TYR A CA 1
ATOM 2849 C C . TYR A 1 380 ? -16.056 9.756 -2.288 1.00 97.00 380 TYR A C 1
ATOM 2851 O O . TYR A 1 380 ? -16.219 10.978 -2.331 1.00 97.00 380 TYR A O 1
ATOM 2859 N N . PRO A 1 381 ? -17.049 8.888 -2.541 1.00 91.00 381 PRO A N 1
ATOM 2860 C CA . PRO A 1 381 ? -18.431 9.324 -2.649 1.00 91.00 381 PRO A CA 1
ATOM 2861 C C . PRO A 1 381 ? -18.900 9.750 -1.256 1.00 91.00 381 PRO A C 1
ATOM 2863 O O . PRO A 1 381 ? -19.057 8.920 -0.367 1.00 91.00 381 PRO A O 1
ATOM 2866 N N . VAL A 1 382 ? -19.063 11.053 -1.054 1.00 91.19 382 VAL A N 1
ATOM 2867 C CA . VAL A 1 382 ? -19.605 11.612 0.186 1.00 91.19 382 VAL A CA 1
ATOM 2868 C C . VAL A 1 382 ? -20.762 12.529 -0.170 1.00 91.19 382 VAL A C 1
ATOM 2870 O O . VAL A 1 382 ? -20.676 13.291 -1.136 1.00 91.19 382 VAL A O 1
ATOM 2873 N N . ASP A 1 383 ? -21.840 12.446 0.599 1.00 89.19 383 ASP A N 1
ATOM 2874 C CA . ASP A 1 383 ? -23.018 13.275 0.378 1.00 89.19 383 ASP A CA 1
ATOM 2875 C C . ASP A 1 383 ? -22.727 14.737 0.729 1.00 89.19 383 ASP A C 1
ATOM 2877 O O . ASP A 1 383 ? -22.014 15.047 1.689 1.00 89.19 383 ASP A O 1
ATOM 2881 N N . GLY A 1 384 ? -23.286 15.662 -0.048 1.00 88.75 384 GLY A N 1
ATOM 2882 C CA . GLY A 1 384 ? -23.131 17.088 0.205 1.00 88.75 384 GLY A CA 1
ATOM 2883 C C . GLY A 1 384 ? -23.433 17.967 -1.006 1.00 88.75 384 GLY A C 1
ATOM 2884 O O . GLY A 1 384 ? -23.684 17.461 -2.101 1.00 88.75 384 GLY A O 1
ATOM 2885 N N . PRO A 1 385 ? -23.422 19.300 -0.819 1.00 90.62 385 PRO A N 1
ATOM 2886 C CA . PRO A 1 385 ? -23.540 20.242 -1.923 1.00 90.62 385 PRO A CA 1
ATOM 2887 C C . PRO A 1 385 ? -22.362 20.088 -2.889 1.00 90.62 385 PRO A C 1
ATOM 2889 O O . PRO A 1 385 ? -21.241 19.793 -2.470 1.00 90.62 385 PRO A O 1
ATOM 2892 N N . GLU A 1 386 ? -22.607 20.332 -4.176 1.00 91.00 386 GLU A N 1
ATOM 2893 C CA . GLU A 1 386 ? -21.576 20.228 -5.206 1.00 91.00 386 GLU A CA 1
ATOM 2894 C C . GLU A 1 386 ? -20.395 21.155 -4.881 1.00 91.00 386 GLU A C 1
ATOM 2896 O O . GLU A 1 386 ? -20.527 22.378 -4.807 1.00 91.00 386 GLU A O 1
ATOM 2901 N N . HIS A 1 387 ? -19.226 20.558 -4.648 1.00 92.38 387 HIS A N 1
ATOM 2902 C CA . HIS A 1 387 ? -18.003 21.292 -4.361 1.00 92.38 387 HIS A CA 1
ATOM 2903 C C . HIS A 1 387 ? -16.783 20.546 -4.929 1.00 92.38 387 HIS A C 1
ATOM 2905 O O . HIS A 1 387 ? -16.636 19.349 -4.676 1.00 92.38 387 HIS A O 1
ATOM 2911 N N . PRO A 1 388 ? -15.836 21.219 -5.617 1.00 91.31 388 PRO A N 1
ATOM 2912 C CA . PRO A 1 388 ? -14.694 20.559 -6.267 1.00 91.31 388 PRO A CA 1
ATOM 2913 C C . PRO A 1 388 ? -13.750 19.783 -5.337 1.00 91.31 388 PRO A C 1
ATOM 2915 O O . PRO A 1 388 ? -12.955 18.969 -5.808 1.00 91.31 388 PRO A O 1
ATOM 2918 N N . LEU A 1 389 ? -13.797 20.036 -4.026 1.00 92.81 389 LEU A N 1
ATOM 2919 C CA . LEU A 1 389 ? -13.017 19.314 -3.006 1.00 92.81 389 LEU A CA 1
ATOM 2920 C C . LEU A 1 389 ? -13.832 18.274 -2.223 1.00 92.81 389 LEU A C 1
ATOM 2922 O O . LEU A 1 389 ? -13.270 17.609 -1.357 1.00 92.81 389 LEU A O 1
ATOM 2926 N N . LEU A 1 390 ? -15.130 18.124 -2.500 1.00 94.88 390 LEU A N 1
ATOM 2927 C CA . LEU A 1 390 ? -15.958 17.130 -1.823 1.00 94.88 390 LEU A CA 1
ATOM 2928 C C . LEU A 1 390 ? -15.398 15.720 -2.083 1.00 94.88 390 LEU A C 1
ATOM 2930 O O . LEU A 1 390 ? -15.052 15.377 -3.217 1.00 94.88 390 LEU A O 1
ATOM 2934 N N . GLY A 1 391 ? -15.217 14.944 -1.011 1.00 95.19 391 GLY A N 1
ATOM 2935 C CA . GLY A 1 391 ? -14.647 13.593 -1.057 1.00 95.19 391 GLY A CA 1
ATOM 2936 C C . GLY A 1 391 ? -13.144 13.514 -1.348 1.00 95.19 391 GLY A C 1
ATOM 2937 O O . GLY A 1 391 ? -12.573 12.428 -1.281 1.00 95.19 391 GLY A O 1
ATOM 2938 N N . ALA A 1 392 ? -12.482 14.628 -1.671 1.00 95.31 392 ALA A N 1
ATOM 2939 C CA . ALA A 1 392 ? -11.044 14.664 -1.907 1.00 95.31 392 ALA A CA 1
ATOM 2940 C C . ALA A 1 392 ? -10.260 14.748 -0.593 1.00 95.31 392 ALA A C 1
ATOM 2942 O O . ALA A 1 392 ? -10.771 15.158 0.451 1.00 95.31 392 ALA A O 1
ATOM 2943 N N . ARG A 1 393 ? -8.966 14.426 -0.657 1.00 93.50 393 ARG A N 1
ATOM 2944 C CA . ARG A 1 393 ? -8.036 14.764 0.426 1.00 93.50 393 ARG A CA 1
ATOM 2945 C C . ARG A 1 393 ? -8.033 16.278 0.684 1.00 93.50 393 ARG A C 1
ATOM 2947 O O . ARG A 1 393 ? -8.097 17.075 -0.254 1.00 93.50 393 ARG A O 1
ATOM 2954 N N . LEU A 1 394 ? -7.864 16.669 1.945 1.00 90.19 394 LEU A N 1
ATOM 2955 C CA . LEU A 1 394 ? -7.654 18.069 2.306 1.00 90.19 394 LEU A CA 1
ATOM 2956 C C . LEU A 1 394 ? -6.313 18.560 1.716 1.00 90.19 394 LEU A C 1
ATOM 2958 O O . LEU A 1 394 ? -5.286 17.917 1.961 1.00 90.19 394 LEU A O 1
ATOM 2962 N N . PRO A 1 395 ? -6.287 19.662 0.942 1.00 87.44 395 PRO A N 1
ATOM 2963 C CA . PRO A 1 395 ? -5.043 20.223 0.426 1.00 87.44 395 PRO A CA 1
ATOM 2964 C C . PRO A 1 395 ? -4.139 20.732 1.548 1.00 87.44 395 PRO A C 1
ATOM 2966 O O . PRO A 1 395 ? -4.618 21.263 2.551 1.00 87.44 395 PRO A O 1
ATOM 2969 N N . HIS A 1 396 ? -2.824 20.648 1.343 1.00 88.69 396 HIS A N 1
ATOM 2970 C CA . HIS A 1 396 ? -1.870 21.277 2.247 1.00 88.69 396 HIS A CA 1
ATOM 2971 C C . HIS A 1 396 ? -1.942 22.801 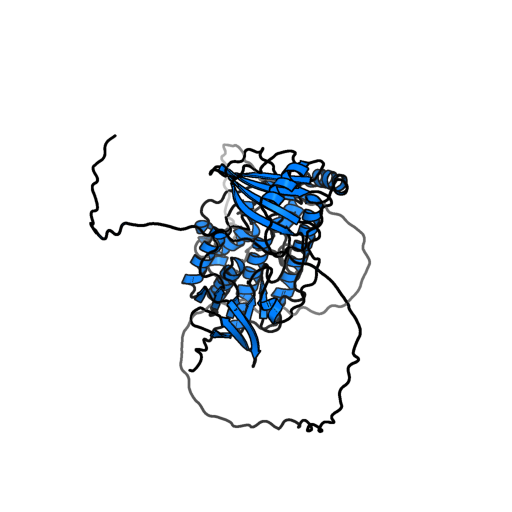2.110 1.00 88.69 396 HIS A C 1
ATOM 2973 O O . HIS A 1 396 ? -1.434 23.377 1.149 1.00 88.69 396 HIS A O 1
ATOM 2979 N N . VAL A 1 397 ? -2.575 23.454 3.081 1.00 90.19 397 VAL A N 1
ATOM 2980 C CA . VAL A 1 397 ? -2.618 24.916 3.189 1.00 90.19 397 VAL A CA 1
ATOM 2981 C C . VAL A 1 397 ? -2.193 25.384 4.577 1.00 90.19 397 VAL A C 1
ATOM 2983 O O . VAL A 1 397 ? -2.412 24.688 5.575 1.00 90.19 397 VAL A O 1
ATOM 2986 N N . LEU A 1 398 ? -1.602 26.580 4.631 1.00 90.31 398 LEU A N 1
ATOM 2987 C CA . LEU A 1 398 ? -1.376 27.310 5.874 1.00 90.31 398 LEU A CA 1
ATOM 2988 C C . LEU A 1 398 ? -2.651 28.060 6.244 1.00 90.31 398 LEU A C 1
ATOM 2990 O O . LEU A 1 398 ? -3.145 28.884 5.473 1.00 90.31 398 LEU A O 1
ATOM 2994 N N . VAL A 1 399 ? -3.162 27.802 7.441 1.00 89.19 399 VAL A N 1
ATOM 2995 C CA . VAL A 1 399 ? -4.337 28.480 7.983 1.00 89.19 399 VAL A CA 1
ATOM 2996 C C . VAL A 1 399 ? -3.958 29.321 9.189 1.00 89.19 399 VAL A C 1
ATOM 2998 O O . VAL A 1 399 ? -3.000 29.041 9.909 1.00 89.19 399 VAL A O 1
ATOM 3001 N N . ARG A 1 400 ? -4.721 30.388 9.415 1.00 88.75 400 ARG A N 1
ATOM 3002 C CA . ARG A 1 400 ? -4.591 31.220 10.609 1.00 88.75 400 ARG A CA 1
ATOM 3003 C C . ARG A 1 400 ? -5.556 30.701 11.672 1.00 88.75 400 ARG A C 1
ATOM 3005 O O . ARG A 1 400 ? -6.762 30.673 11.460 1.00 88.75 400 ARG A O 1
ATOM 3012 N N . THR A 1 401 ? -5.005 30.293 12.802 1.00 84.06 401 THR A N 1
ATOM 3013 C CA . THR A 1 401 ? -5.721 29.844 13.998 1.00 84.06 401 THR A CA 1
ATOM 3014 C C . THR A 1 401 ? -5.806 30.985 15.020 1.00 84.06 401 THR A C 1
ATOM 3016 O O . THR A 1 401 ? -5.208 32.047 14.826 1.00 84.06 401 THR A O 1
ATOM 3019 N N . GLY A 1 402 ? -6.520 30.770 16.129 1.00 82.50 402 GLY A N 1
ATOM 3020 C CA . GLY A 1 402 ? -6.562 31.729 17.241 1.00 82.50 402 GLY A CA 1
ATOM 3021 C C . GLY A 1 402 ? -5.209 31.961 17.929 1.00 82.50 402 GLY A C 1
ATOM 3022 O O . GLY A 1 402 ? -5.049 32.971 18.603 1.00 82.50 402 GLY A O 1
ATOM 3023 N N . VAL A 1 403 ? -4.234 31.066 17.729 1.00 82.75 403 VAL A N 1
ATOM 3024 C CA . VAL A 1 403 ? -2.923 31.077 18.407 1.00 82.75 403 VAL A CA 1
ATOM 3025 C C . VAL A 1 403 ? -1.732 31.248 17.454 1.00 82.75 403 VAL A C 1
ATOM 3027 O O . VAL A 1 403 ? -0.590 31.254 17.896 1.00 82.75 403 VAL A O 1
ATOM 3030 N N . GLY A 1 404 ? -1.966 31.404 16.146 1.00 87.81 404 GLY A N 1
ATOM 3031 C CA . GLY A 1 404 ? -0.894 31.563 15.157 1.00 87.81 404 GLY A CA 1
ATOM 3032 C C . GLY A 1 404 ? -1.223 30.954 13.799 1.00 87.81 404 GLY A C 1
ATOM 3033 O O . GLY A 1 404 ? -2.377 30.643 13.506 1.00 87.81 404 GLY A O 1
ATOM 3034 N N . ARG A 1 405 ? -0.214 30.786 12.942 1.00 90.81 405 ARG A N 1
ATOM 3035 C CA . ARG A 1 405 ? -0.355 30.037 11.684 1.00 90.81 405 ARG A CA 1
ATOM 3036 C C . ARG A 1 405 ? -0.063 28.561 11.935 1.00 90.81 405 ARG A C 1
ATOM 3038 O O . ARG A 1 405 ? 0.861 28.262 12.678 1.00 90.81 405 ARG A O 1
ATOM 3045 N N . ALA A 1 406 ? -0.833 27.683 11.306 1.00 90.12 406 ALA A N 1
ATOM 3046 C CA . ALA A 1 406 ? -0.614 26.243 11.342 1.00 90.12 406 ALA A CA 1
ATOM 3047 C C . ALA A 1 406 ? -0.869 25.639 9.960 1.00 90.12 406 ALA A C 1
ATOM 3049 O O . ALA A 1 406 ? -1.745 26.105 9.223 1.00 90.12 406 ALA A O 1
ATOM 3050 N N . ALA A 1 407 ? -0.128 24.597 9.607 1.00 91.12 407 ALA A N 1
ATOM 3051 C CA . ALA A 1 407 ? -0.440 23.793 8.435 1.00 91.12 407 ALA A CA 1
ATOM 3052 C C . ALA A 1 407 ? -1.653 22.892 8.713 1.00 91.12 407 ALA A C 1
ATOM 3054 O O . ALA A 1 407 ? -1.840 22.380 9.814 1.00 91.12 407 ALA A O 1
ATOM 3055 N N . THR A 1 408 ? -2.466 22.621 7.696 1.00 90.94 408 THR A N 1
ATOM 3056 C CA . THR A 1 408 ? -3.547 21.611 7.784 1.00 90.94 408 THR A CA 1
ATOM 3057 C C . THR A 1 408 ? -3.066 20.244 8.284 1.00 90.94 408 THR A C 1
ATOM 3059 O O . THR A 1 408 ? -3.776 19.599 9.052 1.00 90.94 408 THR A O 1
ATOM 3062 N N . ALA A 1 409 ? -1.849 19.824 7.921 1.00 91.12 409 ALA A N 1
ATOM 3063 C CA . ALA A 1 409 ? -1.236 18.607 8.455 1.00 91.12 409 ALA A CA 1
ATOM 3064 C C . ALA A 1 409 ? -1.043 18.678 9.981 1.00 91.12 409 ALA A C 1
ATOM 3066 O O . ALA A 1 409 ? -1.361 17.717 10.673 1.00 91.12 409 ALA A O 1
ATOM 3067 N N . GLU A 1 410 ? -0.605 19.821 10.519 1.00 91.56 410 GLU A N 1
ATOM 3068 C CA . GLU A 1 410 ? -0.438 20.039 11.964 1.00 91.56 410 GLU A CA 1
ATOM 3069 C C . GLU A 1 410 ? -1.772 19.983 12.711 1.00 91.56 410 GLU A C 1
ATOM 3071 O O . GLU A 1 410 ? -1.852 19.393 13.787 1.00 91.56 410 GLU A O 1
ATOM 3076 N N . LEU A 1 411 ? -2.841 20.527 12.122 1.00 90.88 411 LEU A N 1
ATOM 3077 C CA . LEU A 1 411 ? -4.181 20.436 12.707 1.00 90.88 411 LEU A CA 1
ATOM 3078 C C . LEU A 1 411 ? -4.658 18.982 12.824 1.00 90.88 411 LEU A C 1
ATOM 3080 O O . LEU A 1 411 ? -5.231 18.599 13.843 1.00 90.88 411 LEU A O 1
ATOM 3084 N N . LEU A 1 412 ? -4.377 18.161 11.809 1.00 91.00 412 LEU A N 1
ATOM 3085 C CA . LEU A 1 412 ? -4.725 16.736 11.797 1.00 91.00 412 LEU A CA 1
ATOM 3086 C C . LEU A 1 412 ? -3.864 15.884 12.746 1.00 91.00 412 LEU A C 1
ATOM 3088 O O . LEU A 1 412 ? -4.270 14.772 13.090 1.00 91.00 412 LEU A O 1
ATOM 3092 N N . ARG A 1 413 ? -2.706 16.389 13.200 1.00 89.44 413 ARG A N 1
ATOM 3093 C CA . ARG A 1 413 ? -1.928 15.750 14.276 1.00 89.44 413 ARG A CA 1
ATOM 3094 C C . ARG A 1 413 ? -2.653 15.886 15.612 1.00 89.44 413 ARG A C 1
ATOM 3096 O O . ARG A 1 413 ? -2.756 14.915 16.355 1.00 89.44 413 ARG A O 1
ATOM 3103 N N . ALA A 1 414 ? -3.171 17.083 15.890 1.00 79.81 414 ALA A N 1
ATOM 3104 C CA . ALA A 1 414 ? -3.799 17.418 17.166 1.00 79.81 414 ALA A CA 1
ATOM 3105 C C . ALA A 1 414 ? -5.217 16.848 17.322 1.00 79.81 414 ALA A C 1
ATOM 3107 O O . ALA A 1 414 ? -5.634 16.553 18.440 1.00 79.81 414 ALA A O 1
ATOM 3108 N N . ALA A 1 415 ? -5.962 16.695 16.223 1.00 72.38 415 ALA A N 1
ATOM 3109 C CA . ALA A 1 415 ? -7.348 16.244 16.261 1.00 72.38 415 ALA A CA 1
ATOM 3110 C C . ALA A 1 415 ? -7.668 15.229 15.150 1.00 72.38 415 ALA A C 1
ATOM 3112 O O . ALA A 1 415 ? -7.103 15.297 14.058 1.00 72.38 415 ALA A O 1
ATOM 3113 N N . PRO A 1 416 ? -8.603 14.290 15.389 1.00 68.94 416 PRO A N 1
ATOM 3114 C CA . PRO A 1 416 ? -9.044 13.335 14.371 1.00 68.94 416 PRO A CA 1
ATOM 3115 C C . PRO A 1 416 ? -9.844 13.989 13.230 1.00 68.94 416 PRO A C 1
ATOM 3117 O O . PRO A 1 416 ? -9.917 13.413 12.149 1.00 68.94 416 PRO A O 1
ATOM 3120 N N . ALA A 1 417 ? -10.397 15.188 13.442 1.00 75.25 417 ALA A N 1
ATOM 3121 C CA . ALA A 1 417 ? -11.090 15.985 12.433 1.00 75.25 417 ALA A CA 1
ATOM 3122 C C . ALA A 1 417 ? -10.771 17.479 12.608 1.00 75.25 417 ALA A C 1
ATOM 3124 O O . ALA A 1 417 ? -10.559 17.946 13.728 1.00 75.25 417 ALA A O 1
ATOM 3125 N N . ALA A 1 418 ? -10.769 18.231 11.506 1.00 71.81 418 ALA A N 1
ATOM 3126 C CA . ALA A 1 418 ? -10.561 19.677 11.503 1.00 71.81 418 ALA A CA 1
ATOM 3127 C C . ALA A 1 418 ? -11.660 20.370 10.686 1.00 71.81 418 ALA A C 1
ATOM 3129 O O . ALA A 1 418 ? -11.903 20.011 9.536 1.00 71.81 418 ALA A O 1
ATOM 3130 N N . CYS A 1 419 ? -12.301 21.385 11.271 1.00 74.81 419 CYS A N 1
ATOM 3131 C CA . CYS A 1 419 ? -13.227 22.268 10.567 1.00 74.81 419 CYS A CA 1
ATOM 3132 C C . CYS A 1 419 ? -12.512 23.585 10.245 1.00 74.81 419 CYS A C 1
ATOM 3134 O O . CYS A 1 419 ? -12.218 24.377 11.141 1.00 74.81 419 CYS A O 1
ATOM 3136 N N . CYS A 1 420 ? -12.215 23.819 8.966 1.00 71.06 420 CYS A N 1
ATOM 3137 C CA . CYS A 1 420 ? -11.563 25.044 8.509 1.00 71.06 420 CYS A CA 1
ATOM 3138 C C . CYS A 1 420 ? -12.601 26.007 7.923 1.00 71.06 420 CYS A C 1
ATOM 3140 O O . CYS A 1 420 ? -13.059 25.827 6.798 1.00 71.06 420 CYS A O 1
ATOM 3142 N N . CYS A 1 421 ? -12.947 27.059 8.665 1.00 72.94 421 CYS A N 1
ATOM 3143 C CA . CYS A 1 421 ? -13.824 28.115 8.162 1.00 72.94 421 CYS A CA 1
ATOM 3144 C C . CYS A 1 421 ? -12.994 29.178 7.433 1.00 72.94 421 CYS A C 1
ATOM 3146 O O . CYS A 1 421 ? -12.318 29.989 8.070 1.00 72.94 421 CYS A O 1
ATOM 3148 N N . ALA A 1 422 ? -13.066 29.212 6.103 1.00 63.62 422 ALA A N 1
ATOM 3149 C CA . ALA A 1 422 ? -12.585 30.359 5.344 1.00 63.62 422 ALA A CA 1
ATOM 3150 C C . ALA A 1 422 ? -13.600 31.500 5.502 1.00 63.62 422 ALA A C 1
ATOM 3152 O O . ALA A 1 422 ? -14.671 31.479 4.899 1.00 63.62 422 ALA A O 1
ATOM 3153 N N . ARG A 1 423 ? -13.297 32.498 6.339 1.00 57.31 423 ARG A N 1
ATOM 3154 C CA . ARG A 1 423 ? -14.043 33.761 6.286 1.00 57.31 423 ARG A CA 1
ATOM 3155 C C . ARG A 1 423 ? -13.599 34.512 5.027 1.00 57.31 423 ARG A C 1
ATOM 3157 O O . ARG A 1 423 ? -12.397 34.766 4.913 1.00 57.31 423 ARG A O 1
ATOM 3164 N N . PRO A 1 424 ? -14.502 34.896 4.106 1.00 42.88 424 PRO A N 1
ATOM 3165 C CA . PRO A 1 424 ? -14.148 35.880 3.094 1.00 42.88 424 PRO A CA 1
ATOM 3166 C C . PRO A 1 424 ? -13.695 37.146 3.828 1.00 42.88 424 PRO A C 1
ATOM 3168 O O . PRO A 1 424 ? -14.355 37.598 4.767 1.00 42.88 424 PRO A O 1
ATOM 3171 N N . ALA A 1 425 ? -12.526 37.671 3.466 1.00 38.22 425 ALA A N 1
ATOM 3172 C CA . ALA A 1 425 ? -12.021 38.910 4.034 1.00 38.22 425 ALA A CA 1
ATOM 3173 C C . ALA A 1 425 ? -12.929 40.058 3.575 1.00 38.22 425 ALA A C 1
ATOM 3175 O O . ALA A 1 425 ? -12.735 40.623 2.506 1.00 38.22 425 ALA A O 1
ATOM 3176 N N . TRP A 1 426 ? -13.950 40.377 4.365 1.00 31.47 426 TRP A N 1
ATOM 3177 C CA . TRP A 1 426 ? -14.703 41.610 4.196 1.00 31.47 426 TRP A CA 1
ATOM 3178 C C . TRP A 1 426 ? -13.906 42.723 4.881 1.00 31.47 426 TRP A C 1
ATOM 3180 O O . TRP A 1 426 ? -13.667 42.615 6.089 1.00 31.47 426 TRP A O 1
ATOM 3190 N N . PRO A 1 427 ? -13.465 43.781 4.180 1.00 37.81 427 PRO A N 1
ATOM 3191 C CA . PRO A 1 427 ? -12.951 44.950 4.868 1.00 37.81 427 PRO A CA 1
ATOM 3192 C C . PRO A 1 427 ? -14.131 45.609 5.589 1.00 37.81 427 PRO A C 1
ATOM 3194 O O . PRO A 1 427 ? -15.005 46.216 4.973 1.00 37.81 427 PRO A O 1
ATOM 3197 N N . ALA A 1 428 ? -14.203 45.414 6.904 1.00 37.62 428 ALA A N 1
ATOM 3198 C CA . ALA A 1 428 ? -15.086 46.191 7.752 1.00 37.62 428 ALA A CA 1
ATOM 3199 C C . ALA A 1 428 ? -14.563 47.634 7.806 1.00 37.62 428 ALA A C 1
ATOM 3201 O O . ALA A 1 428 ? -13.368 47.849 8.004 1.00 37.62 428 ALA A O 1
ATOM 3202 N N . HIS A 1 429 ? -15.504 48.571 7.684 1.00 32.41 429 HIS A N 1
ATOM 3203 C CA . HIS A 1 429 ? -15.400 50.031 7.791 1.00 32.41 429 HIS A CA 1
ATOM 3204 C C . HIS A 1 429 ? -15.205 50.805 6.472 1.00 32.41 429 HIS A C 1
ATOM 3206 O O . HIS A 1 429 ? -14.113 50.800 5.903 1.00 32.41 429 HIS A O 1
ATOM 3212 N N . PRO A 1 430 ? -16.229 51.558 6.011 1.00 35.22 430 PRO A N 1
ATOM 3213 C CA . PRO A 1 430 ? -15.975 52.712 5.158 1.00 35.22 430 PRO A CA 1
ATOM 3214 C C . PRO A 1 430 ? -15.216 53.777 5.976 1.00 35.22 430 PRO A C 1
ATOM 3216 O O . PRO A 1 430 ? -15.494 53.938 7.170 1.00 35.22 430 PRO A O 1
ATOM 3219 N N . PRO A 1 431 ? -14.251 54.499 5.382 1.00 34.38 431 PRO A N 1
ATOM 3220 C CA . PRO A 1 431 ? -13.541 55.559 6.086 1.00 34.38 431 PRO A CA 1
ATOM 3221 C C . PRO A 1 431 ? -14.505 56.707 6.442 1.00 34.38 431 PRO A C 1
ATOM 3223 O O . PRO A 1 431 ? -15.442 56.976 5.684 1.00 34.38 431 PRO A O 1
ATOM 3226 N N . PRO A 1 432 ? -14.301 57.403 7.575 1.00 33.25 432 PRO A N 1
ATOM 3227 C CA . PRO A 1 432 ? -15.119 58.554 7.928 1.00 33.25 432 PRO A CA 1
ATOM 3228 C C . PRO A 1 432 ? -14.899 59.688 6.920 1.00 33.25 432 PRO A C 1
ATOM 3230 O O . PRO A 1 432 ? -13.771 60.011 6.547 1.00 33.25 432 PRO A O 1
ATOM 3233 N N . ALA A 1 433 ? -15.997 60.306 6.485 1.00 36.44 433 ALA A N 1
ATOM 3234 C CA . ALA A 1 433 ? -15.974 61.494 5.646 1.00 36.44 433 ALA A CA 1
ATOM 3235 C C . ALA A 1 433 ? -15.325 62.666 6.404 1.00 36.44 433 ALA A C 1
ATOM 3237 O O . ALA A 1 433 ? -15.811 63.072 7.459 1.00 36.44 433 ALA A O 1
ATOM 3238 N N . GLY A 1 434 ? -14.241 63.232 5.861 1.00 30.78 434 GLY A N 1
ATOM 3239 C CA . GLY A 1 434 ? -13.557 64.363 6.489 1.00 30.78 434 GLY A CA 1
ATOM 3240 C C . GLY A 1 434 ? -12.476 65.035 5.637 1.00 30.78 434 GLY A C 1
ATOM 3241 O O . GLY A 1 434 ? -11.314 64.673 5.727 1.00 30.78 434 GLY A O 1
ATOM 3242 N N . ARG A 1 435 ? -12.902 66.068 4.894 1.00 30.86 435 ARG A N 1
ATOM 3243 C CA . ARG A 1 435 ? -12.211 67.337 4.545 1.00 30.86 435 ARG A CA 1
ATOM 3244 C C . ARG A 1 435 ? -10.868 67.331 3.777 1.00 30.86 435 ARG A C 1
ATOM 3246 O O . ARG A 1 435 ? -9.793 67.176 4.334 1.00 30.86 435 ARG A O 1
ATOM 3253 N N . THR A 1 436 ? -10.993 67.684 2.493 1.00 34.16 436 THR A N 1
ATOM 3254 C CA . THR A 1 436 ? -10.234 68.695 1.713 1.00 34.16 436 THR A CA 1
ATOM 3255 C C . THR A 1 436 ? -8.813 69.095 2.151 1.00 34.16 436 THR A C 1
ATOM 3257 O O . THR A 1 436 ? -8.643 69.848 3.109 1.00 34.16 436 THR A O 1
ATOM 3260 N N . GLY A 1 437 ? -7.829 68.764 1.304 1.00 28.25 437 GLY A N 1
ATOM 3261 C CA . GLY A 1 437 ? -6.506 69.396 1.228 1.00 28.25 437 GLY A CA 1
ATOM 3262 C C . GLY A 1 437 ? -5.695 68.848 0.042 1.00 28.25 437 GLY A C 1
ATOM 3263 O O . GLY A 1 437 ? -5.391 67.663 0.001 1.00 28.25 437 GLY A O 1
ATOM 3264 N N . SER A 1 438 ? -5.399 69.698 -0.943 1.00 28.19 438 SER A N 1
ATOM 3265 C CA . SER A 1 438 ? -4.603 69.430 -2.162 1.00 28.19 438 SER A CA 1
ATOM 3266 C C . SER A 1 438 ? -3.103 69.766 -1.928 1.00 28.19 438 SER A C 1
ATOM 3268 O O . SER A 1 438 ? -2.788 70.319 -0.877 1.00 28.19 438 SER A O 1
ATOM 3270 N N . PRO A 1 439 ? -2.162 69.567 -2.877 1.00 41.28 439 PRO A N 1
ATOM 3271 C CA . PRO A 1 439 ? -1.442 68.329 -3.185 1.00 41.28 439 PRO A CA 1
ATOM 3272 C C . PRO A 1 439 ? 0.090 68.480 -2.988 1.00 41.28 439 PRO A C 1
ATOM 3274 O O . PRO A 1 439 ? 0.609 69.594 -2.959 1.00 41.28 439 PRO A O 1
ATOM 3277 N N . ARG A 1 440 ? 0.855 67.377 -2.957 1.00 26.53 440 ARG A N 1
ATOM 3278 C CA . ARG A 1 440 ? 2.286 67.368 -3.348 1.00 26.53 440 ARG A CA 1
ATOM 3279 C C . ARG A 1 440 ? 2.775 65.942 -3.664 1.00 26.53 440 ARG A C 1
ATOM 3281 O O . ARG A 1 440 ? 2.896 65.110 -2.776 1.00 26.53 440 ARG A O 1
ATOM 3288 N N . SER A 1 441 ? 3.047 65.691 -4.946 1.00 27.42 441 SER A N 1
ATOM 3289 C CA . SER A 1 441 ? 4.019 64.697 -5.462 1.00 27.42 441 SER A CA 1
ATOM 3290 C C . SER A 1 441 ? 5.460 65.219 -5.261 1.00 27.42 441 SER A C 1
ATOM 3292 O O . SER A 1 441 ? 5.573 66.411 -4.954 1.00 27.42 441 SER A O 1
ATOM 3294 N N . PRO A 1 442 ? 6.563 64.445 -5.457 1.00 40.19 442 PRO A N 1
ATOM 3295 C CA . PRO A 1 442 ? 6.771 63.206 -6.251 1.00 40.19 442 PRO A CA 1
ATOM 3296 C C . PRO A 1 442 ? 7.421 62.058 -5.415 1.00 40.19 442 PRO A C 1
ATOM 3298 O O . PRO A 1 442 ? 7.648 62.243 -4.231 1.00 40.19 442 PRO A O 1
ATOM 3301 N N . ALA A 1 443 ? 7.699 60.823 -5.853 1.00 27.22 443 ALA A N 1
ATOM 3302 C CA . ALA A 1 443 ? 8.122 60.279 -7.140 1.00 27.22 443 ALA A CA 1
ATOM 3303 C C . ALA A 1 443 ? 7.819 58.757 -7.249 1.00 27.22 443 ALA A C 1
ATOM 3305 O O . ALA A 1 443 ? 7.676 58.059 -6.249 1.00 27.22 443 ALA A O 1
ATOM 3306 N N . ASN A 1 444 ? 7.739 58.286 -8.497 1.00 28.95 444 ASN A N 1
ATOM 3307 C CA . ASN A 1 444 ? 7.616 56.898 -8.994 1.00 28.95 444 ASN A CA 1
ATOM 3308 C C . ASN A 1 444 ? 8.980 56.132 -8.865 1.00 28.95 444 ASN A C 1
ATOM 3310 O O . ASN A 1 444 ? 9.963 56.822 -8.591 1.00 28.95 444 ASN A O 1
ATOM 3314 N N . PRO A 1 445 ? 9.138 54.805 -9.149 1.00 39.12 445 PRO A N 1
ATOM 3315 C CA . PRO A 1 445 ? 8.273 53.966 -9.984 1.00 39.12 445 PRO A CA 1
ATOM 3316 C C . PRO A 1 445 ? 7.934 52.524 -9.530 1.00 39.12 445 PRO A C 1
ATOM 3318 O O . PRO A 1 445 ? 8.772 51.760 -9.072 1.00 39.12 445 PRO A O 1
ATOM 3321 N N . SER A 1 446 ? 6.679 52.188 -9.845 1.00 29.50 446 SER A N 1
ATOM 3322 C CA . SER A 1 446 ? 6.098 50.981 -10.471 1.00 29.50 446 SER A CA 1
ATOM 3323 C C . SER A 1 446 ? 6.235 49.533 -9.952 1.00 29.50 446 SER A C 1
ATOM 3325 O O . SER A 1 446 ? 7.258 49.136 -9.402 1.00 29.50 446 SER A O 1
ATOM 3327 N N . PRO A 1 447 ? 5.185 48.710 -10.213 1.00 35.34 447 PRO A N 1
ATOM 3328 C CA . PRO A 1 447 ? 4.914 47.443 -9.536 1.00 35.34 447 PRO A CA 1
ATOM 3329 C C . PRO A 1 447 ? 4.915 46.211 -10.469 1.00 35.34 447 PRO A C 1
ATOM 3331 O O . PRO A 1 447 ? 4.815 46.321 -11.689 1.00 35.34 447 PRO A O 1
ATOM 3334 N N . ALA A 1 448 ? 4.911 45.014 -9.878 1.00 26.67 448 ALA A N 1
ATOM 3335 C CA . ALA A 1 448 ? 4.494 43.781 -10.547 1.00 26.67 448 ALA A CA 1
ATOM 3336 C C . ALA A 1 448 ? 3.209 43.257 -9.884 1.00 26.67 448 ALA A C 1
ATOM 3338 O O . ALA A 1 448 ? 3.202 42.905 -8.705 1.00 26.67 448 ALA A O 1
ATOM 3339 N N . ALA A 1 449 ? 2.118 43.247 -10.650 1.00 30.02 449 ALA A N 1
ATOM 3340 C CA . ALA A 1 449 ? 0.849 42.614 -10.304 1.00 30.02 449 ALA A CA 1
ATOM 3341 C C . ALA A 1 449 ? 0.834 41.148 -10.789 1.00 30.02 449 ALA A C 1
ATOM 3343 O O . ALA A 1 449 ? 1.411 40.857 -11.840 1.00 30.02 449 ALA A O 1
ATOM 3344 N N . PRO A 1 450 ? 0.164 40.220 -10.082 1.00 31.41 450 PRO A N 1
ATOM 3345 C CA . PRO A 1 450 ? -0.047 38.864 -10.569 1.00 31.41 450 PRO A CA 1
ATOM 3346 C C . PRO A 1 450 ? -1.281 38.759 -11.477 1.00 31.41 450 PRO A C 1
ATOM 3348 O O . PRO A 1 450 ? -2.321 39.375 -11.245 1.00 31.41 450 PRO A O 1
ATOM 3351 N N . TRP A 1 451 ? -1.119 37.939 -12.512 1.00 27.58 451 TRP A N 1
ATOM 3352 C CA . TRP A 1 451 ? -2.072 37.634 -13.571 1.00 27.58 451 TRP A CA 1
ATOM 3353 C C . TRP A 1 451 ? -3.173 36.666 -13.117 1.00 27.58 451 TRP A C 1
ATOM 3355 O O . TRP A 1 451 ? -2.904 35.651 -12.475 1.00 27.58 451 TRP A O 1
ATOM 3365 N N . THR A 1 452 ? -4.405 36.949 -13.534 1.00 31.28 452 THR A N 1
ATOM 3366 C CA . THR A 1 452 ? -5.533 36.014 -13.622 1.00 31.28 452 THR A CA 1
ATOM 3367 C C . THR A 1 452 ? -5.531 35.336 -14.997 1.00 31.28 452 THR A C 1
ATOM 3369 O O . THR A 1 452 ? -5.328 35.999 -16.012 1.00 31.28 452 THR A O 1
ATOM 3372 N N . ALA A 1 453 ? -5.779 34.024 -15.047 1.00 28.28 453 ALA A N 1
ATOM 3373 C CA . ALA A 1 453 ? -5.968 33.272 -16.291 1.00 28.28 453 ALA A CA 1
ATOM 3374 C C . ALA A 1 453 ? -7.409 32.719 -16.386 1.00 28.28 453 ALA A C 1
ATOM 3376 O O . ALA A 1 453 ? -7.973 32.350 -15.352 1.00 28.28 453 ALA A O 1
ATOM 3377 N N . PRO A 1 454 ? -8.017 32.673 -17.590 1.00 32.38 454 PRO A N 1
ATOM 3378 C CA . PRO A 1 454 ? -9.429 32.348 -17.789 1.00 32.38 454 PRO A CA 1
ATOM 3379 C C . PRO A 1 454 ? -9.672 30.852 -18.065 1.00 32.38 454 PRO A C 1
ATOM 3381 O O . PRO A 1 454 ? -8.801 30.145 -18.567 1.00 32.38 454 PRO A O 1
ATOM 3384 N N . ALA A 1 455 ? -10.892 30.387 -17.783 1.00 27.05 455 ALA A N 1
ATOM 3385 C CA . ALA A 1 455 ? -11.389 29.063 -18.160 1.00 27.05 455 ALA A CA 1
ATOM 3386 C C . ALA A 1 455 ? -12.066 29.097 -19.547 1.00 27.05 455 ALA A C 1
ATOM 3388 O O . ALA A 1 455 ? -12.793 30.055 -19.822 1.00 27.05 455 ALA A O 1
ATOM 3389 N N . PRO A 1 456 ? -11.916 28.066 -20.403 1.00 31.62 456 PRO A N 1
ATOM 3390 C CA . PRO A 1 456 ? -12.759 27.908 -21.579 1.00 31.62 456 PRO A CA 1
ATOM 3391 C C . PRO A 1 456 ? -13.991 27.046 -21.264 1.00 31.62 456 PRO A C 1
ATOM 3393 O O . PRO A 1 456 ? -13.899 25.948 -20.717 1.00 31.62 456 PRO A O 1
ATOM 3396 N N . SER A 1 457 ? -15.155 27.567 -21.639 1.00 28.22 457 SER A N 1
ATOM 3397 C CA . SER A 1 457 ? -16.449 26.887 -21.650 1.00 28.22 457 SER A CA 1
ATOM 3398 C C . SER A 1 457 ? -16.583 25.968 -22.865 1.00 28.22 457 SER A C 1
ATOM 3400 O O . SER A 1 457 ? -16.254 26.377 -23.980 1.00 28.22 457 SER A O 1
ATOM 3402 N N . TRP A 1 458 ? -17.173 24.789 -22.676 1.00 25.36 458 TRP A N 1
ATOM 3403 C CA . TRP A 1 458 ? -17.754 23.998 -23.761 1.00 25.36 458 TRP A CA 1
ATOM 3404 C C . TRP A 1 458 ? -19.238 23.774 -23.472 1.00 25.36 458 TRP A C 1
ATOM 3406 O O . TRP A 1 458 ? -19.609 23.287 -22.406 1.00 25.36 458 TRP A O 1
ATOM 3416 N N . SER A 1 459 ? -20.076 24.183 -24.419 1.00 28.66 459 SER A N 1
ATOM 3417 C CA . SER A 1 459 ? -21.528 24.052 -24.418 1.00 28.66 459 SER A CA 1
ATOM 3418 C C . SER A 1 459 ? -21.947 22.870 -25.296 1.00 28.66 459 SER A C 1
ATOM 3420 O O . SER A 1 459 ? -21.519 22.747 -26.441 1.00 28.66 459 SER A O 1
ATOM 3422 N N . GLY A 1 460 ? -22.818 22.015 -24.760 1.00 24.36 460 GLY A N 1
ATOM 3423 C CA . GLY A 1 460 ? -23.566 20.986 -25.486 1.00 24.36 460 GLY A CA 1
ATOM 3424 C C . GLY A 1 460 ? -25.037 21.019 -25.039 1.00 24.36 460 GLY A C 1
ATOM 3425 O O . GLY A 1 460 ? -25.297 21.424 -23.904 1.00 24.36 460 GLY A O 1
ATOM 3426 N N . PRO A 1 461 ? -26.006 20.696 -25.915 1.00 28.91 461 PRO A N 1
ATOM 3427 C CA . PRO A 1 461 ? -27.357 21.236 -25.819 1.00 28.91 461 PRO A CA 1
ATOM 3428 C C . PRO A 1 461 ? -28.289 20.496 -24.851 1.00 28.91 461 PRO A C 1
ATOM 3430 O O . PRO A 1 461 ? -28.234 19.286 -24.651 1.00 28.91 461 PRO A O 1
ATOM 3433 N N . THR A 1 462 ? -29.190 21.310 -24.315 1.00 27.28 462 THR A N 1
ATOM 3434 C CA . THR A 1 462 ? -30.364 21.061 -23.476 1.00 27.28 462 THR A CA 1
ATOM 3435 C C . THR A 1 462 ? -31.331 19.984 -23.978 1.00 27.28 462 THR A C 1
ATOM 3437 O O . THR A 1 462 ? -31.714 19.991 -25.146 1.00 27.28 462 THR A O 1
ATOM 3440 N N . ALA A 1 463 ? -31.875 19.205 -23.037 1.00 25.34 463 ALA A N 1
ATOM 3441 C CA . ALA A 1 463 ? -33.221 18.640 -23.119 1.00 25.34 463 ALA A CA 1
ATOM 3442 C C . ALA A 1 463 ? -34.005 18.984 -21.835 1.00 25.34 463 ALA A C 1
ATOM 3444 O O . ALA A 1 463 ? -33.493 18.906 -20.720 1.00 25.34 463 ALA A O 1
ATOM 3445 N N . THR A 1 464 ? -35.233 19.442 -22.040 1.00 25.58 464 THR A N 1
ATOM 3446 C CA . THR A 1 464 ? -36.200 20.062 -21.119 1.00 25.58 464 THR A CA 1
ATOM 3447 C C . THR A 1 464 ? -36.930 19.083 -20.175 1.00 25.58 464 THR A C 1
ATOM 3449 O O . THR A 1 464 ? -37.524 18.139 -20.676 1.00 25.58 464 THR A O 1
ATOM 3452 N N . SER A 1 465 ? -36.925 19.399 -18.860 1.00 24.52 465 SER A N 1
ATOM 3453 C CA . SER A 1 465 ? -38.014 19.475 -17.831 1.00 24.52 465 SER A CA 1
ATOM 3454 C C . SER A 1 465 ? -39.158 18.426 -17.714 1.00 24.52 465 SER A C 1
ATOM 3456 O O . SER A 1 465 ? -39.436 17.739 -18.686 1.00 24.52 465 SER A O 1
ATOM 3458 N N . PRO A 1 466 ? -39.973 18.392 -16.612 1.00 33.69 466 PRO A N 1
ATOM 3459 C CA . PRO A 1 466 ? -39.873 19.061 -15.290 1.00 33.69 466 PRO A CA 1
ATOM 3460 C C . PRO A 1 466 ? -40.212 18.190 -14.037 1.00 33.69 466 PRO A C 1
ATOM 3462 O O . PRO A 1 466 ? -40.948 17.215 -14.105 1.00 33.69 466 PRO A O 1
ATOM 3465 N N . GLY A 1 467 ? -39.838 18.702 -12.853 1.00 22.98 467 GLY A N 1
ATOM 3466 C CA . GLY A 1 467 ? -40.817 18.945 -11.776 1.00 22.98 467 GLY A CA 1
ATOM 3467 C C . GLY A 1 467 ? -40.838 18.018 -10.553 1.00 22.98 467 GLY A C 1
ATOM 3468 O O . GLY A 1 467 ? -41.446 16.962 -10.597 1.00 22.98 467 GLY A O 1
ATOM 3469 N N . SER A 1 468 ? -40.335 18.514 -9.414 1.00 26.91 468 SER A N 1
ATOM 3470 C CA . SER A 1 468 ? -41.112 18.650 -8.162 1.00 26.91 468 SER A CA 1
ATOM 3471 C C . SER A 1 468 ? -40.236 19.231 -7.043 1.00 26.91 468 SER A C 1
ATOM 3473 O O . SER A 1 468 ? -39.247 18.623 -6.642 1.00 26.91 468 SER A O 1
ATOM 3475 N N . ALA A 1 469 ? -40.607 20.407 -6.533 1.00 26.61 469 ALA A N 1
ATOM 3476 C CA . ALA A 1 469 ? -40.064 20.983 -5.301 1.00 26.61 469 ALA A CA 1
ATOM 3477 C C . ALA A 1 469 ? -40.546 20.192 -4.063 1.00 26.61 469 ALA A C 1
ATOM 3479 O O . ALA A 1 469 ? -41.605 19.563 -4.126 1.00 26.61 469 ALA A O 1
ATOM 3480 N N . PRO A 1 470 ? -39.864 20.316 -2.907 1.00 31.00 470 PRO A N 1
ATOM 3481 C CA . PRO A 1 470 ? -40.481 21.175 -1.895 1.00 31.00 470 PRO A CA 1
ATOM 3482 C C . PRO A 1 470 ? -39.517 22.026 -1.042 1.00 31.00 470 PRO A C 1
ATOM 3484 O O . PRO A 1 470 ? -38.479 21.586 -0.567 1.00 31.00 470 PRO A O 1
ATOM 3487 N N . ARG A 1 471 ? -39.979 23.264 -0.823 1.00 25.59 471 ARG A N 1
ATOM 3488 C CA . ARG A 1 471 ? -40.000 24.062 0.419 1.00 25.59 471 ARG A CA 1
ATOM 3489 C C . ARG A 1 471 ? -38.815 23.948 1.390 1.00 25.59 471 ARG A C 1
ATOM 3491 O O . ARG A 1 471 ? -38.770 23.104 2.277 1.00 25.59 471 ARG A O 1
ATOM 3498 N N . THR A 1 472 ? -37.970 24.969 1.313 1.00 23.25 472 THR A N 1
ATOM 3499 C CA . THR A 1 472 ? -37.084 25.460 2.370 1.00 23.25 472 THR A CA 1
ATOM 3500 C C . THR A 1 472 ? -37.871 26.040 3.552 1.00 23.25 472 THR A C 1
ATOM 3502 O O . THR A 1 472 ? -38.675 26.956 3.369 1.00 23.25 472 THR A O 1
ATOM 3505 N N . THR A 1 473 ? -37.556 25.591 4.767 1.00 26.06 473 THR A N 1
ATOM 3506 C CA . THR A 1 473 ? -37.794 26.343 6.011 1.00 26.06 473 THR A CA 1
ATOM 3507 C C . THR A 1 473 ? -36.440 26.709 6.600 1.00 26.06 473 THR A C 1
ATOM 3509 O O . THR A 1 473 ? -35.559 25.861 6.724 1.00 26.06 473 THR A O 1
ATOM 3512 N N . ALA A 1 474 ? -36.266 27.994 6.893 1.00 24.83 474 ALA A N 1
ATOM 3513 C CA . ALA A 1 474 ? -35.014 28.595 7.314 1.00 24.83 474 ALA A CA 1
ATOM 3514 C C . ALA A 1 474 ? -34.842 28.616 8.844 1.00 24.83 474 ALA A C 1
ATOM 3516 O O . ALA A 1 474 ? -35.796 28.853 9.578 1.00 24.83 474 ALA A O 1
ATOM 3517 N N . CYS A 1 475 ? -33.568 28.498 9.235 1.00 24.53 475 CYS A N 1
ATOM 3518 C CA . CYS A 1 475 ? -32.868 29.115 10.371 1.00 24.53 475 CYS A CA 1
ATOM 3519 C C . CYS A 1 475 ? -33.144 28.691 11.829 1.00 24.53 475 CYS A C 1
ATOM 3521 O O . CYS A 1 475 ? -34.194 28.965 12.400 1.00 24.53 475 CYS A O 1
ATOM 3523 N N . ALA A 1 476 ? -32.058 28.243 12.480 1.00 25.47 476 ALA A N 1
ATOM 3524 C CA . ALA A 1 476 ? -31.713 28.537 13.877 1.00 25.47 476 ALA A CA 1
ATOM 3525 C C . ALA A 1 476 ? -30.171 28.755 14.017 1.00 25.47 476 ALA A C 1
ATOM 3527 O O . ALA A 1 476 ? -29.429 28.269 13.160 1.00 25.47 476 ALA A O 1
ATOM 3528 N N . PRO A 1 477 ? -29.684 29.525 15.021 1.00 35.97 477 PRO A N 1
ATOM 3529 C CA . PRO A 1 477 ? -28.395 30.252 15.008 1.00 35.97 477 PRO A CA 1
ATOM 3530 C C . PRO A 1 477 ? -27.222 29.521 15.722 1.00 35.97 477 PRO A C 1
ATOM 3532 O O . PRO A 1 477 ? -27.437 28.455 16.299 1.00 35.97 477 PRO A O 1
ATOM 3535 N N . PRO A 1 478 ? -25.970 30.050 15.689 1.00 32.81 478 PRO A N 1
ATOM 3536 C CA . PRO A 1 478 ? -24.779 29.286 16.073 1.00 32.81 478 PRO A CA 1
ATOM 3537 C C . PRO A 1 478 ? -24.512 29.243 17.587 1.00 32.81 478 PRO A C 1
ATOM 3539 O O . PRO A 1 478 ? -24.667 30.233 18.301 1.00 32.81 478 PRO A O 1
ATOM 3542 N N . CYS A 1 479 ? -24.039 28.078 18.038 1.00 24.66 479 CYS A N 1
ATOM 3543 C CA . CYS A 1 479 ? -23.633 27.765 19.405 1.00 24.66 479 CYS A CA 1
ATOM 3544 C C . CYS A 1 479 ? -22.412 28.574 19.874 1.00 24.66 479 CYS A C 1
ATOM 3546 O O . CYS A 1 479 ? -21.379 28.621 19.203 1.00 24.66 479 CYS A O 1
ATOM 3548 N N . THR A 1 480 ? -22.503 29.120 21.085 1.00 28.00 480 THR A N 1
ATOM 3549 C CA . THR A 1 480 ? -21.376 29.594 21.894 1.00 28.00 480 THR A CA 1
ATOM 3550 C C . THR A 1 480 ? -20.934 28.502 22.871 1.00 28.00 480 THR A C 1
ATOM 3552 O O . THR A 1 480 ? -21.751 27.827 23.494 1.00 28.00 480 THR A O 1
ATOM 3555 N N . ALA A 1 481 ? -19.619 28.318 22.987 1.00 27.42 481 ALA A N 1
ATOM 3556 C CA . ALA A 1 481 ? -18.986 27.405 23.930 1.00 27.42 481 ALA A CA 1
ATOM 3557 C C . ALA A 1 481 ? -18.969 28.007 25.346 1.00 27.42 481 ALA A C 1
ATOM 3559 O O . ALA A 1 481 ? -18.597 29.167 25.520 1.00 27.42 481 ALA A O 1
ATOM 3560 N N . GLY A 1 482 ? -19.321 27.205 26.352 1.00 24.72 482 GLY A N 1
ATOM 3561 C CA . GLY A 1 482 ? -19.228 27.560 27.767 1.00 24.72 482 GLY A CA 1
ATOM 3562 C C . GLY A 1 482 ? -18.933 26.324 28.614 1.00 24.72 482 GLY A C 1
ATOM 3563 O O . GLY A 1 482 ? -19.671 25.345 28.585 1.00 24.72 482 GLY A O 1
ATOM 3564 N N . SER A 1 483 ? -17.817 26.366 29.333 1.00 27.55 483 SER A N 1
ATOM 3565 C CA . SER A 1 483 ? -17.326 25.352 30.266 1.00 27.55 483 SER A CA 1
ATOM 3566 C C . SER A 1 483 ? -18.048 25.399 31.617 1.00 27.55 483 SER A C 1
ATOM 3568 O O . SER A 1 483 ? -18.109 26.475 32.207 1.00 27.55 483 SER A O 1
ATOM 3570 N N . ALA A 1 484 ? -18.455 24.248 32.168 1.00 26.28 484 ALA A N 1
ATOM 3571 C CA . ALA A 1 484 ? -18.586 24.030 33.618 1.00 26.28 484 ALA A CA 1
ATOM 3572 C C . ALA A 1 484 ? -18.681 22.523 33.964 1.00 26.28 484 ALA A C 1
ATOM 3574 O O . ALA A 1 484 ? -19.446 21.785 33.349 1.00 26.28 484 ALA A O 1
ATOM 3575 N N . ARG A 1 485 ? -17.908 22.072 34.963 1.00 26.55 485 ARG A N 1
ATOM 3576 C CA . ARG A 1 485 ? -18.121 20.839 35.763 1.00 26.55 485 ARG A CA 1
ATOM 3577 C C . ARG A 1 485 ? -18.754 21.244 37.124 1.00 26.55 485 ARG A C 1
ATOM 3579 O O . ARG A 1 485 ? -18.712 22.430 37.434 1.00 26.55 485 ARG A O 1
ATOM 3586 N N . PRO A 1 486 ? -19.081 20.308 38.038 1.00 37.59 486 PRO A N 1
ATOM 3587 C CA . PRO A 1 486 ? -20.150 19.305 37.999 1.00 37.59 486 PRO A CA 1
ATOM 3588 C C . PRO A 1 486 ? -21.117 19.480 39.204 1.00 37.59 486 PRO A C 1
ATOM 3590 O O . PRO A 1 486 ? -20.779 20.151 40.175 1.00 37.59 486 PRO A O 1
ATOM 3593 N N . ALA A 1 487 ? -22.293 18.847 39.193 1.00 26.62 487 ALA A N 1
ATOM 3594 C CA . ALA A 1 487 ? -23.158 18.756 40.377 1.00 26.62 487 ALA A CA 1
ATOM 3595 C C . ALA A 1 487 ? -23.926 17.424 40.410 1.00 26.62 487 ALA A C 1
ATOM 3597 O O . ALA A 1 487 ? -24.075 16.754 39.390 1.00 26.62 487 ALA A O 1
ATOM 3598 N N . GLU A 1 488 ? -24.317 17.043 41.620 1.00 26.52 488 GLU A N 1
ATOM 3599 C CA . GLU A 1 488 ? -24.589 15.698 42.123 1.00 26.52 488 GLU A CA 1
ATOM 3600 C C . GLU A 1 488 ? -25.897 15.036 41.660 1.00 26.52 488 GLU A C 1
ATOM 3602 O O . GLU A 1 488 ? -26.842 15.668 41.193 1.00 26.52 488 GLU A O 1
ATOM 3607 N N . ALA A 1 489 ? -25.931 13.715 41.866 1.00 27.97 489 ALA A N 1
ATOM 3608 C CA . ALA A 1 489 ? -27.108 12.852 41.815 1.00 27.97 489 ALA A CA 1
ATOM 3609 C C . ALA A 1 489 ? -28.165 13.231 42.876 1.00 27.97 489 ALA A C 1
ATOM 3611 O O . ALA A 1 489 ? -27.841 13.862 43.883 1.00 27.97 489 ALA A O 1
ATOM 3612 N N . PRO A 1 490 ? -29.407 12.731 42.730 1.00 33.28 490 PRO A N 1
ATOM 3613 C CA . PRO A 1 490 ? -29.761 11.598 43.595 1.00 33.28 490 PRO A CA 1
ATOM 3614 C C . PRO A 1 490 ? -30.706 10.551 42.966 1.00 33.28 490 PRO A C 1
ATOM 3616 O O . PRO A 1 490 ? -31.475 10.832 42.056 1.00 33.28 490 PRO A O 1
ATOM 3619 N N . GLY A 1 491 ? -30.718 9.357 43.577 1.00 26.27 491 GLY A N 1
ATOM 3620 C CA . GLY A 1 491 ? -31.974 8.645 43.864 1.00 26.27 491 GLY A CA 1
ATOM 3621 C C . GLY A 1 491 ? -32.345 7.439 42.996 1.00 26.27 491 GLY A C 1
ATOM 3622 O O . GLY A 1 491 ? -32.905 7.571 41.919 1.00 26.27 491 GLY A O 1
ATOM 3623 N N . ARG A 1 492 ? -32.117 6.238 43.543 1.00 28.00 492 ARG A N 1
ATOM 3624 C CA . ARG A 1 492 ? -32.615 4.926 43.085 1.00 28.00 492 ARG A CA 1
ATOM 3625 C C . ARG A 1 492 ? -34.111 4.738 43.392 1.00 28.00 492 ARG A C 1
ATOM 3627 O O . ARG A 1 492 ? -34.538 5.150 44.464 1.00 28.00 492 ARG A O 1
ATOM 3634 N N . THR A 1 493 ? -34.842 3.955 42.586 1.00 30.25 493 THR A N 1
ATOM 3635 C CA . THR A 1 493 ? -35.411 2.615 42.933 1.00 30.25 493 THR A CA 1
ATOM 3636 C C . THR A 1 493 ? -36.317 2.052 41.809 1.00 30.25 493 THR A C 1
ATOM 3638 O O . THR A 1 493 ? -36.702 2.806 40.919 1.00 30.25 493 THR A O 1
ATOM 3641 N N . PRO A 1 494 ? -36.559 0.719 41.761 1.00 36.44 494 PRO A N 1
ATOM 3642 C CA . PRO A 1 494 ? -36.761 -0.026 40.516 1.00 36.44 494 PRO A CA 1
ATOM 3643 C C . PRO A 1 494 ? -38.219 -0.432 40.246 1.00 36.44 494 PRO A C 1
ATOM 3645 O O . PRO A 1 494 ? -38.957 -0.789 41.160 1.00 36.44 494 PRO A O 1
ATOM 3648 N N . GLY A 1 495 ? -38.594 -0.463 38.964 1.00 28.58 495 GLY A N 1
ATOM 3649 C CA . GLY A 1 495 ? -39.850 -1.031 38.472 1.00 28.58 495 GLY A CA 1
ATOM 3650 C C . GLY A 1 495 ? -39.592 -2.272 37.621 1.00 28.58 495 GLY A C 1
ATOM 3651 O O . GLY A 1 495 ? -39.019 -2.195 36.539 1.00 28.58 495 GLY A O 1
ATOM 3652 N N . THR A 1 496 ? -40.000 -3.417 38.147 1.00 29.14 496 THR A N 1
ATOM 3653 C CA . THR A 1 496 ? -40.049 -4.740 37.524 1.00 29.14 496 THR A CA 1
ATOM 3654 C C . THR A 1 496 ? -41.080 -4.794 36.391 1.00 29.14 496 THR A C 1
ATOM 3656 O O . THR A 1 496 ? -42.260 -4.547 36.619 1.00 29.14 496 THR A O 1
ATOM 3659 N N . ALA A 1 497 ? -40.672 -5.210 35.188 1.00 31.06 497 ALA A N 1
ATOM 3660 C CA . ALA A 1 497 ? -41.588 -5.704 34.158 1.00 31.06 497 ALA A CA 1
ATOM 3661 C C . ALA A 1 497 ? -40.908 -6.831 33.363 1.00 31.06 497 ALA A C 1
ATOM 3663 O O . ALA A 1 497 ? -39.905 -6.620 32.683 1.00 31.06 497 ALA A O 1
ATOM 3664 N N . ALA A 1 498 ? -41.431 -8.047 33.518 1.00 33.34 498 ALA A N 1
ATOM 3665 C CA . ALA A 1 498 ? -40.998 -9.248 32.814 1.00 33.34 498 ALA A CA 1
ATOM 3666 C C . ALA A 1 498 ? -41.538 -9.275 31.364 1.00 33.34 498 ALA A C 1
ATOM 3668 O O . ALA A 1 498 ? -42.627 -8.751 31.119 1.00 33.34 498 ALA A O 1
ATOM 3669 N N . PRO A 1 499 ? -40.820 -9.896 30.407 1.00 39.53 499 PRO A N 1
ATOM 3670 C CA . PRO A 1 499 ? -41.229 -9.962 29.004 1.00 39.53 499 PRO A CA 1
ATOM 3671 C C . PRO A 1 499 ? -42.153 -11.164 28.707 1.00 39.53 499 PRO A C 1
ATOM 3673 O O . PRO A 1 499 ? -42.067 -12.187 29.393 1.00 39.53 499 PRO A O 1
ATOM 3676 N N . PRO A 1 500 ? -43.009 -11.096 27.667 1.00 40.66 500 PRO A N 1
ATOM 3677 C CA . PRO A 1 500 ? -43.800 -12.240 27.213 1.00 40.66 500 PRO A CA 1
ATOM 3678 C C . PRO A 1 500 ? -42.961 -13.244 26.382 1.00 40.66 500 PRO A C 1
ATOM 3680 O O . PRO A 1 500 ? -41.917 -12.879 25.837 1.00 40.66 500 PRO A O 1
ATOM 3683 N N . PRO A 1 501 ? -43.385 -14.523 26.290 1.00 46.47 501 PRO A N 1
ATOM 3684 C CA . PRO A 1 501 ? -42.514 -15.639 25.915 1.00 46.47 501 PRO A CA 1
ATOM 3685 C C . PRO A 1 501 ? -42.401 -15.899 24.401 1.00 46.47 501 PRO A C 1
ATOM 3687 O O . PRO A 1 501 ? -43.338 -15.699 23.631 1.00 46.47 501 PRO A O 1
ATOM 3690 N N . HIS A 1 502 ? -41.246 -16.445 24.004 1.00 36.50 502 HIS A N 1
ATOM 3691 C CA . HIS A 1 502 ? -40.946 -16.983 22.672 1.00 36.50 502 HIS A CA 1
ATOM 3692 C C . HIS A 1 502 ? -41.835 -18.184 22.276 1.00 36.50 502 HIS A C 1
ATOM 3694 O O . HIS A 1 502 ? -42.099 -19.050 23.117 1.00 36.50 502 HIS A O 1
ATOM 3700 N N . PRO A 1 503 ? -42.186 -18.344 20.984 1.00 42.47 503 PRO A N 1
ATOM 3701 C CA . PRO A 1 503 ? -42.739 -19.592 20.473 1.00 42.47 503 PRO A CA 1
ATOM 3702 C C . PRO A 1 503 ? -41.649 -20.655 20.236 1.00 42.47 503 PRO A C 1
ATOM 3704 O O . PRO A 1 503 ? -40.557 -20.393 19.729 1.00 42.47 503 PRO A O 1
ATOM 3707 N N . ARG A 1 504 ? -41.987 -21.881 20.642 1.00 33.59 504 ARG A N 1
ATOM 3708 C CA . ARG A 1 504 ? -41.165 -23.098 20.676 1.00 33.59 504 ARG A CA 1
ATOM 3709 C C . ARG A 1 504 ? -40.829 -23.634 19.274 1.00 33.59 504 ARG A C 1
ATOM 3711 O O . ARG A 1 504 ? -41.697 -23.703 18.410 1.00 33.59 504 ARG A O 1
ATOM 3718 N N . ARG A 1 505 ? -39.592 -24.119 19.097 1.00 35.12 505 ARG A N 1
ATOM 3719 C CA . ARG A 1 505 ? -39.189 -25.030 18.005 1.00 35.12 505 ARG A CA 1
ATOM 3720 C C . ARG A 1 505 ? -39.738 -26.452 18.245 1.00 35.12 505 ARG A C 1
ATOM 3722 O O . ARG A 1 505 ? -39.767 -26.877 19.401 1.00 35.12 505 ARG A O 1
ATOM 3729 N N . PRO A 1 506 ? -40.110 -27.208 17.194 1.00 44.19 506 PRO A N 1
ATOM 3730 C CA . PRO A 1 506 ? -40.477 -28.620 17.310 1.00 44.19 506 PRO A CA 1
ATOM 3731 C C . PRO A 1 506 ? -39.242 -29.556 17.390 1.00 44.19 506 PRO A C 1
ATOM 3733 O O . PRO A 1 506 ? -38.151 -29.164 16.965 1.00 44.19 506 PRO A O 1
ATOM 3736 N N . PRO A 1 507 ? -39.395 -30.778 17.947 1.00 49.06 507 PRO A N 1
ATOM 3737 C CA . PRO A 1 507 ? -38.301 -31.710 18.260 1.00 49.06 507 PRO A CA 1
ATOM 3738 C C . PRO A 1 507 ? -37.803 -32.518 17.039 1.00 49.06 507 PRO A C 1
ATOM 3740 O O . PRO A 1 507 ? -38.507 -32.596 16.029 1.00 49.06 507 PRO A O 1
ATOM 3743 N N . PRO A 1 508 ? -36.615 -33.157 17.120 1.00 40.25 508 PRO A N 1
ATOM 3744 C CA . PRO A 1 508 ? -36.053 -33.941 16.023 1.00 40.25 508 PRO A CA 1
ATOM 3745 C C . PRO A 1 508 ? -36.706 -35.329 15.933 1.00 40.25 508 PRO A C 1
ATOM 3747 O O . PRO A 1 508 ? -37.027 -35.944 16.951 1.00 40.25 508 PRO A O 1
ATOM 3750 N N . ARG A 1 509 ? -36.874 -35.848 14.710 1.00 36.03 509 ARG A N 1
ATOM 3751 C CA . ARG A 1 509 ? -37.226 -37.258 14.464 1.00 36.03 509 ARG A CA 1
ATOM 3752 C C . ARG A 1 509 ? -35.959 -38.118 14.293 1.00 36.03 509 ARG A C 1
ATOM 3754 O O . ARG A 1 509 ? -34.954 -37.595 13.811 1.00 36.03 509 ARG A O 1
ATOM 3761 N N . PRO A 1 510 ? -35.997 -39.405 14.691 1.00 40.94 510 PRO A N 1
ATOM 3762 C CA . PRO A 1 510 ? -34.829 -40.276 14.776 1.00 40.94 510 PRO A CA 1
ATOM 3763 C C . PRO A 1 510 ? -34.498 -40.945 13.436 1.00 40.94 510 PRO A C 1
ATOM 3765 O O . PRO A 1 510 ? -35.335 -41.022 12.539 1.00 40.94 510 PRO A O 1
ATOM 3768 N N . GLY A 1 511 ? -33.247 -41.394 13.318 1.00 29.73 511 GLY A N 1
ATOM 3769 C CA . GLY A 1 511 ? -32.648 -41.872 12.078 1.00 29.73 511 GLY A CA 1
ATOM 3770 C C . GLY A 1 511 ? -33.034 -43.282 11.635 1.00 29.73 511 GLY A C 1
ATOM 3771 O O . GLY A 1 511 ? -33.632 -44.065 12.366 1.00 29.73 511 GLY A O 1
ATOM 3772 N N . THR A 1 512 ? -32.578 -43.599 10.425 1.00 29.70 512 THR A N 1
ATOM 3773 C CA . THR A 1 512 ? -32.460 -44.956 9.894 1.00 29.70 512 THR A CA 1
ATOM 3774 C C . THR A 1 512 ? -31.153 -45.087 9.124 1.00 29.70 512 THR A C 1
ATOM 3776 O O . THR A 1 512 ? -30.828 -44.297 8.241 1.00 29.70 512 THR A O 1
ATOM 3779 N N . THR A 1 513 ? -30.422 -46.115 9.525 1.00 31.52 513 THR A N 1
AT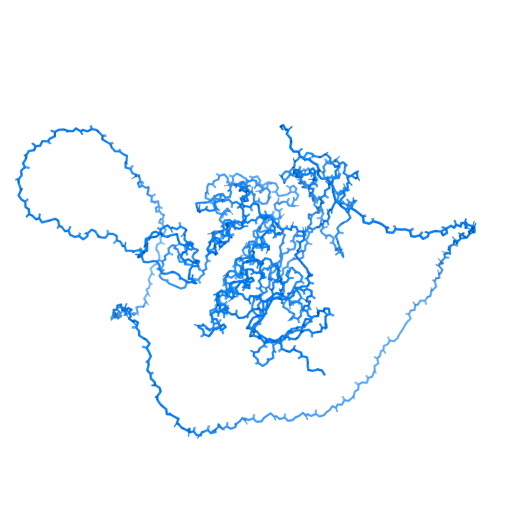OM 3780 C CA . THR A 1 513 ? -29.244 -46.756 8.949 1.00 31.52 513 THR A CA 1
ATOM 3781 C C . THR A 1 513 ? -29.474 -47.346 7.555 1.00 31.52 513 THR A C 1
ATOM 3783 O O . THR A 1 513 ? -30.454 -48.055 7.351 1.00 31.52 513 THR A O 1
ATOM 3786 N N . ALA A 1 514 ? -28.496 -47.170 6.667 1.00 31.36 514 ALA A N 1
ATOM 3787 C CA . ALA A 1 514 ? -28.024 -48.109 5.637 1.00 31.36 514 ALA A CA 1
ATOM 3788 C C . ALA A 1 514 ? -26.732 -47.477 5.075 1.00 31.36 514 ALA A C 1
ATOM 3790 O O . ALA A 1 514 ? -26.701 -46.276 4.849 1.00 31.36 514 ALA A O 1
ATOM 3791 N N . GLY A 1 515 ? -25.592 -48.132 4.900 1.00 27.23 515 GLY A N 1
ATOM 3792 C CA . GLY A 1 515 ? -25.337 -49.529 4.584 1.00 27.23 515 GLY A CA 1
ATOM 3793 C C . GLY A 1 515 ? -24.345 -49.521 3.416 1.00 27.23 515 GLY A C 1
ATOM 3794 O O . GLY A 1 515 ? -24.607 -48.906 2.390 1.00 27.23 515 GLY A O 1
ATOM 3795 N N . LEU A 1 516 ? -23.179 -50.131 3.623 1.00 28.95 516 LEU A N 1
ATOM 3796 C CA . LEU A 1 516 ? -22.036 -50.198 2.711 1.00 28.95 516 LEU A CA 1
ATOM 3797 C C . LEU A 1 516 ? -22.403 -50.638 1.278 1.00 28.95 516 LEU A C 1
ATOM 3799 O O . LEU A 1 516 ? -23.205 -51.557 1.123 1.00 28.95 516 LEU A O 1
ATOM 3803 N N . ARG A 1 517 ? -21.647 -50.159 0.274 1.00 27.30 517 ARG A N 1
ATOM 3804 C CA . ARG A 1 517 ? -20.737 -51.004 -0.540 1.00 27.30 517 ARG A CA 1
ATOM 3805 C C . ARG A 1 517 ? -19.969 -50.213 -1.609 1.00 27.30 517 ARG A C 1
ATOM 3807 O O . ARG A 1 517 ? -20.531 -49.482 -2.413 1.00 27.30 517 ARG A O 1
ATOM 3814 N N . THR A 1 518 ? -18.662 -50.442 -1.598 1.00 31.67 518 THR A N 1
ATOM 3815 C CA . THR A 1 518 ? -17.675 -50.241 -2.665 1.00 31.67 518 THR A CA 1
ATOM 3816 C C . THR A 1 518 ? -17.893 -51.204 -3.841 1.00 31.67 518 THR A C 1
ATOM 3818 O O . THR A 1 518 ? -18.518 -52.255 -3.673 1.00 31.67 518 THR A O 1
ATOM 3821 N N . PRO A 1 519 ? -17.224 -50.944 -4.979 1.00 38.59 519 PRO A N 1
ATOM 3822 C CA . PRO A 1 519 ? -16.634 -52.009 -5.779 1.00 38.59 519 PRO A CA 1
ATOM 3823 C C . PRO A 1 519 ? -15.099 -51.878 -5.874 1.00 38.59 519 PRO A C 1
ATOM 3825 O O . PRO A 1 519 ? -14.554 -50.909 -6.393 1.00 38.59 519 PRO A O 1
ATOM 3828 N N . HIS A 1 520 ? -14.417 -52.910 -5.369 1.00 29.75 520 HIS A N 1
ATOM 3829 C CA . HIS A 1 520 ? -13.132 -53.451 -5.848 1.00 29.75 520 HIS A CA 1
ATOM 3830 C C . HIS A 1 520 ? -13.263 -53.898 -7.329 1.00 29.75 520 HIS A C 1
ATOM 3832 O O . HIS A 1 520 ? -14.375 -54.172 -7.761 1.00 29.75 520 HIS A O 1
ATOM 3838 N N . ALA A 1 521 ? -12.248 -54.135 -8.168 1.00 30.17 521 ALA A N 1
ATOM 3839 C CA . ALA A 1 521 ? -10.783 -54.084 -8.136 1.00 30.17 521 ALA A CA 1
ATOM 3840 C C . ALA A 1 521 ? -10.262 -54.471 -9.551 1.00 30.17 521 ALA A C 1
ATOM 3842 O O . ALA A 1 521 ? -11.051 -54.905 -10.390 1.00 30.17 521 ALA A O 1
ATOM 3843 N N . ARG A 1 522 ? -8.921 -54.504 -9.684 1.00 29.22 522 ARG A N 1
ATOM 3844 C CA . ARG A 1 522 ? -8.056 -55.230 -10.653 1.00 29.22 522 ARG A CA 1
ATOM 3845 C C . ARG A 1 522 ? -7.553 -54.374 -11.832 1.00 29.22 522 ARG A C 1
ATOM 3847 O O . ARG A 1 522 ? -8.349 -53.779 -12.533 1.00 29.22 522 ARG A O 1
ATOM 3854 N N . GLY A 1 523 ? -6.252 -54.293 -12.117 1.00 25.44 523 GLY A N 1
ATOM 3855 C CA . GLY A 1 523 ? -5.102 -54.961 -11.506 1.00 25.44 523 GLY A CA 1
ATOM 3856 C C . GLY A 1 523 ? -3.759 -54.394 -11.988 1.00 25.44 523 GLY A C 1
ATOM 3857 O O . GLY A 1 523 ? -3.687 -53.706 -13.000 1.00 25.44 523 GLY A O 1
ATOM 3858 N N . SER A 1 524 ? -2.704 -54.704 -11.235 1.00 29.61 524 SER A N 1
ATOM 3859 C CA . SER A 1 524 ? -1.320 -54.798 -11.730 1.00 29.61 524 SER A CA 1
ATOM 3860 C C . SER A 1 524 ? -1.066 -56.238 -12.222 1.00 29.61 524 SER A C 1
ATOM 3862 O O . SER A 1 524 ? -1.876 -57.118 -11.905 1.00 29.61 524 SER A O 1
ATOM 3864 N N . PRO A 1 525 ? 0.035 -56.521 -12.950 1.00 44.41 525 PRO A N 1
ATOM 3865 C CA . PRO A 1 525 ? 1.301 -56.776 -12.241 1.00 44.41 525 PRO A CA 1
ATOM 3866 C C . PRO A 1 525 ? 2.607 -56.346 -12.955 1.00 44.41 525 PRO A C 1
ATOM 3868 O O . PRO A 1 525 ? 2.656 -56.278 -14.176 1.00 44.41 525 PRO A O 1
ATOM 3871 N N . ALA A 1 526 ? 3.660 -56.211 -12.121 1.00 29.59 526 ALA A N 1
ATOM 3872 C CA . ALA A 1 526 ? 5.085 -56.542 -12.361 1.00 29.59 526 ALA A CA 1
ATOM 3873 C C . ALA A 1 526 ? 5.887 -55.660 -13.367 1.00 29.59 526 ALA A C 1
ATOM 3875 O O . ALA A 1 526 ? 5.353 -55.235 -14.375 1.00 29.59 526 ALA A O 1
ATOM 3876 N N . THR A 1 527 ? 7.180 -55.318 -13.214 1.00 27.64 527 THR A N 1
ATOM 3877 C CA . THR A 1 527 ? 8.283 -55.810 -12.357 1.00 27.64 527 THR A CA 1
ATOM 3878 C C . THR A 1 527 ? 9.534 -54.912 -12.503 1.00 27.64 527 THR A C 1
ATOM 3880 O O . THR A 1 527 ? 9.770 -54.416 -13.598 1.00 27.64 527 THR A O 1
ATOM 3883 N N . ALA A 1 528 ? 10.370 -54.883 -11.445 1.00 28.00 528 ALA A N 1
ATOM 3884 C CA . ALA A 1 528 ? 11.841 -54.684 -11.421 1.00 28.00 528 ALA A CA 1
ATOM 3885 C C . ALA A 1 528 ? 12.389 -53.263 -11.758 1.00 28.00 528 ALA A C 1
ATOM 3887 O O . ALA A 1 528 ? 11.850 -52.569 -12.601 1.00 28.00 528 ALA A O 1
ATOM 3888 N N . THR A 1 529 ? 13.454 -52.705 -11.164 1.00 27.88 529 THR A N 1
ATOM 3889 C CA . THR A 1 529 ? 14.567 -53.241 -10.359 1.00 27.88 529 THR A CA 1
ATOM 3890 C C . THR A 1 529 ? 15.279 -52.067 -9.662 1.00 27.88 529 THR A C 1
ATOM 3892 O O . THR A 1 529 ? 15.508 -51.032 -10.284 1.00 27.88 529 THR A O 1
ATOM 3895 N N . THR A 1 530 ? 15.673 -52.231 -8.400 1.00 30.47 530 THR A N 1
ATOM 3896 C CA . THR A 1 530 ? 16.660 -51.391 -7.689 1.00 30.47 530 THR A CA 1
ATOM 3897 C C . THR A 1 530 ? 18.084 -51.793 -8.102 1.00 30.47 530 THR A C 1
ATOM 3899 O O . THR A 1 530 ? 18.294 -52.953 -8.465 1.00 30.47 530 THR A O 1
ATOM 3902 N N . PRO A 1 531 ? 19.091 -50.917 -7.925 1.00 39.56 531 PRO A N 1
ATOM 3903 C CA . PRO A 1 531 ? 20.279 -51.414 -7.239 1.00 39.56 531 PRO A CA 1
ATOM 3904 C C . PRO A 1 531 ? 20.848 -50.470 -6.172 1.00 39.56 531 PRO A C 1
ATOM 3906 O O . PRO A 1 531 ? 20.625 -49.264 -6.123 1.00 39.56 531 PRO A O 1
ATOM 3909 N N . SER A 1 532 ? 21.574 -51.137 -5.290 1.00 27.34 532 SER A N 1
ATOM 3910 C CA . SER A 1 532 ? 22.199 -50.762 -4.032 1.00 27.34 532 SER A CA 1
ATOM 3911 C C . SER A 1 532 ? 23.516 -49.977 -4.149 1.00 27.34 532 SER A C 1
ATOM 3913 O O . SER A 1 532 ? 24.233 -50.061 -5.141 1.00 27.34 532 SER A O 1
ATOM 3915 N N . LEU A 1 533 ? 23.832 -49.290 -3.044 1.00 32.28 533 LEU A N 1
ATOM 3916 C CA . LEU A 1 533 ? 25.101 -48.660 -2.634 1.00 32.28 533 LEU A CA 1
ATOM 3917 C C . LEU A 1 533 ? 26.366 -49.521 -2.841 1.00 32.28 533 LEU A C 1
ATOM 3919 O O . LEU A 1 533 ? 26.284 -50.747 -2.924 1.00 32.28 533 LEU A O 1
ATOM 3923 N N . PRO A 1 534 ? 27.548 -48.896 -2.659 1.00 39.28 534 PRO A N 1
ATOM 3924 C CA . PRO A 1 534 ? 28.428 -49.422 -1.613 1.00 39.28 534 PRO A CA 1
ATOM 3925 C C . PRO A 1 534 ? 28.981 -48.358 -0.647 1.00 39.28 534 PRO A C 1
ATOM 3927 O O . PRO A 1 534 ? 29.378 -47.259 -1.028 1.00 39.28 534 PRO A O 1
ATOM 3930 N N . ARG A 1 535 ? 29.056 -48.758 0.629 1.00 28.03 535 ARG A N 1
ATOM 3931 C CA . ARG A 1 535 ? 29.931 -48.194 1.667 1.00 28.03 535 ARG A CA 1
ATOM 3932 C C . ARG A 1 535 ? 31.397 -48.530 1.362 1.00 28.03 535 ARG A C 1
ATOM 3934 O O . ARG A 1 535 ? 31.690 -49.632 0.902 1.00 28.03 535 ARG A O 1
ATOM 3941 N N . LYS A 1 536 ? 32.312 -47.641 1.752 1.00 27.98 536 LYS A N 1
ATOM 3942 C CA . LYS A 1 536 ? 33.681 -47.994 2.152 1.00 27.98 536 LYS A CA 1
ATOM 3943 C C . LYS A 1 536 ? 33.939 -47.410 3.538 1.00 27.98 536 LYS A C 1
ATOM 3945 O O . LYS A 1 536 ? 34.001 -46.195 3.689 1.00 27.98 536 LYS A O 1
ATOM 3950 N N . ASP A 1 537 ? 34.084 -48.302 4.509 1.00 28.97 537 ASP A N 1
ATOM 3951 C CA . ASP A 1 537 ? 34.810 -48.059 5.750 1.00 28.97 537 ASP A CA 1
ATOM 3952 C C . ASP A 1 537 ? 36.309 -48.239 5.473 1.00 28.97 537 ASP A C 1
ATOM 3954 O O . ASP A 1 537 ? 36.698 -49.172 4.766 1.00 28.97 537 ASP A O 1
ATOM 3958 N N . ASN A 1 538 ? 37.157 -47.395 6.065 1.00 28.14 538 ASN A N 1
ATOM 3959 C CA . ASN A 1 538 ? 38.395 -47.891 6.659 1.00 28.14 538 ASN A CA 1
ATOM 3960 C C . ASN A 1 538 ? 38.873 -46.990 7.811 1.00 28.14 538 ASN A C 1
ATOM 3962 O O . ASN A 1 538 ? 38.895 -45.765 7.706 1.00 28.14 538 ASN A O 1
ATOM 3966 N N . HIS A 1 539 ? 39.235 -47.664 8.902 1.00 29.12 539 HIS A N 1
ATOM 3967 C CA . HIS A 1 539 ? 39.923 -47.213 10.117 1.00 29.12 539 HIS A CA 1
ATOM 3968 C C . HIS A 1 539 ? 41.209 -46.405 9.819 1.00 29.12 539 HIS A C 1
ATOM 3970 O O . HIS A 1 539 ? 41.784 -46.557 8.750 1.00 29.12 539 HIS A O 1
ATOM 3976 N N . GLY A 1 540 ? 41.802 -45.590 10.698 1.00 26.86 540 GLY A N 1
ATOM 3977 C CA . GLY A 1 540 ? 41.653 -45.340 12.133 1.00 26.86 540 GLY A CA 1
ATOM 3978 C C . GLY A 1 540 ? 42.941 -44.680 12.683 1.00 26.86 540 GLY A C 1
ATOM 3979 O O . GLY A 1 540 ? 43.918 -44.551 11.948 1.00 26.86 540 GLY A O 1
ATOM 3980 N N . ARG A 1 541 ? 42.930 -44.383 13.996 1.00 27.52 541 ARG A N 1
ATOM 3981 C CA . ARG A 1 541 ? 43.980 -43.837 14.904 1.00 27.52 541 ARG A CA 1
ATOM 3982 C C . ARG A 1 541 ? 43.961 -42.311 15.100 1.00 27.52 541 ARG A C 1
ATOM 3984 O O . ARG A 1 541 ? 44.117 -41.555 14.155 1.00 27.52 541 ARG A O 1
ATOM 3991 N N . ASP A 1 542 ? 43.504 -41.852 16.273 1.00 28.66 542 ASP A N 1
ATOM 3992 C CA . ASP A 1 542 ? 44.273 -41.607 17.526 1.00 28.66 542 ASP A CA 1
ATOM 3993 C C . ASP A 1 542 ? 45.253 -40.436 17.347 1.00 28.66 542 ASP A C 1
ATOM 3995 O O . ASP A 1 542 ? 46.068 -40.454 16.440 1.00 28.66 542 ASP A O 1
ATOM 3999 N N . SER A 1 543 ? 45.301 -39.381 18.157 1.00 29.42 543 SER A N 1
ATOM 4000 C CA . SER A 1 543 ? 45.088 -39.244 19.600 1.00 29.42 543 SER A CA 1
ATOM 4001 C C . SER A 1 543 ? 45.221 -37.745 19.953 1.00 29.42 543 SER A C 1
ATOM 4003 O O . SER A 1 543 ? 45.746 -36.975 19.151 1.00 29.42 543 SER A O 1
ATOM 4005 N N . GLY A 1 544 ? 44.806 -37.318 21.152 1.00 27.19 544 GLY A N 1
ATOM 4006 C CA . GLY A 1 544 ? 45.310 -36.059 21.730 1.00 27.19 544 GLY A CA 1
ATOM 4007 C C . GLY A 1 544 ? 44.278 -35.162 22.403 1.00 27.19 544 GLY A C 1
ATOM 4008 O O . GLY A 1 544 ? 43.880 -34.129 21.878 1.00 27.19 544 GLY A O 1
ATOM 4009 N N . ARG A 1 545 ? 43.895 -35.529 23.628 1.00 30.89 545 ARG A N 1
ATOM 4010 C CA . ARG A 1 545 ? 43.323 -34.607 24.618 1.00 30.89 545 ARG A CA 1
ATOM 4011 C C . ARG A 1 545 ? 44.332 -33.492 24.919 1.00 30.89 545 ARG A C 1
ATOM 4013 O O . ARG A 1 545 ? 45.472 -33.820 25.205 1.00 30.89 545 ARG A O 1
ATOM 4020 N N . HIS A 1 546 ? 43.888 -32.240 25.050 1.00 29.77 546 HIS A N 1
ATOM 4021 C CA . HIS A 1 546 ? 44.310 -31.400 26.176 1.00 29.77 546 HIS A CA 1
ATOM 4022 C C . HIS A 1 546 ? 43.297 -30.295 26.499 1.00 29.77 546 HIS A C 1
ATOM 4024 O O . HIS A 1 546 ? 42.722 -29.638 25.637 1.00 29.77 546 HIS A O 1
ATOM 4030 N N . ARG A 1 547 ? 43.059 -30.174 27.805 1.00 30.31 547 ARG A N 1
ATOM 4031 C CA . ARG A 1 547 ? 42.199 -29.223 28.508 1.00 30.31 547 ARG A CA 1
ATOM 4032 C C . ARG A 1 547 ? 42.874 -27.855 28.670 1.00 30.31 547 ARG A C 1
ATOM 4034 O O . ARG A 1 547 ? 44.086 -27.795 28.801 1.00 30.31 547 ARG A O 1
ATOM 4041 N N . CYS A 1 548 ? 42.014 -26.853 28.884 1.00 26.28 548 CYS A N 1
ATOM 4042 C CA . CYS A 1 548 ? 42.186 -25.667 29.737 1.00 26.28 548 CYS A CA 1
ATOM 4043 C C . CYS A 1 548 ? 43.321 -24.676 29.420 1.00 26.28 548 CYS A C 1
ATOM 4045 O O . CYS A 1 548 ? 44.479 -24.957 29.681 1.00 26.28 548 CYS A O 1
ATOM 4047 N N . HIS A 1 549 ? 42.956 -23.420 29.135 1.00 27.73 549 HIS A N 1
ATOM 4048 C CA . HIS A 1 549 ? 43.076 -22.361 30.147 1.00 27.73 549 HIS A CA 1
ATOM 4049 C C . HIS A 1 549 ? 42.262 -21.108 29.787 1.00 27.73 549 HIS A C 1
ATOM 4051 O O . HIS A 1 549 ? 42.317 -20.583 28.680 1.00 27.73 549 HIS A O 1
ATOM 4057 N N . ARG A 1 550 ? 41.509 -20.623 30.781 1.00 31.25 550 ARG A N 1
ATOM 4058 C CA . ARG A 1 550 ? 41.023 -19.242 30.877 1.00 31.25 550 ARG A CA 1
ATOM 4059 C C . ARG A 1 550 ? 42.229 -18.309 31.010 1.00 31.25 550 ARG A C 1
ATOM 4061 O O . ARG A 1 550 ? 43.073 -18.601 31.845 1.00 31.25 550 ARG A O 1
ATOM 4068 N N . HIS A 1 551 ? 42.209 -17.147 30.357 1.00 28.69 551 HIS A N 1
ATOM 4069 C CA . HIS A 1 551 ? 42.636 -15.895 30.989 1.00 28.69 551 HIS A CA 1
ATOM 4070 C C . HIS A 1 551 ? 41.964 -14.678 30.338 1.00 28.69 551 HIS A C 1
ATOM 4072 O O . HIS A 1 551 ? 41.958 -14.502 29.124 1.00 28.69 551 HIS A O 1
ATOM 4078 N N . ARG A 1 552 ? 41.359 -13.856 31.202 1.00 30.55 552 ARG A N 1
ATOM 4079 C CA . ARG A 1 552 ? 40.945 -12.471 30.950 1.00 30.55 552 ARG A CA 1
ATOM 4080 C C . ARG A 1 552 ? 42.178 -11.620 30.634 1.00 30.55 552 ARG A C 1
ATOM 4082 O O . ARG A 1 552 ? 43.192 -11.839 31.283 1.00 30.55 552 ARG A O 1
ATOM 4089 N N . CYS A 1 553 ? 42.026 -10.610 29.772 1.00 26.95 553 CYS A N 1
ATOM 4090 C CA . CYS A 1 553 ? 42.499 -9.232 29.995 1.00 26.95 553 CYS A CA 1
ATOM 4091 C C . CYS A 1 553 ? 42.015 -8.293 28.864 1.00 26.95 553 CYS A C 1
ATOM 4093 O O . CYS A 1 553 ? 42.313 -8.496 27.693 1.00 26.95 553 CYS A O 1
ATOM 4095 N N . ARG A 1 554 ? 41.257 -7.256 29.238 1.00 29.92 554 ARG A N 1
ATOM 4096 C CA . ARG A 1 554 ? 41.124 -5.947 28.557 1.00 29.92 554 ARG A CA 1
ATOM 4097 C C . ARG A 1 554 ? 42.013 -4.954 29.346 1.00 29.92 554 ARG A C 1
ATOM 4099 O O . ARG A 1 554 ? 42.312 -5.268 30.496 1.00 29.92 554 ARG A O 1
ATOM 4106 N N . PRO A 1 555 ? 42.186 -3.688 28.923 1.00 45.41 555 PRO A N 1
ATOM 4107 C CA . PRO A 1 555 ? 42.519 -3.151 27.598 1.00 45.41 555 PRO A CA 1
ATOM 4108 C C . PRO A 1 555 ? 43.716 -2.164 27.691 1.00 45.41 555 PRO A C 1
ATOM 4110 O O . PRO A 1 555 ? 44.068 -1.720 28.779 1.00 45.41 555 PRO A O 1
ATOM 4113 N N . HIS A 1 556 ? 44.288 -1.725 26.565 1.00 29.22 556 HIS A N 1
ATOM 4114 C CA . HIS A 1 556 ? 45.140 -0.526 26.547 1.00 29.22 556 HIS A CA 1
ATOM 4115 C C . HIS A 1 556 ? 44.861 0.333 25.306 1.00 29.22 556 HIS A C 1
ATOM 4117 O O . HIS A 1 556 ? 45.044 -0.109 24.175 1.00 29.22 556 HIS A O 1
ATOM 4123 N N . ARG A 1 557 ? 44.399 1.569 25.546 1.00 35.56 557 ARG A N 1
ATOM 4124 C CA . ARG A 1 557 ? 44.617 2.733 24.669 1.00 35.56 557 ARG A CA 1
ATOM 4125 C C . ARG A 1 557 ? 46.059 3.228 24.866 1.00 35.56 557 ARG A C 1
ATOM 4127 O O . ARG A 1 557 ? 46.612 3.008 25.950 1.00 35.56 557 ARG A O 1
ATOM 4134 N N . PRO A 1 558 ? 46.615 3.947 23.877 1.00 48.81 558 PRO A N 1
ATOM 4135 C CA . PRO A 1 558 ? 46.874 5.362 24.144 1.00 48.81 558 PRO A CA 1
ATOM 4136 C C . PRO A 1 558 ? 46.575 6.328 22.980 1.00 48.81 558 PRO A C 1
ATOM 4138 O O . PRO A 1 558 ? 46.518 5.964 21.811 1.00 48.81 558 PRO A O 1
ATOM 4141 N N . ASP A 1 559 ? 46.342 7.553 23.437 1.00 34.59 559 ASP A N 1
ATOM 4142 C CA . ASP A 1 559 ? 46.393 8.914 22.899 1.00 34.59 559 ASP A CA 1
ATOM 4143 C C . ASP A 1 559 ? 46.504 9.311 21.418 1.00 34.59 559 ASP A C 1
ATOM 4145 O O . ASP A 1 559 ? 47.219 8.770 20.581 1.00 34.59 559 ASP A O 1
ATOM 4149 N N . ALA A 1 560 ? 45.828 10.447 21.221 1.00 38.59 560 ALA A N 1
ATOM 4150 C CA . ALA A 1 560 ? 45.894 11.445 20.170 1.00 38.59 560 ALA A CA 1
ATOM 4151 C C . ALA A 1 560 ? 47.305 11.943 19.804 1.00 38.59 560 ALA A C 1
ATOM 4153 O O . ALA A 1 560 ? 48.126 12.210 20.679 1.00 38.59 560 ALA A O 1
ATOM 4154 N N . ARG A 1 561 ? 47.498 12.236 18.510 1.00 37.50 561 ARG A N 1
ATOM 4155 C CA . ARG A 1 561 ? 47.845 13.560 17.937 1.00 37.50 561 ARG A CA 1
ATOM 4156 C C . ARG A 1 561 ? 48.341 13.387 16.495 1.00 37.50 561 ARG A C 1
ATOM 4158 O O . ARG A 1 561 ? 49.477 12.969 16.293 1.00 37.50 561 ARG A O 1
ATOM 4165 N N . ARG A 1 562 ? 47.524 13.786 15.519 1.00 37.38 562 ARG A N 1
ATOM 4166 C CA . ARG A 1 562 ? 47.835 14.740 14.437 1.00 37.38 562 ARG A CA 1
ATOM 4167 C C . ARG A 1 562 ? 46.622 14.923 13.542 1.00 37.38 562 ARG A C 1
ATOM 4169 O O . ARG A 1 562 ? 45.910 13.918 13.335 1.00 37.38 562 ARG A O 1
#

Mean predicted aligned error: 14.76 Å

Secondary structure (DSSP, 8-state):
----EEE-SEEEE--SHHHHHHHHHHHHTT--EEEEESSSS-----S---EEHHHHHHHHTTT-TGGG-SPPB--EEEETTEEEE---SSSS-SEE---HHHHHHHHHHHHGGGT-EEEET-EEEEEEEETTEEEEEEEETTEEEEEEESEEEE---TT-HHHHHTT----EE--S-EEEEEEEES-----EEEEEETTEEEEEEE-TTSPEEEEEEETTPPPP--SSPPPHHHHHHHHHHHHS---TTSEEEEEEEEE--EEE-S-SEETTEEE-GGGTEE----TTHHHHHHHHHHHHHHHHHHHHHHTSS-HHHHHHHHHHHHHHHHHHHHHHHHHHHHHH--GGGHHHHHHHHHHHTSHHHHHHHHHHHHTTT-B----SS--TTTTBPPP--EEEETTEEEEHHHHHHH-S-------------PPPP---------------PPPP-PPPP--------------------PPPP----------------PPPPPPPPPPPPPP---------------------------------------------------

Radius of gyration: 32.64 Å; Cα contacts (8 Å, |Δi|>4): 859; chains: 1; bounding box: 92×126×74 Å